Protein AF-0000000071359694 (afdb_homodimer)

Secondary structure (DSSP, 8-state):
----GGGG------HHHHHHHHHHHHHHHS-STTHHHHHHHT--------STT----S---SSSSS-PEEEEEE--GGGHHHHHHHHHTTT-SEEEEET---HHHHTTS-HHHHHHSEEEEEESSHHHHHHIIIIIGGGS-TT-EEEEEE-TTS--SSS---SSS----THHHHHHHHHTTSSEEE-EEEEEESPPSSHHHHHHHHHHHHHHHHHHHHHHHHTT--HHHHHHTEEEEEE--S-HHHHHHHHHHHHHHHHHHHHHH-TT--GGG--EEEE-----SSGGGHHHHHHHHHHHHHHHHHHT-SEEE------STTHHHHHHHHHHHHHHHHHHS-GGGSS-TTTT-HHHHHHHHHHHHHHHHHHHHHT-/----GGGG------HHHHHHHHHHHHHHHS-STTHHHHHHHT--------STT----S-S-SSSSS-PEEEEEE--GGGHHHHHHHHHTTT-SEEEEET---HHHHTTS-HHHHHHSEEEEEESSHHHHHHIIIIIGGGS-TT-EEEEEE-TTS--SSS---SSS----THHHHHHHHHTTSSEEE-EEEEEESPPSSHHHHHHHHHHHHHHHHHHHHHHHHTT--HHHHHHTEEEEEE--S-HHHHHHHHHHHHHHHHHHHHHH-TT--GGG--EEEE-----SSGGGHHHHHHHHHHHHHHHHHHT-SEEE------STTHHHHHHHHHHHHHHHHHHS-GGGSS-TTTT-HHHHHHHHHHHHHHHHHHHHHT-

Sequence (752 aa):
MMIDSHFYGFSYPDPAVWKQNVLNELTKKFSGENLDKLIHNYEVNPPFYGLSDRPTLLDRSIHNQNQFSIISPILSAHDAPDLLAQRARWGMDGFIIEEGLSPLRLELLSATYRSNSELYFHFTRPEGLSDFLSQGLDSLPLETSGGLRWNMFAPIADRKPSFGDLAINPLIPEVYAKTKKFLGFRGLSFECGEGGDSEEQMIHQLYRVLSEFIEVLDVLTEQGEEVRTVLSATAFYVGIGNDYFKEIIRIRLLKKMVLLLARDIDSTVSASDIFIFCKSEDKPLSASELGEYLVRQTMKGMMATQGGCDALCLGAVSLGDDLEEQCRLLVNSAHIIRHETGLLRMEDPLWGNFYMTHKESEWANKVLVLLREGNRMMIDSHFYGFSYPDPAVWKQNVLNELTKKFSGENLDKLIHNYEVNPPFYGLSDRPTLLDRSIHNQNQFSIISPILSAHDAPDLLAQRARWGMDGFIIEEGLSPLRLELLSATYRSNSELYFHFTRPEGLSDFLSQGLDSLPLETSGGLRWNMFAPIADRKPSFGDLAINPLIPEVYAKTKKFLGFRGLSFECGEGGDSEEQMIHQLYRVLSEFIEVLDVLTEQGEEVRTVLSATAFYVGIGNDYFKEIIRIRLLKKMVLLLARDIDSTVSASDIFIFCKSEDKPLSASELGEYLVRQTMKGMMATQGGCDALCLGAVSLGDDLEEQCRLLVNSAHIIRHETGLLRMEDPLWGNFYMTHKESEWANKVLVLLREGNR

Organism: NCBI:txid346377

Nearest PDB structures (foldseek):
  2req-assembly1_B  TM=7.754E-01  e=5.288E-12  Propionibacterium freudenreichii subsp. shermanii
  4req-assembly2_D  TM=7.758E-01  e=6.942E-12  Propionibacterium freudenreichii subsp. shermanii
  5cjv-assembly1_B  TM=6.789E-01  e=3.255E-09  Cupriavidus metallidurans CH34
  5cjw-assembly1_B  TM=6.654E-01  e=6.255E-09  Cupriavidus metallidurans CH34
  8sta-assembly1_B  TM=6.671E-01  e=5.226E-08  Cupriavidus metallidurans CH34

Structure (mmCIF, N/CA/C/O backbone):
data_AF-0000000071359694-model_v1
#
loop_
_entity.id
_entity.type
_entity.pdbx_description
1 polymer 'Methylmalonyl-CoA mutase domain-containing protein'
#
loop_
_atom_site.group_PDB
_atom_site.id
_atom_site.type_symbol
_atom_site.label_atom_id
_atom_site.label_alt_id
_atom_site.label_comp_id
_atom_site.label_asym_id
_atom_site.label_entity_id
_atom_site.label_seq_id
_atom_site.pdbx_PDB_ins_code
_atom_site.Cartn_x
_atom_site.Cartn_y
_atom_site.Cartn_z
_atom_site.occupancy
_atom_site.B_iso_or_equiv
_atom_site.auth_seq_id
_atom_site.auth_comp_id
_atom_site.auth_asym_id
_atom_site.auth_atom_id
_atom_site.pdbx_PDB_model_num
ATOM 1 N N . MET A 1 1 ? -28.797 -10.508 4.676 1 17.33 1 MET A N 1
ATOM 2 C CA . MET A 1 1 ? -29.297 -9.18 4.32 1 17.33 1 MET A CA 1
ATOM 3 C C . MET A 1 1 ? -28.484 -8.586 3.174 1 17.33 1 MET A C 1
ATOM 5 O O . MET A 1 1 ? -27.281 -8.82 3.078 1 17.33 1 MET A O 1
ATOM 9 N N . MET A 1 2 ? -29.125 -8.133 2.01 1 16.77 2 MET A N 1
ATOM 10 C CA . MET A 1 2 ? -28.812 -7.836 0.614 1 16.77 2 MET A CA 1
ATOM 11 C C . MET A 1 2 ? -27.766 -6.734 0.513 1 16.77 2 MET A C 1
ATOM 13 O O . MET A 1 2 ? -27.953 -5.633 1.028 1 16.77 2 MET A O 1
ATOM 17 N N . ILE A 1 3 ? -26.609 -6.984 0.654 1 20.42 3 ILE A N 1
ATOM 18 C CA . ILE A 1 3 ? -25.531 -6.012 0.486 1 20.42 3 ILE A CA 1
ATOM 19 C C . ILE A 1 3 ? -25.766 -5.207 -0.792 1 20.42 3 ILE A C 1
ATOM 21 O O . ILE A 1 3 ? -25.859 -5.777 -1.882 1 20.42 3 ILE A O 1
ATOM 25 N N . ASP A 1 4 ? -26.578 -4.066 -0.781 1 20.66 4 ASP A N 1
ATOM 26 C CA . ASP A 1 4 ? -27.172 -3.199 -1.792 1 20.66 4 ASP A CA 1
ATOM 27 C C . ASP A 1 4 ? -26.188 -2.916 -2.926 1 20.66 4 ASP A C 1
ATOM 29 O O . ASP A 1 4 ? -25 -2.703 -2.684 1 20.66 4 ASP A O 1
ATOM 33 N N . SER A 1 5 ? -26.469 -3.309 -4.16 1 21.3 5 SER A N 1
ATOM 34 C CA . SER A 1 5 ? -26.047 -3.277 -5.555 1 21.3 5 SER A CA 1
ATOM 35 C C . SER A 1 5 ? -25.547 -1.89 -5.953 1 21.3 5 SER A C 1
ATOM 37 O O . SER A 1 5 ? -25.047 -1.697 -7.062 1 21.3 5 SER A O 1
ATOM 39 N N . HIS A 1 6 ? -26.141 -0.933 -5.258 1 21.34 6 HIS A N 1
ATOM 40 C CA . HIS A 1 6 ? -26.047 0.418 -5.793 1 21.34 6 HIS A CA 1
ATOM 41 C C . HIS A 1 6 ? -24.594 0.866 -5.887 1 21.34 6 HIS A C 1
ATOM 43 O O . HIS A 1 6 ? -24.297 1.91 -6.473 1 21.34 6 HIS A O 1
ATOM 49 N N . PHE A 1 7 ? -23.984 0.322 -5.008 1 21.3 7 PHE A N 1
ATOM 50 C CA . PHE A 1 7 ? -22.656 0.95 -4.984 1 21.3 7 PHE A CA 1
ATOM 51 C C . PHE A 1 7 ? -21.875 0.611 -6.25 1 21.3 7 PHE A C 1
ATOM 53 O O . PHE A 1 7 ? -20.828 1.201 -6.512 1 21.3 7 PHE A O 1
ATOM 60 N N . TYR A 1 8 ? -22.234 -0.496 -6.84 1 24.11 8 TYR A N 1
ATOM 61 C CA . TYR A 1 8 ? -21.5 -1.018 -7.988 1 24.11 8 TYR A CA 1
ATOM 62 C C . TYR A 1 8 ? -21.891 -0.28 -9.266 1 24.11 8 TYR A C 1
ATOM 64 O O . TYR A 1 8 ? -21.422 -0.616 -10.352 1 24.11 8 TYR A O 1
ATOM 72 N N . GLY A 1 9 ? -23.094 0.376 -9.273 1 23.8 9 GLY A N 1
ATOM 73 C CA . GLY A 1 9 ? -23.672 0.962 -10.477 1 23.8 9 GLY A CA 1
ATOM 74 C C . GLY A 1 9 ? -22.922 2.178 -10.969 1 23.8 9 GLY A C 1
ATOM 75 O O . GLY A 1 9 ? -23.516 3.234 -11.203 1 23.8 9 GLY A O 1
ATOM 76 N N . PHE A 1 10 ? -21.859 2.408 -10.484 1 23.39 10 PHE A N 1
ATOM 77 C CA . PHE A 1 10 ? -21.219 3.578 -11.07 1 23.39 10 PHE A CA 1
ATOM 78 C C . PHE A 1 10 ? -21.062 3.418 -12.578 1 23.39 10 PHE A C 1
ATOM 80 O O . PHE A 1 10 ? -20.312 2.568 -13.047 1 23.39 10 PHE A O 1
ATOM 87 N N . SER A 1 11 ? -22.188 3.465 -13.188 1 25.11 11 SER A N 1
ATOM 88 C CA . SER A 1 11 ? -22.078 3.666 -14.625 1 25.11 11 SER A CA 1
ATOM 89 C C . SER A 1 11 ? -21.172 4.844 -14.953 1 25.11 11 SER A C 1
ATOM 91 O O . SER A 1 11 ? -21.297 5.918 -14.367 1 25.11 11 SER A O 1
ATOM 93 N N . TYR A 1 12 ? -19.984 4.516 -15.242 1 26.61 12 TYR A N 1
ATOM 94 C CA . TYR A 1 12 ? -19.156 5.617 -15.727 1 26.61 12 TYR A CA 1
ATOM 95 C C . TYR A 1 12 ? -19.969 6.574 -16.578 1 26.61 12 TYR A C 1
ATOM 97 O O . TYR A 1 12 ? -20.672 6.148 -17.5 1 26.61 12 TYR A O 1
ATOM 105 N N . PRO A 1 13 ? -20.484 7.543 -16.016 1 29.41 13 PRO A N 1
ATOM 106 C CA . PRO A 1 13 ? -21.219 8.422 -16.922 1 29.41 13 PRO A CA 1
ATOM 107 C C . PRO A 1 13 ? -20.516 8.594 -18.266 1 29.41 13 PRO A C 1
ATOM 109 O O . PRO A 1 13 ? -19.297 8.398 -18.375 1 29.41 13 PRO A O 1
ATOM 112 N N . ASP A 1 14 ? -21.141 8.617 -19.359 1 30 14 ASP A N 1
ATOM 113 C CA . ASP A 1 14 ? -20.656 8.938 -20.688 1 30 14 ASP A CA 1
ATOM 114 C C . ASP A 1 14 ? -19.656 10.094 -20.656 1 30 14 ASP A C 1
ATOM 116 O O . ASP A 1 14 ? -19.984 11.18 -20.156 1 30 14 ASP A O 1
ATOM 120 N N . PRO A 1 15 ? -18.453 9.852 -20.797 1 31.05 15 PRO A N 1
ATOM 121 C CA . PRO A 1 15 ? -17.484 10.938 -20.656 1 31.05 15 PRO A CA 1
ATOM 122 C C . PRO A 1 15 ? -17.922 12.219 -21.359 1 31.05 15 PRO A C 1
ATOM 124 O O . PRO A 1 15 ? -17.641 13.32 -20.859 1 31.05 15 PRO A O 1
ATOM 127 N N . ALA A 1 16 ? -18.609 12.039 -22.469 1 33.28 16 ALA A N 1
ATOM 128 C CA . ALA A 1 16 ? -19.156 13.219 -23.125 1 33.28 16 ALA A CA 1
ATOM 129 C C . ALA A 1 16 ? -20.219 13.898 -22.266 1 33.28 16 ALA A C 1
ATOM 131 O O . ALA A 1 16 ? -20.234 15.125 -22.156 1 33.28 16 ALA A O 1
ATOM 132 N N . VAL A 1 17 ? -21 13.062 -21.844 1 38.75 17 VAL A N 1
ATOM 133 C CA . VAL A 1 17 ? -22.078 13.633 -21.047 1 38.75 17 VAL A CA 1
ATOM 134 C C . VAL A 1 17 ? -21.531 14.172 -19.734 1 38.75 17 VAL A C 1
ATOM 136 O O . VAL A 1 17 ? -21.922 15.258 -19.281 1 38.75 17 VAL A O 1
ATOM 139 N N . TRP A 1 18 ? -20.578 13.531 -19.234 1 33.75 18 TRP A N 1
ATOM 140 C CA . TRP A 1 18 ? -19.969 14.016 -18.016 1 33.75 18 TRP A CA 1
ATOM 141 C C . TRP A 1 18 ? -19.172 15.297 -18.266 1 33.75 18 TRP A C 1
ATOM 143 O O . TRP A 1 18 ? -19.281 16.266 -17.5 1 33.75 18 TRP A O 1
ATOM 153 N N . LYS A 1 19 ? -18.391 15.258 -19.281 1 35.03 19 LYS A N 1
ATOM 154 C CA . LYS A 1 19 ? -17.703 16.484 -19.688 1 35.03 19 LYS A CA 1
ATOM 155 C C . LYS A 1 19 ? -18.688 17.625 -19.906 1 35.03 19 LYS A C 1
ATOM 157 O O . LYS A 1 19 ? -18.484 18.734 -19.422 1 35.03 19 LYS A O 1
ATOM 162 N N . GLN A 1 20 ? -19.656 17.297 -20.672 1 42.03 20 GLN A N 1
ATOM 163 C CA . GLN A 1 20 ? -20.656 18.312 -20.938 1 42.03 20 GLN A CA 1
ATOM 164 C C . GLN A 1 20 ? -21.391 18.719 -19.656 1 42.03 20 GLN A C 1
ATOM 166 O O . GLN A 1 20 ? -21.672 19.906 -19.453 1 42.03 20 GLN A O 1
ATOM 171 N N . ASN A 1 21 ? -21.578 17.875 -18.844 1 38.81 21 ASN A N 1
ATOM 172 C CA . ASN A 1 21 ? -22.297 18.203 -17.609 1 38.81 21 ASN A CA 1
ATOM 173 C C . ASN A 1 21 ? -21.406 18.984 -16.641 1 38.81 21 ASN A C 1
ATOM 175 O O . ASN A 1 21 ? -21.844 19.953 -16.016 1 38.81 21 ASN A O 1
ATOM 179 N N . VAL A 1 22 ? -20.188 18.562 -16.562 1 36.66 22 VAL A N 1
ATOM 180 C CA . VAL A 1 22 ? -19.234 19.328 -15.766 1 36.66 22 VAL A CA 1
ATOM 181 C C . VAL A 1 22 ? -19.031 20.703 -16.406 1 36.66 22 VAL A C 1
ATOM 183 O O . VAL A 1 22 ? -19.047 21.719 -15.703 1 36.66 22 VAL A O 1
ATOM 186 N N . LEU A 1 23 ? -18.875 20.609 -17.703 1 39.69 23 LEU A N 1
ATOM 187 C CA . LEU A 1 23 ? -18.781 21.891 -18.391 1 39.69 23 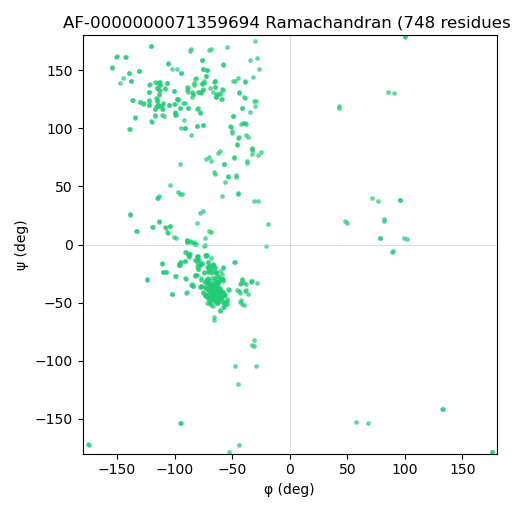LEU A CA 1
ATOM 188 C C . LEU A 1 23 ? -20.062 22.703 -18.203 1 39.69 23 LEU A C 1
ATOM 190 O O . LEU A 1 23 ? -20 23.906 -17.984 1 39.69 23 LEU A O 1
ATOM 194 N N . ASN A 1 24 ? -21.156 22.109 -18.328 1 44.19 24 ASN A N 1
ATOM 195 C CA . ASN A 1 24 ? -22.438 22.797 -18.141 1 44.19 24 ASN A CA 1
ATOM 196 C C . ASN A 1 24 ? -22.578 23.312 -16.719 1 44.19 24 ASN A C 1
ATOM 198 O O . ASN A 1 24 ? -23.047 24.438 -16.5 1 44.19 24 ASN A O 1
ATOM 202 N N . GLU A 1 25 ? -22.234 22.562 -15.844 1 37.41 25 GLU A N 1
ATOM 203 C CA . GLU A 1 25 ? -22.359 22.984 -14.453 1 37.41 25 GLU A CA 1
ATOM 204 C C . GLU A 1 25 ? -21.328 24.031 -14.102 1 37.41 25 GLU A C 1
ATOM 206 O O . GLU A 1 25 ? -21.625 25 -13.398 1 37.41 25 GLU A O 1
ATOM 211 N N . LEU A 1 26 ? -20.156 23.766 -14.562 1 36.19 26 LEU A N 1
ATOM 212 C CA . LEU A 1 26 ? -19.156 24.828 -14.383 1 36.19 26 LEU A CA 1
ATOM 213 C C . LEU A 1 26 ? -19.578 26.094 -15.109 1 36.19 26 LEU A C 1
ATOM 215 O O . LEU A 1 26 ? -19.422 27.203 -14.578 1 36.19 26 LEU A O 1
ATOM 219 N N . THR A 1 27 ? -20.047 25.984 -16.344 1 39.88 27 THR A N 1
ATOM 220 C CA . THR A 1 27 ? -20.5 27.156 -17.078 1 39.88 27 THR A CA 1
ATOM 221 C C . THR A 1 27 ? -21.672 27.812 -16.344 1 39.88 27 THR A C 1
ATOM 223 O O . THR A 1 27 ? -21.766 29.047 -16.328 1 39.88 27 THR A O 1
ATOM 226 N N . LYS A 1 28 ? -22.609 27.141 -15.93 1 41.72 28 LYS A N 1
ATOM 227 C CA . LYS A 1 28 ? -23.703 27.75 -15.18 1 41.72 28 LYS A CA 1
ATOM 228 C C . LYS A 1 28 ? -23.188 28.469 -13.93 1 41.72 28 LYS A C 1
ATOM 230 O O . LYS A 1 28 ? -23.641 29.562 -13.602 1 41.72 28 LYS A O 1
ATOM 235 N N . LYS A 1 29 ? -22.453 27.703 -13.172 1 32.12 29 LYS A N 1
ATOM 236 C CA . LYS A 1 29 ? -22.016 28.172 -11.859 1 32.12 29 LYS A CA 1
ATOM 237 C C . LYS A 1 29 ? -20.938 29.234 -12 1 32.12 29 LYS A C 1
ATOM 239 O O . LYS A 1 29 ? -20.859 30.156 -11.188 1 32.12 29 LYS A O 1
ATOM 244 N N . PHE A 1 30 ? -19.938 29.016 -12.906 1 34.34 30 PHE A N 1
ATOM 245 C CA . PHE A 1 30 ? -18.922 30.047 -13.117 1 34.34 30 PHE A CA 1
ATOM 246 C C . PHE A 1 30 ? -19.266 30.906 -14.336 1 34.34 30 PHE A C 1
ATOM 248 O O . PHE A 1 30 ? -18.719 30.688 -15.422 1 34.34 30 PHE A O 1
ATOM 255 N N . SER A 1 31 ? -20.297 31.359 -14.602 1 35 31 SER A N 1
ATOM 256 C CA . SER A 1 31 ? -20.672 32.281 -15.672 1 35 31 SER A CA 1
ATOM 257 C C . SER A 1 31 ? -19.625 33.375 -15.828 1 35 31 SER A C 1
ATOM 259 O O . SER A 1 31 ? -19.656 34.156 -16.797 1 35 31 SER A O 1
ATOM 261 N N . GLY A 1 32 ? -19.125 34.156 -14.812 1 34.31 32 GLY A N 1
ATOM 262 C CA . GLY A 1 32 ? -18.406 35.312 -15.273 1 34.31 32 GLY A CA 1
ATOM 263 C C . GLY A 1 32 ? -17.078 35 -15.938 1 34.31 32 GLY A C 1
ATOM 264 O O . GLY A 1 32 ? -16.641 33.844 -15.922 1 34.31 32 GLY A O 1
ATOM 265 N N . GLU A 1 33 ? -16.297 36.125 -16.766 1 33.84 33 GLU A N 1
ATOM 266 C CA . GLU A 1 33 ? -15.102 36.125 -17.625 1 33.84 33 GLU A CA 1
ATOM 267 C C . GLU A 1 33 ? -13.977 35.281 -17 1 33.84 33 GLU A C 1
ATOM 269 O O . GLU A 1 33 ? -13.242 34.594 -17.703 1 33.84 33 GLU A O 1
ATOM 274 N N . ASN A 1 34 ? -13.656 35.5 -15.719 1 29.8 34 ASN A N 1
ATOM 275 C CA . ASN A 1 34 ? -12.383 35.125 -15.117 1 29.8 34 ASN A CA 1
ATOM 276 C C . ASN A 1 34 ? -12.336 33.625 -14.812 1 29.8 34 ASN A C 1
ATOM 278 O O . ASN A 1 34 ? -11.375 33.156 -14.203 1 29.8 34 ASN A O 1
ATOM 282 N N . LEU A 1 35 ? -13.289 33 -14.766 1 30.56 35 LEU A N 1
ATOM 283 C CA . LEU A 1 35 ? -13.297 31.562 -14.508 1 30.56 35 LEU A CA 1
ATOM 284 C C . LEU A 1 35 ? -12.523 30.812 -15.586 1 30.56 35 LEU A C 1
ATOM 286 O O . LEU A 1 35 ? -11.867 29.812 -15.305 1 30.56 35 LEU A O 1
ATOM 290 N N . ASP A 1 36 ? -12.602 31.234 -16.844 1 31.44 36 ASP A N 1
ATOM 291 C CA . ASP A 1 36 ? -11.859 30.625 -17.953 1 31.44 36 ASP A CA 1
ATOM 292 C C . ASP A 1 36 ? -10.367 30.562 -17.641 1 31.44 36 ASP A C 1
ATOM 294 O O . ASP A 1 36 ? -9.695 29.594 -18.016 1 31.44 36 ASP A O 1
ATOM 298 N N . LYS A 1 37 ? -9.875 31.609 -17 1 32.47 37 LYS A N 1
ATOM 299 C CA . LYS A 1 37 ? -8.453 31.594 -16.672 1 32.47 37 LYS A CA 1
ATOM 300 C C . LYS A 1 37 ? -8.148 30.531 -15.617 1 32.47 37 LYS A C 1
ATOM 302 O O . LYS A 1 37 ? -7.082 29.906 -15.648 1 32.47 37 LYS A O 1
ATOM 307 N N . LEU A 1 38 ? -9.008 30.516 -14.703 1 28.2 38 LEU A N 1
ATOM 308 C CA . LEU A 1 38 ? -8.703 29.562 -13.641 1 28.2 38 LEU A CA 1
ATOM 309 C C . LEU A 1 38 ? -8.805 28.125 -14.148 1 28.2 38 LEU A C 1
ATOM 311 O O . LEU A 1 38 ? -7.961 27.281 -13.828 1 28.2 38 LEU A O 1
ATOM 315 N N . ILE A 1 39 ? -9.922 27.891 -14.93 1 31.06 39 ILE A N 1
ATOM 316 C CA . ILE A 1 39 ? -10.094 26.547 -15.484 1 31.06 39 ILE A CA 1
ATOM 317 C C . ILE A 1 39 ? -8.961 26.266 -16.469 1 31.06 39 ILE A C 1
ATOM 319 O O . ILE A 1 39 ? -8.469 25.125 -16.547 1 31.06 39 ILE A O 1
ATOM 323 N N . HIS A 1 40 ? -8.625 27.25 -17.344 1 28.95 40 HIS A N 1
ATOM 324 C CA . HIS A 1 40 ? -7.555 27.047 -18.312 1 28.95 40 HIS A CA 1
ATOM 325 C C . HIS A 1 40 ? -6.258 26.625 -17.625 1 28.95 40 HIS A C 1
ATOM 327 O O . HIS A 1 40 ? -5.496 25.812 -18.156 1 28.95 40 HIS A O 1
ATOM 333 N N . ASN A 1 41 ? -5.977 27.359 -16.594 1 27.34 41 ASN A N 1
ATOM 334 C CA . ASN A 1 41 ? -4.727 27 -15.938 1 27.34 41 ASN A CA 1
ATOM 335 C C . ASN A 1 41 ? -4.836 25.641 -15.258 1 27.34 41 ASN A C 1
ATOM 337 O O . ASN A 1 41 ? -3.82 25.031 -14.914 1 27.34 41 ASN A O 1
ATOM 341 N N . TYR A 1 42 ? -5.953 25.391 -14.758 1 27.05 42 TYR A N 1
ATOM 342 C CA . TYR A 1 42 ? -6.113 24.047 -14.203 1 27.05 42 TYR A CA 1
ATOM 343 C C . TYR A 1 42 ? -6.445 23.031 -15.297 1 27.05 42 TYR A C 1
ATOM 345 O O . TYR A 1 42 ? -6.918 21.938 -15.016 1 27.05 42 TYR A O 1
ATOM 353 N N . GLU A 1 43 ? -6.547 23.438 -16.594 1 26.53 43 GLU A N 1
ATOM 354 C CA . GLU A 1 43 ? -6.809 22.406 -17.594 1 26.53 43 GLU A CA 1
ATOM 355 C C . GLU A 1 43 ? -5.902 21.188 -17.391 1 26.53 43 GLU A C 1
ATOM 357 O O . GLU A 1 43 ? -4.723 21.234 -17.75 1 26.53 43 GLU A O 1
ATOM 362 N N . VAL A 1 44 ? -6.035 20.672 -16.312 1 28 44 VAL A N 1
ATOM 363 C CA . VAL A 1 44 ? -5.5 19.312 -16.25 1 28 44 VAL A CA 1
ATOM 364 C C . VAL A 1 44 ? -5.996 18.5 -17.438 1 28 44 VAL A C 1
ATOM 366 O O . VAL A 1 44 ? -7.203 18.344 -17.641 1 28 44 VAL A O 1
ATOM 369 N N . ASN A 1 45 ? -5.457 18.766 -18.562 1 25.03 45 ASN A N 1
ATOM 370 C CA . ASN A 1 45 ? -5.73 17.859 -19.672 1 25.03 45 ASN A CA 1
ATOM 371 C C . ASN A 1 45 ? -5.914 16.422 -19.203 1 25.03 45 ASN A C 1
ATOM 373 O O . ASN A 1 45 ? -4.969 15.797 -18.719 1 25.03 45 ASN A O 1
ATOM 377 N N . PRO A 1 46 ? -7.074 16.156 -18.766 1 26.69 46 PRO A N 1
ATOM 378 C CA . PRO A 1 46 ? -7.281 14.742 -18.469 1 26.69 46 PRO A CA 1
ATOM 379 C C . PRO A 1 46 ? -6.891 13.828 -19.641 1 26.69 46 PRO A C 1
ATOM 381 O O . PRO A 1 46 ? -7.082 14.195 -20.797 1 26.69 46 PRO A O 1
ATOM 384 N N . PRO A 1 47 ? -5.82 13.18 -19.688 1 27.06 47 PRO A N 1
ATOM 385 C CA . PRO A 1 47 ? -5.844 12.203 -20.766 1 27.06 47 PRO A CA 1
ATOM 386 C C . PRO A 1 47 ? -7.215 11.555 -20.953 1 27.06 47 PRO A C 1
ATOM 388 O O . PRO A 1 47 ? -7.684 10.836 -20.078 1 27.06 47 PRO A O 1
ATOM 391 N N . PHE A 1 48 ? -8.172 12.312 -21.484 1 24.78 48 PHE A N 1
ATOM 392 C CA . PHE A 1 48 ? -9.469 11.758 -21.844 1 24.78 48 PHE A CA 1
ATOM 393 C C . PHE A 1 48 ? -9.305 10.562 -22.766 1 24.78 48 PHE A C 1
ATOM 395 O O . PHE A 1 48 ? -8.961 10.711 -23.938 1 24.78 48 PHE A O 1
ATOM 402 N N . TYR A 1 49 ? -8.688 9.578 -22.469 1 25.12 49 TYR A N 1
ATOM 403 C CA . TYR A 1 49 ? -8.93 8.422 -23.328 1 25.12 49 TYR A CA 1
ATOM 404 C C . TYR A 1 49 ? -10.422 8.25 -23.594 1 25.12 49 TYR A C 1
ATOM 406 O O . TYR A 1 49 ? -11.242 8.391 -22.688 1 25.12 49 TYR A O 1
ATOM 414 N N . GLY A 1 50 ? -10.93 8.836 -24.656 1 24.75 50 GLY A N 1
ATOM 415 C CA . GLY A 1 50 ? -12.242 8.414 -25.125 1 24.75 50 GLY A CA 1
ATOM 416 C C . GLY A 1 50 ? -12.531 6.953 -24.844 1 24.75 50 GLY A C 1
ATOM 417 O O . GLY A 1 50 ? -11.617 6.129 -24.797 1 24.75 50 GLY A O 1
ATOM 418 N N . LEU A 1 51 ? -13.633 6.734 -24.141 1 26.03 51 LEU A N 1
ATOM 419 C CA . LEU A 1 51 ? -14.227 5.41 -24 1 26.03 51 LEU A CA 1
ATOM 420 C C . LEU A 1 51 ? -14.164 4.645 -25.312 1 26.03 51 LEU A C 1
ATOM 422 O O . LEU A 1 51 ? -14.336 3.424 -25.344 1 26.03 51 LEU A O 1
ATOM 426 N N . SER A 1 52 ? -14.273 5.359 -26.391 1 24.44 52 SER A N 1
ATOM 427 C CA . SER A 1 52 ? -14.469 4.629 -27.625 1 24.44 52 SER A CA 1
ATOM 428 C C . SER A 1 52 ? -13.25 3.789 -27.984 1 24.44 52 SER A C 1
ATOM 430 O O . SER A 1 52 ? -13.375 2.715 -28.578 1 24.44 52 SER A O 1
ATOM 432 N N . ASP A 1 53 ? -12.234 4.582 -28.234 1 23.61 53 ASP A N 1
ATOM 433 C CA . ASP A 1 53 ? -11.172 3.752 -28.812 1 23.61 53 ASP A CA 1
ATOM 434 C C . ASP A 1 53 ? -10.492 2.914 -27.734 1 23.61 53 ASP A C 1
ATOM 436 O O . ASP A 1 53 ? -9.398 3.258 -27.266 1 23.61 53 ASP A O 1
ATOM 440 N N . ARG A 1 54 ? -11.273 2.584 -26.656 1 27.84 54 ARG A N 1
ATOM 441 C CA . ARG A 1 54 ? -10.938 1.489 -25.75 1 27.84 54 ARG A CA 1
ATOM 442 C C . ARG A 1 54 ? -10.234 0.359 -26.5 1 27.84 54 ARG A C 1
ATOM 444 O O . ARG A 1 54 ? -10.797 -0.222 -27.422 1 27.84 54 ARG A O 1
ATOM 451 N N . PRO A 1 55 ? -9.039 0.533 -26.766 1 26.83 55 PRO A N 1
ATOM 452 C CA . PRO A 1 55 ? -8.828 -0.795 -27.344 1 26.83 55 PRO A CA 1
ATOM 453 C C . PRO A 1 55 ? -9.719 -1.862 -26.719 1 26.83 55 PRO A C 1
ATOM 455 O O . PRO A 1 55 ? -10.164 -1.711 -25.578 1 26.83 55 PRO A O 1
ATOM 458 N N . THR A 1 56 ? -10.617 -2.574 -27.422 1 26.22 56 THR A N 1
ATOM 459 C CA . THR A 1 56 ? -11.086 -3.9 -27.031 1 26.22 56 THR A CA 1
ATOM 460 C C . THR A 1 56 ? -10.125 -4.539 -26.047 1 26.22 56 THR A C 1
ATOM 462 O O . THR A 1 56 ? -9.18 -5.234 -26.438 1 26.22 56 THR A O 1
ATOM 465 N N . LEU A 1 57 ? -9.344 -3.781 -25.484 1 29.38 57 LEU A N 1
ATOM 466 C CA . LEU A 1 57 ? -8.359 -4.34 -24.562 1 29.38 57 LEU A CA 1
ATOM 467 C C . LEU A 1 57 ? -8.914 -5.582 -23.875 1 29.38 57 LEU A C 1
ATOM 469 O O . LEU A 1 57 ? -10.133 -5.715 -23.703 1 29.38 57 LEU A O 1
ATOM 473 N N . LEU A 1 58 ? -8.102 -6.5 -23.656 1 28.78 58 LEU A N 1
ATOM 474 C CA . LEU A 1 58 ? -8.242 -7.777 -22.953 1 28.78 58 LEU A CA 1
ATOM 475 C C . LEU A 1 58 ? -8.977 -7.602 -21.641 1 28.78 58 LEU A C 1
ATOM 477 O O . LEU A 1 58 ? -8.984 -6.512 -21.062 1 28.78 58 LEU A O 1
ATOM 481 N N . ASP A 1 59 ? -9.773 -8.508 -21.266 1 28.53 59 ASP A N 1
ATOM 482 C CA . ASP A 1 59 ? -10.539 -8.773 -20.062 1 28.53 59 ASP A CA 1
ATOM 483 C C . ASP A 1 59 ? -9.852 -8.164 -18.828 1 28.53 59 ASP A C 1
ATOM 485 O O . ASP A 1 59 ? -8.727 -8.531 -18.5 1 28.53 59 ASP A O 1
ATOM 489 N N . ARG A 1 60 ? -9.969 -6.902 -18.656 1 35 60 ARG A N 1
ATOM 490 C CA . ARG A 1 60 ? -9.555 -5.953 -17.625 1 35 60 ARG A CA 1
ATOM 491 C C . ARG A 1 60 ? -9.562 -6.598 -16.25 1 35 60 ARG A C 1
ATOM 493 O O . ARG A 1 60 ? -9.203 -5.961 -15.258 1 35 60 ARG A O 1
ATOM 500 N N . SER A 1 61 ? -10.477 -7.52 -16.125 1 33.28 61 SER A N 1
ATOM 501 C CA . SER A 1 61 ? -10.648 -8.039 -14.766 1 33.28 61 SER A CA 1
ATOM 502 C C . SER A 1 61 ? -9.406 -8.781 -14.289 1 33.28 61 SER A C 1
ATOM 504 O O . SER A 1 61 ? -9.125 -9.891 -14.742 1 33.28 61 SER A O 1
ATOM 506 N N . ILE A 1 62 ? -8.336 -8.008 -14.258 1 35.16 62 ILE A N 1
ATOM 507 C CA . ILE A 1 62 ? -7.215 -8.75 -13.68 1 35.16 62 ILE A CA 1
ATOM 508 C C . ILE A 1 62 ? -7.691 -9.531 -12.453 1 35.16 62 ILE A C 1
ATOM 510 O O . ILE A 1 62 ? -7.113 -10.562 -12.109 1 35.16 62 ILE A O 1
ATOM 514 N N . HIS A 1 63 ? -8.594 -8.805 -11.602 1 37.28 63 HIS A N 1
ATOM 515 C CA . HIS A 1 63 ? -9.016 -9.578 -10.438 1 37.28 63 HIS A CA 1
ATOM 516 C C . HIS A 1 63 ? -10.297 -10.352 -10.719 1 37.28 63 HIS A C 1
ATOM 518 O O . HIS A 1 63 ? -11.234 -9.82 -11.32 1 37.28 63 HIS A O 1
ATOM 524 N N . ASN A 1 64 ? -10.32 -11.602 -11.008 1 41.31 64 ASN A N 1
ATOM 525 C CA . ASN A 1 64 ? -11.539 -12.391 -11.172 1 41.31 64 ASN A CA 1
ATOM 526 C C . ASN A 1 64 ? -12.68 -11.836 -10.32 1 41.31 64 ASN A C 1
ATOM 528 O O . ASN A 1 64 ? -13.602 -11.211 -10.844 1 41.31 64 ASN A O 1
ATOM 532 N N . GLN A 1 65 ? -13.117 -12.383 -9.188 1 45.94 65 GLN A N 1
ATOM 533 C CA . GLN A 1 65 ? -14.297 -12.094 -8.391 1 45.94 65 GLN A CA 1
ATOM 534 C C . GLN A 1 65 ? -13.984 -11.086 -7.289 1 45.94 65 GLN A C 1
ATOM 536 O O . GLN A 1 65 ? -14.703 -11.008 -6.289 1 45.94 65 GLN A O 1
ATOM 541 N N . ASN A 1 66 ? -13.219 -9.953 -7.477 1 53.78 66 ASN A N 1
ATOM 542 C CA . ASN A 1 66 ? -12.93 -8.891 -6.516 1 53.78 66 ASN A CA 1
ATOM 543 C C . ASN A 1 66 ? -12.477 -9.461 -5.176 1 53.78 66 ASN A C 1
ATOM 545 O O . ASN A 1 66 ? -12.789 -8.898 -4.121 1 53.78 66 ASN A O 1
ATOM 549 N N . GLN A 1 67 ? -12 -10.789 -5.219 1 74.38 67 GLN A N 1
ATOM 550 C CA . GLN A 1 67 ? -11.469 -11.336 -3.975 1 74.38 67 GLN A CA 1
ATOM 551 C C . GLN A 1 67 ? -10.336 -12.312 -4.25 1 74.38 67 GLN A C 1
ATOM 553 O O . GLN A 1 67 ? -10.234 -12.867 -5.348 1 74.38 67 GLN A O 1
ATOM 558 N N . PHE A 1 68 ? -9.266 -12.234 -3.406 1 88.44 68 PHE A N 1
ATOM 559 C CA . PHE A 1 68 ? -8.273 -13.305 -3.408 1 88.44 68 PHE A CA 1
ATOM 560 C C . PHE A 1 68 ? -8.539 -14.281 -2.27 1 88.44 68 PHE A C 1
ATOM 562 O O . PHE A 1 68 ? -9.164 -13.922 -1.27 1 88.44 68 PHE A O 1
ATOM 569 N N . SER A 1 69 ? -8.133 -15.547 -2.518 1 90.94 69 SER A N 1
ATOM 570 C CA . SER A 1 69 ? -8.203 -16.547 -1.452 1 90.94 69 SER A CA 1
ATOM 571 C C . SER A 1 69 ? -7.082 -16.344 -0.44 1 90.94 69 SER A C 1
ATOM 573 O O . SER A 1 69 ? -5.93 -16.125 -0.819 1 90.94 69 SER A O 1
ATOM 575 N N . ILE A 1 70 ? -7.477 -16.375 0.792 1 90.25 70 ILE A N 1
ATOM 576 C CA . ILE A 1 70 ? -6.488 -16.328 1.865 1 90.25 70 ILE A CA 1
ATOM 577 C C . ILE A 1 70 ? -6.016 -17.734 2.209 1 90.25 70 ILE A C 1
ATOM 579 O O . ILE A 1 70 ? -6.809 -18.562 2.654 1 90.25 70 ILE A O 1
ATOM 583 N N . ILE A 1 71 ? -4.734 -17.984 2.006 1 92.12 71 ILE A N 1
ATOM 584 C CA . ILE A 1 71 ? -4.168 -19.312 2.166 1 92.12 71 ILE A CA 1
ATOM 585 C C . ILE A 1 71 ? -3.205 -19.328 3.354 1 92.12 71 ILE A C 1
ATOM 587 O O . ILE A 1 71 ? -2.41 -18.391 3.525 1 92.12 71 ILE A O 1
ATOM 591 N N . SER A 1 72 ? -3.301 -20.312 4.234 1 86.44 72 SER A N 1
ATOM 592 C CA . SER A 1 72 ? -2.379 -20.469 5.352 1 86.44 72 SER A CA 1
ATOM 593 C C . SER A 1 72 ? -1.423 -21.641 5.109 1 86.44 72 SER A C 1
ATOM 595 O O . SER A 1 72 ? -1.831 -22.688 4.609 1 86.44 72 SER A O 1
ATOM 597 N N . PRO A 1 73 ? -0.173 -21.422 5.457 1 84.19 73 PRO A N 1
ATOM 598 C CA . PRO A 1 73 ? 0.771 -22.531 5.285 1 84.19 73 PRO A CA 1
ATOM 599 C C . PRO A 1 73 ? 0.715 -23.547 6.43 1 84.19 73 PRO A C 1
ATOM 601 O O . PRO A 1 73 ? 0.456 -23.172 7.574 1 84.19 73 PRO A O 1
ATOM 604 N N . ILE A 1 74 ? 0.866 -24.734 6.07 1 79.25 74 ILE A N 1
ATOM 605 C CA . ILE A 1 74 ? 1.051 -25.828 7.031 1 79.25 74 ILE A CA 1
ATOM 606 C C . ILE A 1 74 ? 2.422 -26.469 6.832 1 79.25 74 ILE A C 1
ATOM 608 O O . ILE A 1 74 ? 2.693 -27.047 5.777 1 79.25 74 ILE A O 1
ATOM 612 N N . LEU A 1 75 ? 3.342 -26.297 7.797 1 71.06 75 LEU A N 1
ATOM 613 C CA . LEU A 1 75 ? 4.742 -26.672 7.633 1 71.06 75 LEU A CA 1
ATOM 614 C C . LEU A 1 75 ? 4.953 -28.141 7.98 1 71.06 75 LEU A C 1
ATOM 616 O O . LEU A 1 75 ? 5.91 -28.766 7.516 1 71.06 75 LEU A O 1
ATOM 620 N N . SER A 1 76 ? 4.184 -28.594 8.969 1 63.69 76 SER A N 1
ATOM 621 C CA . SER A 1 76 ? 4.391 -30 9.289 1 63.69 76 SER A CA 1
ATOM 622 C C . SER A 1 76 ? 3.146 -30.828 8.977 1 63.69 76 SER A C 1
ATOM 624 O O . SER A 1 76 ? 2.055 -30.531 9.461 1 63.69 76 SER A O 1
ATOM 626 N N . ALA A 1 77 ? 3.418 -31.734 8.094 1 58.53 77 ALA A N 1
ATOM 627 C CA . ALA A 1 77 ? 2.352 -32.625 7.656 1 58.53 77 ALA A CA 1
ATOM 628 C C . ALA A 1 77 ? 1.783 -33.438 8.828 1 58.53 77 ALA A C 1
ATOM 630 O O . ALA A 1 77 ? 0.597 -33.75 8.844 1 58.53 77 ALA A O 1
ATOM 631 N N . HIS A 1 78 ? 2.631 -33.531 9.812 1 60.59 78 HIS A N 1
ATOM 632 C CA . HIS A 1 78 ? 2.213 -34.406 10.914 1 60.59 78 HIS A CA 1
ATOM 633 C C . HIS A 1 78 ? 1.096 -33.75 11.727 1 60.59 78 HIS A C 1
ATOM 635 O O . HIS A 1 78 ? 0.184 -34.438 12.195 1 60.59 78 HIS A O 1
ATOM 641 N N . ASP A 1 79 ? 1.083 -32.469 11.805 1 63.62 79 ASP A N 1
ATOM 642 C CA . ASP A 1 79 ? 0.117 -31.781 12.648 1 63.62 79 ASP A CA 1
ATOM 643 C C . ASP A 1 79 ? -1.005 -31.172 11.805 1 63.62 79 ASP A C 1
ATOM 645 O O . ASP A 1 79 ? -1.839 -30.422 12.328 1 63.62 79 ASP A O 1
ATOM 649 N N . ALA A 1 80 ? -1.09 -31.641 10.547 1 63.88 80 ALA A N 1
ATOM 650 C CA . ALA A 1 80 ? -1.923 -30.938 9.578 1 63.88 80 ALA A CA 1
ATOM 651 C C . ALA A 1 80 ? -3.402 -31.062 9.93 1 63.88 80 ALA A C 1
ATOM 653 O O . ALA A 1 80 ? -4.133 -30.062 9.945 1 63.88 80 ALA A O 1
ATOM 654 N N . PRO A 1 81 ? -3.861 -32.312 10.32 1 63.31 81 PRO A N 1
ATOM 655 C CA . PRO A 1 81 ? -5.301 -32.375 10.578 1 63.31 81 PRO A CA 1
ATOM 656 C C . PRO A 1 81 ? -5.73 -31.484 11.734 1 63.31 81 PRO A C 1
ATOM 658 O O . PRO A 1 81 ? -6.754 -30.797 11.648 1 63.31 81 PRO A O 1
ATOM 661 N N . ASP A 1 82 ? -4.961 -31.531 12.773 1 67.12 82 ASP A N 1
ATOM 662 C CA . ASP A 1 82 ? -5.309 -30.719 13.938 1 67.12 82 ASP A CA 1
ATOM 663 C C . ASP A 1 82 ? -5.152 -29.234 13.641 1 67.12 82 ASP A C 1
ATOM 665 O O . ASP A 1 82 ? -5.977 -28.422 14.062 1 67.12 82 ASP A O 1
ATOM 669 N N . LEU A 1 83 ? -4.164 -29.031 12.844 1 71.88 83 LEU A N 1
ATOM 670 C CA . LEU A 1 83 ? -3.893 -27.641 12.523 1 71.88 83 LEU A CA 1
ATOM 671 C C . LEU A 1 83 ? -4.945 -27.078 11.57 1 71.88 83 LEU A C 1
ATOM 673 O O . LEU A 1 83 ? -5.328 -25.906 11.672 1 71.88 83 LEU A O 1
ATOM 677 N N . LEU A 1 84 ? -5.395 -28 10.766 1 68.44 84 LEU A N 1
ATOM 678 C CA . LEU A 1 84 ? -6.398 -27.578 9.805 1 68.44 84 LEU A CA 1
ATOM 679 C C . LEU A 1 84 ? -7.691 -27.172 10.5 1 68.44 84 LEU A C 1
ATOM 681 O O . LEU A 1 84 ? -8.289 -26.141 10.172 1 68.44 84 LEU A O 1
ATOM 685 N N . ALA A 1 85 ? -8.039 -27.969 11.438 1 64.75 85 ALA A N 1
ATOM 686 C CA . ALA A 1 85 ? -9.266 -27.672 12.18 1 64.75 85 ALA A CA 1
ATOM 687 C C . ALA A 1 85 ? -9.125 -26.375 12.953 1 64.75 85 ALA A C 1
ATOM 689 O O . ALA A 1 85 ? -10.062 -25.562 13 1 64.75 85 ALA A O 1
ATOM 690 N N . GLN A 1 86 ? -8.062 -26.188 13.492 1 69.38 86 GLN A N 1
ATOM 691 C CA . GLN A 1 86 ? -7.816 -24.984 14.297 1 69.38 86 GLN A CA 1
ATOM 692 C C . GLN A 1 86 ? -7.785 -23.734 13.422 1 69.38 86 GLN A C 1
ATOM 694 O O . GLN A 1 86 ? -8.422 -22.734 13.742 1 69.38 86 GLN A O 1
ATOM 699 N N . ARG A 1 87 ? -7.172 -23.875 12.289 1 72.62 87 ARG A N 1
ATOM 700 C CA . ARG A 1 87 ? -6.961 -22.703 11.453 1 72.62 87 ARG A CA 1
ATOM 701 C C . ARG A 1 87 ? -8.211 -22.375 10.641 1 72.62 87 ARG A C 1
ATOM 703 O O . ARG A 1 87 ? -8.406 -21.234 10.227 1 72.62 87 ARG A O 1
ATOM 710 N N . ALA A 1 88 ? -8.977 -23.391 10.406 1 67.56 88 ALA A N 1
ATOM 711 C CA . ALA A 1 88 ? -10.219 -23.141 9.688 1 67.56 88 ALA A CA 1
ATOM 712 C C . ALA A 1 88 ? -11.094 -22.125 10.406 1 67.56 88 ALA A C 1
ATOM 714 O O . ALA A 1 88 ? -11.867 -21.406 9.781 1 67.56 88 ALA A O 1
ATOM 715 N N . ARG A 1 89 ? -10.836 -21.953 11.648 1 69.12 89 ARG A N 1
ATOM 716 C CA . ARG A 1 89 ? -11.633 -21.031 12.453 1 69.12 89 ARG A CA 1
ATOM 717 C C . ARG A 1 89 ? -11.203 -19.594 12.227 1 69.12 89 ARG A C 1
ATOM 719 O O . ARG A 1 89 ? -11.914 -18.656 12.602 1 69.12 89 ARG A O 1
ATOM 726 N N . TRP A 1 90 ? -10.031 -19.5 11.555 1 77.81 90 TRP A N 1
ATOM 727 C CA . TRP A 1 90 ? -9.508 -18.156 11.359 1 77.81 90 TRP A CA 1
ATOM 728 C C . TRP A 1 90 ? -10.094 -17.531 10.094 1 77.81 90 TRP A C 1
ATOM 730 O O . TRP A 1 90 ? -9.727 -16.422 9.719 1 77.81 90 TRP A O 1
ATOM 740 N N . GLY A 1 91 ? -10.961 -18.094 9.367 1 76.5 91 GLY A N 1
ATOM 741 C CA . GLY A 1 91 ? -11.609 -17.531 8.195 1 76.5 91 GLY A CA 1
ATOM 742 C C . GLY A 1 91 ? -10.773 -17.641 6.934 1 76.5 91 GLY A C 1
ATOM 743 O O . GLY A 1 91 ? -10.938 -16.859 5.996 1 76.5 91 GLY A O 1
ATOM 744 N N . MET A 1 92 ? -9.82 -18.547 6.93 1 82.38 92 MET A N 1
ATOM 745 C CA . MET A 1 92 ? -9.016 -18.734 5.723 1 82.38 92 MET A CA 1
ATOM 746 C C . MET A 1 92 ? -9.805 -19.5 4.664 1 82.38 92 MET A C 1
ATOM 748 O O . MET A 1 92 ? -10.797 -20.156 4.977 1 82.38 92 MET A O 1
ATOM 752 N N . ASP A 1 93 ? -9.375 -19.359 3.43 1 84.38 93 ASP A N 1
ATOM 753 C CA . ASP A 1 93 ? -10.062 -19.984 2.311 1 84.38 93 ASP A CA 1
ATOM 754 C C . ASP A 1 93 ? -9.398 -21.312 1.938 1 84.38 93 ASP A C 1
ATOM 756 O O . ASP A 1 93 ? -10 -22.141 1.247 1 84.38 93 ASP A O 1
ATOM 760 N N . GLY A 1 94 ? -8.125 -21.484 2.42 1 85.75 94 GLY A N 1
ATOM 761 C CA . GLY A 1 94 ? -7.426 -22.719 2.07 1 85.75 94 GLY A CA 1
ATOM 762 C C . GLY A 1 94 ? -6.082 -22.859 2.764 1 85.75 94 GLY A C 1
ATOM 763 O O . GLY A 1 94 ? -5.77 -22.094 3.68 1 85.75 94 GLY A O 1
ATOM 764 N N . PHE A 1 95 ? -5.367 -23.953 2.283 1 84.38 95 PHE A N 1
ATOM 765 C CA . PHE A 1 95 ? -4.086 -24.281 2.896 1 84.38 95 PHE A CA 1
ATOM 766 C C . PHE A 1 95 ? -3.066 -24.688 1.84 1 84.38 95 PHE A C 1
ATOM 768 O O . PHE A 1 95 ? -3.434 -25.219 0.791 1 84.38 95 PHE A O 1
ATOM 775 N N . ILE A 1 96 ? -1.866 -24.344 2.176 1 88.31 96 ILE A N 1
ATOM 776 C CA . ILE A 1 96 ? -0.774 -24.922 1.402 1 88.31 96 ILE A CA 1
ATOM 777 C C . ILE A 1 96 ? 0.105 -25.781 2.311 1 88.31 96 ILE A C 1
ATOM 779 O O . ILE A 1 96 ? 0.614 -25.297 3.326 1 88.31 96 ILE A O 1
ATOM 783 N N . ILE A 1 97 ? 0.165 -27 2.051 1 83.19 97 ILE A N 1
ATOM 784 C CA . ILE A 1 97 ? 0.936 -27.969 2.824 1 83.19 97 ILE A CA 1
ATOM 785 C C . ILE A 1 97 ? 2.332 -28.125 2.225 1 83.19 97 ILE A C 1
ATOM 787 O O . ILE A 1 97 ? 2.48 -28.516 1.065 1 83.19 97 ILE A O 1
ATOM 791 N N . GLU A 1 98 ? 3.291 -27.797 3.213 1 78.56 98 GLU A N 1
ATOM 792 C CA . GLU A 1 98 ? 4.688 -27.828 2.787 1 78.56 98 GLU A CA 1
ATOM 793 C C . GLU A 1 98 ? 5.262 -29.234 2.875 1 78.56 98 GLU A C 1
ATOM 795 O O . GLU A 1 98 ? 5.098 -29.922 3.887 1 78.56 98 GLU A O 1
ATOM 800 N N . GLU A 1 99 ? 5.852 -29.844 1.881 1 70.69 99 GLU A N 1
ATOM 801 C CA . GLU A 1 99 ? 6.543 -31.125 1.691 1 70.69 99 GLU A CA 1
ATOM 802 C C . GLU A 1 99 ? 5.555 -32.281 1.581 1 70.69 99 GLU A C 1
ATOM 804 O O . GLU A 1 99 ? 5.926 -33.438 1.788 1 70.69 99 GLU A O 1
ATOM 809 N N . GLY A 1 100 ? 4.5 -32.125 0.987 1 58.75 100 GLY A N 1
ATOM 810 C CA . GLY A 1 100 ? 3.518 -33.156 0.652 1 58.75 100 GLY A CA 1
ATOM 811 C C . GLY A 1 100 ? 3.26 -34.125 1.786 1 58.75 100 GLY A C 1
ATOM 812 O O . GLY A 1 100 ? 4.133 -34.344 2.627 1 58.75 100 GLY A O 1
ATOM 813 N N . LEU A 1 101 ? 2.004 -34.188 2.27 1 57.59 101 LEU A N 1
ATOM 814 C CA . LEU A 1 101 ? 1.533 -35.094 3.318 1 57.59 101 LEU A CA 1
ATOM 815 C C . LEU A 1 101 ? 1.643 -36.562 2.877 1 57.59 101 LEU A C 1
ATOM 817 O O . LEU A 1 101 ? 1.516 -36.844 1.689 1 57.59 101 LEU A O 1
ATOM 821 N N . SER A 1 102 ? 2.277 -37.312 3.791 1 57.38 102 SER A N 1
ATOM 822 C CA . SER A 1 102 ? 2.113 -38.75 3.529 1 57.38 102 SER A CA 1
ATOM 823 C C . SER A 1 102 ? 0.669 -39.062 3.174 1 57.38 102 SER A C 1
ATOM 825 O O . SER A 1 102 ? -0.261 -38.438 3.66 1 57.38 102 SER A O 1
ATOM 827 N N . PRO A 1 103 ? 0.471 -39.812 2.07 1 55.78 103 PRO A N 1
ATOM 828 C CA . PRO A 1 103 ? -0.878 -40.188 1.655 1 55.78 103 PRO A CA 1
ATOM 829 C C . PRO A 1 103 ? -1.787 -40.531 2.836 1 55.78 103 PRO A C 1
ATOM 831 O O . PRO A 1 103 ? -2.99 -40.25 2.789 1 55.78 103 PRO A O 1
ATOM 834 N N . LEU A 1 104 ? -1.185 -41.25 3.834 1 52.69 104 LEU A N 1
ATOM 835 C CA . LEU A 1 104 ? -1.982 -41.719 4.953 1 52.69 104 LEU A CA 1
ATOM 836 C C . LEU A 1 104 ? -2.574 -40.562 5.75 1 52.69 104 LEU A C 1
ATOM 838 O O . LEU A 1 104 ? -3.668 -40.688 6.309 1 52.69 104 LEU A O 1
ATOM 842 N N . ARG A 1 105 ? -1.872 -39.594 5.762 1 56.62 105 ARG A N 1
ATOM 843 C CA . ARG A 1 105 ? -2.359 -38.531 6.645 1 56.62 105 ARG A CA 1
ATOM 844 C C . ARG A 1 105 ? -3.338 -37.625 5.914 1 56.62 105 ARG A C 1
ATOM 846 O O . ARG A 1 105 ? -3.979 -36.75 6.531 1 56.62 105 ARG A O 1
ATOM 853 N N . LEU A 1 106 ? -3.406 -37.781 4.691 1 58.12 106 LEU A N 1
ATOM 854 C CA . LEU A 1 106 ? -4.383 -37.031 3.914 1 58.12 106 LEU A CA 1
ATOM 855 C C . LEU A 1 106 ? -5.805 -37.438 4.273 1 58.12 106 LEU A C 1
ATOM 857 O O . LEU A 1 106 ? -6.738 -36.625 4.141 1 58.12 106 LEU A O 1
ATOM 861 N N . GLU A 1 107 ? -5.809 -38.781 4.664 1 54.19 107 GLU A N 1
ATOM 862 C CA . GLU A 1 107 ? -7.117 -39.25 5.09 1 54.19 107 GLU A CA 1
ATOM 863 C C . GLU A 1 107 ? -7.664 -38.438 6.246 1 54.19 107 GLU A C 1
ATOM 865 O O . GLU A 1 107 ? -8.875 -38.344 6.445 1 54.19 107 GLU A O 1
ATOM 870 N N . LEU A 1 108 ? -6.715 -38 6.941 1 50.69 108 LEU A N 1
ATOM 871 C CA . LEU A 1 108 ? -7.102 -37.188 8.102 1 50.69 108 LEU A CA 1
ATOM 872 C C . LEU A 1 108 ? -7.648 -35.844 7.668 1 50.69 108 LEU A C 1
ATOM 874 O O . LEU A 1 108 ? -8.281 -35.156 8.461 1 50.69 108 LEU A O 1
ATOM 878 N N . LEU A 1 109 ? -7.105 -35.375 6.605 1 53.81 109 LEU A N 1
ATOM 879 C CA . LEU A 1 109 ? -7.797 -34.188 6.09 1 53.81 109 LEU A CA 1
ATOM 880 C C . LEU A 1 109 ? -9.258 -34.5 5.773 1 53.81 109 LEU A C 1
ATOM 882 O O . LEU A 1 109 ? -9.547 -35.188 4.793 1 53.81 109 LEU A O 1
ATOM 886 N N . SER A 1 110 ? -9.883 -35.281 6.699 1 45.81 110 SER A N 1
ATOM 887 C CA . SER A 1 110 ? -11.25 -35.781 6.562 1 45.81 110 SER A CA 1
ATOM 888 C C . SER A 1 110 ? -12.109 -34.812 5.758 1 45.81 110 SER A C 1
ATOM 890 O O . SER A 1 110 ? -11.719 -33.656 5.535 1 45.81 110 SER A O 1
ATOM 892 N N . ALA A 1 111 ? -13.414 -35.312 5.516 1 48.25 111 ALA A N 1
ATOM 893 C CA . ALA A 1 111 ? -14.609 -34.906 4.785 1 48.25 111 ALA A CA 1
ATOM 894 C C . ALA A 1 111 ? -14.922 -33.438 5.008 1 48.25 111 ALA A C 1
ATOM 896 O O . ALA A 1 111 ? -15.398 -32.75 4.102 1 48.25 111 ALA A O 1
ATOM 897 N N . THR A 1 112 ? -14.758 -33.094 6.074 1 46.84 112 THR A N 1
ATOM 898 C CA . THR A 1 112 ? -15.344 -31.812 6.434 1 46.84 112 THR A CA 1
ATOM 899 C C . THR A 1 112 ? -14.578 -30.672 5.781 1 46.84 112 THR A C 1
ATOM 901 O O . THR A 1 112 ? -15.18 -29.703 5.309 1 46.84 112 THR A O 1
ATOM 904 N N . TYR A 1 113 ? -13.266 -30.641 5.914 1 51.38 113 TYR A N 1
ATOM 905 C CA . TYR A 1 113 ? -12.586 -29.422 5.461 1 51.38 113 TYR A CA 1
ATOM 906 C C . TYR A 1 113 ? -12.406 -29.438 3.947 1 51.38 113 TYR A C 1
ATOM 908 O O . TYR A 1 113 ? -12.289 -28.375 3.326 1 51.38 113 TYR A O 1
ATOM 916 N N . ARG A 1 114 ? -12.523 -30.734 3.357 1 52.28 114 ARG A N 1
ATOM 917 C CA . ARG A 1 114 ? -12.297 -30.938 1.931 1 52.28 114 ARG A CA 1
ATOM 918 C C . ARG A 1 114 ? -13.32 -30.188 1.097 1 52.28 114 ARG A C 1
ATOM 920 O O . ARG A 1 114 ? -13 -29.672 0.026 1 52.28 114 ARG A O 1
ATOM 927 N N . SER A 1 115 ? -14.492 -30.141 1.779 1 53.47 115 SER A N 1
ATOM 928 C CA . SER A 1 115 ? -15.516 -29.688 0.845 1 53.47 115 SER A CA 1
ATOM 929 C C . SER A 1 115 ? -15.594 -28.172 0.793 1 53.47 115 SER A C 1
ATOM 931 O O . SER A 1 115 ? -16.078 -27.594 -0.183 1 53.47 115 SER A O 1
ATOM 933 N N . ASN A 1 116 ? -14.797 -27.453 1.779 1 63.25 116 ASN A N 1
ATOM 934 C CA . ASN A 1 116 ? -15.086 -26.016 1.716 1 63.25 116 ASN A CA 1
ATOM 935 C C . ASN A 1 116 ? -13.812 -25.188 1.71 1 63.25 116 ASN A C 1
ATOM 937 O O . ASN A 1 116 ? -13.852 -23.969 1.911 1 63.25 116 ASN A O 1
ATOM 941 N N . SER A 1 117 ? -12.617 -25.922 1.501 1 77.25 117 SER A N 1
ATOM 942 C CA . SER A 1 117 ? -11.352 -25.188 1.512 1 77.25 117 SER A CA 1
ATOM 943 C C . SER A 1 117 ? -10.492 -25.547 0.302 1 77.25 117 SER A C 1
ATOM 945 O O . SER A 1 117 ? -10.602 -26.656 -0.238 1 77.25 117 SER A O 1
ATOM 947 N N . GLU A 1 118 ? -9.719 -24.562 -0.113 1 86.5 118 GLU A N 1
ATOM 948 C CA . GLU A 1 118 ? -8.734 -24.844 -1.15 1 86.5 118 GLU A CA 1
ATOM 949 C C . GLU A 1 118 ? -7.504 -25.547 -0.569 1 86.5 118 GLU A C 1
ATOM 951 O O . GLU A 1 118 ? -6.984 -25.125 0.469 1 86.5 118 GLU A O 1
ATOM 956 N N . LEU A 1 119 ? -7.105 -26.641 -1.234 1 85.19 119 LEU A N 1
ATOM 957 C CA . LEU A 1 119 ? -5.953 -27.391 -0.756 1 85.19 119 LEU A CA 1
ATOM 958 C C . LEU A 1 119 ? -4.809 -27.328 -1.763 1 85.19 119 LEU A C 1
ATOM 960 O O . LEU A 1 119 ? -4.965 -27.75 -2.91 1 85.19 119 LEU A O 1
ATOM 964 N N . TYR A 1 120 ? -3.719 -26.797 -1.254 1 89.88 120 TYR A N 1
ATOM 965 C CA . TYR A 1 120 ? -2.51 -26.766 -2.07 1 89.88 120 TYR A CA 1
ATOM 966 C C . TYR A 1 120 ? -1.43 -27.656 -1.479 1 89.88 120 TYR A C 1
ATOM 968 O O . TYR A 1 120 ? -1.268 -27.719 -0.258 1 89.88 120 TYR A O 1
ATOM 976 N N . PHE A 1 121 ? -0.724 -28.359 -2.377 1 88.06 121 PHE A N 1
ATOM 977 C CA . PHE A 1 121 ? 0.357 -29.234 -1.958 1 88.06 121 PHE A CA 1
ATOM 978 C C . PHE A 1 121 ? 1.67 -28.844 -2.621 1 88.06 121 PHE A C 1
ATOM 980 O O . PHE A 1 121 ? 1.752 -28.75 -3.848 1 88.06 121 PHE A O 1
ATOM 987 N N . HIS A 1 122 ? 2.641 -28.594 -1.788 1 89.88 122 HIS A N 1
ATOM 988 C CA . HIS A 1 122 ? 3.953 -28.219 -2.295 1 89.88 122 HIS A CA 1
ATOM 989 C C . HIS A 1 122 ? 4.945 -29.375 -2.184 1 89.88 122 HIS A C 1
ATOM 991 O O . HIS A 1 122 ? 5.211 -29.859 -1.084 1 89.88 122 HIS A O 1
ATOM 997 N N . PHE A 1 123 ? 5.465 -29.766 -3.346 1 85.69 123 PHE A N 1
ATOM 998 C CA . PHE A 1 123 ? 6.465 -30.828 -3.387 1 85.69 123 PHE A CA 1
ATOM 999 C C . PHE A 1 123 ? 7.793 -30.297 -3.904 1 85.69 123 PHE A C 1
ATOM 1001 O O . PHE A 1 123 ? 7.859 -29.734 -5 1 85.69 123 PHE A O 1
ATOM 1008 N N . THR A 1 124 ? 8.812 -30.516 -3.135 1 80.88 124 THR A N 1
ATOM 1009 C CA . THR A 1 124 ? 10.133 -30.062 -3.557 1 80.88 124 THR A CA 1
ATOM 1010 C C . THR A 1 124 ? 10.891 -31.203 -4.234 1 80.88 124 THR A C 1
ATOM 1012 O O . THR A 1 124 ? 11.867 -30.969 -4.953 1 80.88 124 THR A O 1
ATOM 1015 N N . ARG A 1 125 ? 10.438 -32.5 -4.031 1 78.12 125 ARG A N 1
ATOM 1016 C CA . ARG A 1 125 ? 11.078 -33.688 -4.613 1 78.12 125 ARG A CA 1
ATOM 1017 C C . ARG A 1 125 ? 10.102 -34.469 -5.484 1 78.12 125 ARG A C 1
ATOM 1019 O O . ARG A 1 125 ? 8.93 -34.594 -5.137 1 78.12 125 ARG A O 1
ATOM 1026 N N . PRO A 1 126 ? 10.562 -34.906 -6.582 1 77.12 126 PRO A N 1
ATOM 1027 C CA . PRO A 1 126 ? 9.68 -35.656 -7.488 1 77.12 126 PRO A CA 1
ATOM 1028 C C . PRO A 1 126 ? 9.102 -36.906 -6.852 1 77.12 126 PRO A C 1
ATOM 1030 O O . PRO A 1 126 ? 7.992 -37.344 -7.195 1 77.12 126 PRO A O 1
ATOM 1033 N N . GLU A 1 127 ? 9.828 -37.531 -5.898 1 76.88 127 GLU A N 1
ATOM 1034 C CA . GLU A 1 127 ? 9.367 -38.75 -5.258 1 76.88 127 GLU A CA 1
ATOM 1035 C C . GLU A 1 127 ? 8.094 -38.5 -4.453 1 76.88 127 GLU A C 1
ATOM 1037 O O . GLU A 1 127 ? 7.176 -39.312 -4.473 1 76.88 127 GLU A O 1
AT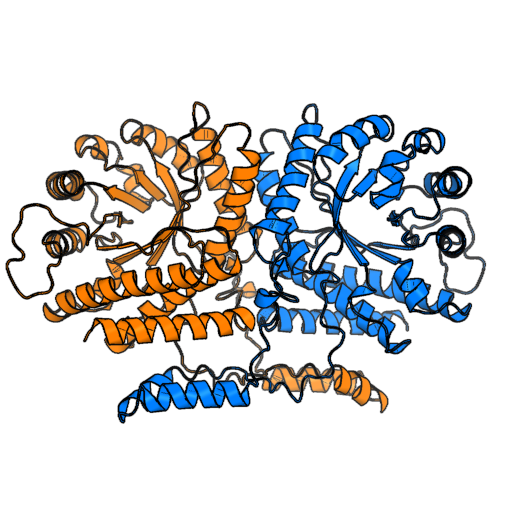OM 1042 N N . GLY A 1 128 ? 8.086 -37.375 -3.758 1 80.62 128 GLY A N 1
ATOM 1043 C CA . GLY A 1 128 ? 6.883 -37.031 -3.01 1 80.62 128 GLY A CA 1
ATOM 1044 C C . GLY A 1 128 ? 5.668 -36.844 -3.896 1 80.62 128 GLY A C 1
ATOM 1045 O O . GLY A 1 128 ? 4.562 -37.25 -3.551 1 80.62 128 GLY A O 1
ATOM 1046 N N . LEU A 1 129 ? 5.926 -36.219 -4.969 1 85.12 129 LEU A N 1
ATOM 1047 C CA . LEU A 1 129 ? 4.848 -35.969 -5.918 1 85.12 129 LEU A CA 1
ATOM 1048 C C . LEU A 1 129 ? 4.324 -37.281 -6.5 1 85.12 129 LEU A C 1
ATOM 1050 O O . LEU A 1 129 ? 3.111 -37.469 -6.582 1 85.12 129 LEU A O 1
ATOM 1054 N N . SER A 1 130 ? 5.258 -38.156 -6.887 1 82.12 130 SER A N 1
ATOM 1055 C CA . SER A 1 130 ? 4.867 -39.438 -7.457 1 82.12 130 SER A CA 1
ATOM 1056 C C . SER A 1 130 ? 4.043 -40.25 -6.469 1 82.12 130 SER A C 1
ATOM 1058 O O . SER A 1 130 ? 3.047 -40.875 -6.848 1 82.12 130 SER A O 1
ATOM 1060 N N . ASP A 1 131 ? 4.473 -40.188 -5.215 1 81.5 131 ASP A N 1
ATOM 1061 C CA . ASP A 1 131 ? 3.742 -40.906 -4.168 1 81.5 131 ASP A CA 1
ATOM 1062 C C . ASP A 1 131 ? 2.338 -40.344 -3.996 1 81.5 131 ASP A C 1
ATOM 1064 O O . ASP A 1 131 ? 1.371 -41.094 -3.838 1 81.5 131 ASP A O 1
ATOM 1068 N N . PHE A 1 132 ? 2.262 -39.094 -4.062 1 84.19 132 PHE A N 1
ATOM 1069 C CA . PHE A 1 132 ? 0.975 -38.406 -3.92 1 84.19 132 PHE A CA 1
ATOM 1070 C C . PHE A 1 132 ? 0.061 -38.75 -5.094 1 84.19 132 PHE A C 1
ATOM 1072 O O . PHE A 1 132 ? -1.131 -39 -4.906 1 84.19 132 PHE A O 1
ATOM 1079 N N . LEU A 1 133 ? 0.582 -38.75 -6.266 1 84.88 133 LEU A N 1
ATOM 1080 C CA . LEU A 1 133 ? -0.205 -39.031 -7.461 1 84.88 133 LEU A CA 1
ATOM 1081 C C . LEU A 1 133 ? -0.718 -40.469 -7.453 1 84.88 133 LEU A C 1
ATOM 1083 O O . LEU A 1 133 ? -1.809 -40.75 -7.961 1 84.88 133 LEU A O 1
ATOM 1087 N N . SER A 1 134 ? 0.08 -41.344 -6.883 1 81.56 134 SER A N 1
ATOM 1088 C CA . SER A 1 134 ? -0.267 -42.781 -6.898 1 81.56 134 SER A CA 1
ATOM 1089 C C . SER A 1 134 ? -1.223 -43.125 -5.758 1 81.56 134 SER A C 1
ATOM 1091 O O . SER A 1 134 ? -2.148 -43.906 -5.938 1 81.56 134 SER A O 1
ATOM 1093 N N . GLN A 1 135 ? -1.032 -42.469 -4.652 1 77.06 135 GLN A N 1
ATOM 1094 C CA . GLN A 1 135 ? -1.77 -42.938 -3.479 1 77.06 135 GLN A CA 1
ATOM 1095 C C . GLN A 1 135 ? -2.602 -41.812 -2.879 1 77.06 135 GLN A C 1
ATOM 1097 O O . GLN A 1 135 ? -3.623 -42.062 -2.232 1 77.06 135 GLN A O 1
ATOM 1102 N N . GLY A 1 136 ? -2.189 -40.656 -3.002 1 76.81 136 GLY A N 1
ATOM 1103 C CA . GLY A 1 136 ? -2.803 -39.531 -2.285 1 76.81 136 GLY A CA 1
ATOM 1104 C C . GLY A 1 136 ? -3.936 -38.875 -3.053 1 76.81 136 GLY A C 1
ATOM 1105 O O . GLY A 1 136 ? -4.98 -38.562 -2.48 1 76.81 136 GLY A O 1
ATOM 1106 N N . LEU A 1 137 ? -3.795 -38.688 -4.32 1 80.38 137 LEU A N 1
ATOM 1107 C CA . LEU A 1 137 ? -4.715 -37.906 -5.145 1 80.38 137 LEU A CA 1
ATOM 1108 C C . LEU A 1 137 ? -6.09 -38.594 -5.191 1 80.38 137 LEU A C 1
ATOM 1110 O O . LEU A 1 137 ? -7.109 -37.875 -5.168 1 80.38 137 LEU A O 1
ATOM 1114 N N . ASP A 1 138 ? -6.133 -39.875 -5.234 1 76.5 138 ASP A N 1
ATOM 1115 C CA . ASP A 1 138 ? -7.383 -40.625 -5.375 1 76.5 138 ASP A CA 1
ATOM 1116 C C . ASP A 1 138 ? -8.227 -40.531 -4.109 1 76.5 138 ASP A C 1
ATOM 1118 O O . ASP A 1 138 ? -9.438 -40.781 -4.137 1 76.5 138 ASP A O 1
ATOM 1122 N N . SER A 1 139 ? -7.578 -40.156 -3.041 1 75.69 139 SER A N 1
ATOM 1123 C CA . SER A 1 139 ? -8.297 -40.031 -1.779 1 75.69 139 SER A CA 1
ATOM 1124 C C . SER A 1 139 ? -9.039 -38.719 -1.694 1 75.69 139 SER A C 1
ATOM 1126 O O . SER A 1 139 ? -9.891 -38.531 -0.826 1 75.69 139 SER A O 1
ATOM 1128 N N . LEU A 1 140 ? -8.805 -37.812 -2.613 1 78.5 140 LEU A N 1
ATOM 1129 C CA . LEU A 1 140 ? -9.43 -36.5 -2.596 1 78.5 140 LEU A CA 1
ATOM 1130 C C . LEU A 1 140 ? -10.766 -36.5 -3.332 1 78.5 140 LEU A C 1
ATOM 1132 O O . LEU A 1 140 ? -10.898 -37.188 -4.363 1 78.5 140 LEU A O 1
ATOM 1136 N N . PRO A 1 141 ? -11.758 -35.875 -2.715 1 74.88 141 PRO A N 1
ATOM 1137 C CA . PRO A 1 141 ? -13.016 -35.75 -3.453 1 74.88 141 PRO A CA 1
ATOM 1138 C C . PRO A 1 141 ? -12.852 -35.031 -4.785 1 74.88 141 PRO A C 1
ATOM 1140 O O . PRO A 1 141 ? -11.953 -34.188 -4.93 1 74.88 141 PRO A O 1
ATOM 1143 N N . LEU A 1 142 ? -13.75 -35.312 -5.73 1 77.94 142 LEU A N 1
ATOM 1144 C CA . LEU A 1 142 ? -13.68 -34.719 -7.062 1 77.94 142 LEU A CA 1
ATOM 1145 C C . LEU A 1 142 ? -13.93 -33.219 -7.004 1 77.94 142 LEU A C 1
ATOM 1147 O O . LEU A 1 142 ? -13.539 -32.5 -7.918 1 77.94 142 LEU A O 1
ATOM 1151 N N . GLU A 1 143 ? -14.523 -32.75 -5.879 1 77 143 GLU A N 1
ATOM 1152 C CA . GLU A 1 143 ? -14.867 -31.328 -5.727 1 77 143 GLU A CA 1
ATOM 1153 C C . GLU A 1 143 ? -13.703 -30.547 -5.121 1 77 143 GLU A C 1
ATOM 1155 O O . GLU A 1 143 ? -13.789 -29.312 -4.977 1 77 143 GLU A O 1
ATOM 1160 N N . THR A 1 144 ? -12.609 -31.25 -4.895 1 80.88 144 THR A N 1
ATOM 1161 C CA . THR A 1 144 ? -11.469 -30.609 -4.258 1 80.88 144 THR A CA 1
ATOM 1162 C C . THR A 1 144 ? -10.906 -29.5 -5.145 1 80.88 144 THR A C 1
ATOM 1164 O O . THR A 1 144 ? -10.727 -29.688 -6.352 1 80.88 144 THR A O 1
ATOM 1167 N N . SER A 1 145 ? -10.789 -28.266 -4.48 1 86.69 145 SER A N 1
ATOM 1168 C CA . SER A 1 145 ? -10.164 -27.141 -5.164 1 86.69 145 SER A CA 1
ATOM 1169 C C . SER A 1 145 ? -8.758 -26.875 -4.621 1 86.69 145 SER A C 1
ATOM 1171 O O . SER A 1 145 ? -8.445 -27.25 -3.488 1 86.69 145 SER A O 1
ATOM 1173 N N . GLY A 1 146 ? -7.93 -26.266 -5.41 1 91.38 146 GLY A N 1
ATOM 1174 C CA . GLY A 1 146 ? -6.543 -26 -5.062 1 91.38 146 GLY A CA 1
ATOM 1175 C C . GLY A 1 146 ? -5.57 -26.375 -6.164 1 91.38 146 GLY A C 1
ATOM 1176 O O . GLY A 1 146 ? -5.82 -26.109 -7.34 1 91.38 146 GLY A O 1
ATOM 1177 N N . GLY A 1 147 ? -4.406 -26.938 -5.68 1 92.5 147 GLY A N 1
ATOM 1178 C CA . GLY A 1 147 ? -3.455 -27.281 -6.723 1 92.5 147 GLY A CA 1
ATOM 1179 C C . GLY A 1 147 ? -2.137 -27.797 -6.18 1 92.5 147 GLY A C 1
ATOM 1180 O O . GLY A 1 147 ? -2.018 -28.078 -4.98 1 92.5 147 GLY A O 1
ATOM 1181 N N . LEU A 1 148 ? -1.274 -28.078 -7.109 1 93.06 148 LEU A N 1
ATOM 1182 C CA . LEU A 1 148 ? 0.06 -28.578 -6.805 1 93.06 148 LEU A CA 1
ATOM 1183 C C . LEU A 1 148 ? 1.119 -27.516 -7.082 1 93.06 148 LEU A C 1
ATOM 1185 O O . LEU A 1 148 ? 1.034 -26.797 -8.078 1 93.06 148 LEU A O 1
ATOM 1189 N N . ARG A 1 149 ? 1.983 -27.406 -6.156 1 93.31 149 ARG A N 1
ATOM 1190 C CA . ARG A 1 149 ? 3.186 -26.609 -6.371 1 93.31 149 ARG A CA 1
ATOM 1191 C C . ARG A 1 149 ? 4.426 -27.484 -6.445 1 93.31 149 ARG A C 1
ATOM 1193 O O . ARG A 1 149 ? 4.789 -28.141 -5.465 1 93.31 149 ARG A O 1
ATOM 1200 N N . TRP A 1 150 ? 5 -27.562 -7.621 1 89.56 150 TRP A N 1
ATOM 1201 C CA . TRP A 1 150 ? 6.168 -28.406 -7.875 1 89.56 150 TRP A CA 1
ATOM 1202 C C . TRP A 1 150 ? 6.984 -27.859 -9.047 1 89.56 150 TRP A C 1
ATOM 1204 O O . TRP A 1 150 ? 6.48 -27.094 -9.852 1 89.56 150 TRP A O 1
ATOM 1214 N N . ASN A 1 151 ? 8.258 -28.156 -9 1 85.88 151 ASN A N 1
ATOM 1215 C CA . ASN A 1 151 ? 9.125 -27.688 -10.07 1 85.88 151 ASN A CA 1
ATOM 1216 C C . ASN A 1 151 ? 9.031 -28.594 -11.297 1 85.88 151 ASN A C 1
ATOM 1218 O O . ASN A 1 151 ? 9.672 -29.641 -11.344 1 85.88 151 ASN A O 1
ATOM 1222 N N . MET A 1 152 ? 8.305 -28.172 -12.289 1 86.88 152 MET A N 1
ATOM 1223 C CA . MET A 1 152 ? 8.062 -28.953 -13.492 1 86.88 152 MET A CA 1
ATOM 1224 C C . MET A 1 152 ? 9.328 -29.062 -14.344 1 86.88 152 MET A C 1
ATOM 1226 O O . MET A 1 152 ? 9.484 -30 -15.117 1 86.88 152 MET A O 1
ATOM 1230 N N . PHE A 1 153 ? 10.273 -28.172 -14.141 1 79.5 153 PHE A N 1
ATOM 1231 C CA . PHE A 1 153 ? 11.43 -28.109 -15.023 1 79.5 153 PHE A CA 1
ATOM 1232 C C . PHE A 1 153 ? 12.719 -28.359 -14.242 1 79.5 153 PHE A C 1
ATOM 1234 O O . PHE A 1 153 ? 13.805 -27.984 -14.695 1 79.5 153 PHE A O 1
ATOM 1241 N N . ALA A 1 154 ? 12.562 -28.891 -12.992 1 68.31 154 ALA A N 1
ATOM 1242 C CA . ALA A 1 154 ? 13.75 -29.344 -12.266 1 68.31 154 ALA A CA 1
ATOM 1243 C C . ALA A 1 154 ? 14.492 -30.422 -13.047 1 68.31 154 ALA A C 1
ATOM 1245 O O . ALA A 1 154 ? 13.875 -31.219 -13.75 1 68.31 154 ALA A O 1
ATOM 1246 N N . PRO A 1 155 ? 15.953 -30.219 -13.125 1 55.81 155 PRO A N 1
ATOM 1247 C CA . PRO A 1 155 ? 16.734 -31.25 -13.828 1 55.81 155 PRO A CA 1
ATOM 1248 C C . PRO A 1 155 ? 16.406 -32.656 -13.359 1 55.81 155 PRO A C 1
ATOM 1250 O O . PRO A 1 155 ? 16.219 -32.875 -12.164 1 55.81 155 PRO A O 1
ATOM 1253 N N . ILE A 1 156 ? 15.797 -33.562 -14.023 1 48.47 156 ILE A N 1
ATOM 1254 C CA . ILE A 1 156 ? 15.617 -34.969 -13.688 1 48.47 156 ILE A CA 1
ATOM 1255 C C . ILE A 1 156 ? 16.922 -35.719 -13.922 1 48.47 156 ILE A C 1
ATOM 1257 O O . ILE A 1 156 ? 17.5 -35.656 -15.016 1 48.47 156 ILE A O 1
ATOM 1261 N N . ALA A 1 157 ? 17.734 -36.062 -12.844 1 43.19 157 ALA A N 1
ATOM 1262 C CA . ALA A 1 157 ? 19.016 -36.781 -12.93 1 43.19 157 ALA A CA 1
ATOM 1263 C C . ALA A 1 157 ? 19.031 -37.75 -14.109 1 43.19 157 ALA A C 1
ATOM 1265 O O . ALA A 1 157 ? 19.984 -37.75 -14.898 1 43.19 157 ALA A O 1
ATOM 1266 N N . ASP A 1 158 ? 18.5 -39.094 -13.875 1 38.78 158 ASP A N 1
ATOM 1267 C CA . ASP A 1 158 ? 18.781 -40.312 -14.641 1 38.78 158 ASP A CA 1
ATOM 1268 C C . ASP A 1 158 ? 18 -40.312 -15.953 1 38.78 158 ASP A C 1
ATOM 1270 O O . ASP A 1 158 ? 18.078 -41.281 -16.703 1 38.78 158 ASP A O 1
ATOM 1274 N N . ARG A 1 159 ? 16.938 -39.906 -16.125 1 44.59 159 ARG A N 1
ATOM 1275 C CA . ARG A 1 159 ? 16.188 -40.281 -17.328 1 44.59 159 ARG A CA 1
ATOM 1276 C C . ARG A 1 159 ? 16.625 -39.438 -18.516 1 44.59 159 ARG A C 1
ATOM 1278 O O . ARG A 1 159 ? 16.906 -38.25 -18.375 1 44.59 159 ARG A O 1
ATOM 1285 N N . LYS A 1 160 ? 17.156 -40.156 -19.438 1 40.75 160 LYS A N 1
ATOM 1286 C CA . LYS A 1 160 ? 17.469 -39.812 -20.812 1 40.75 160 LYS A CA 1
ATOM 1287 C C . LYS A 1 160 ? 16.391 -38.938 -21.422 1 40.75 160 LYS A C 1
ATOM 1289 O O . LYS A 1 160 ? 15.203 -39.156 -21.188 1 40.75 160 LYS A O 1
ATOM 1294 N N . PRO A 1 161 ? 16.734 -37.75 -21.984 1 37.72 161 PRO A N 1
ATOM 1295 C CA . PRO A 1 161 ? 15.766 -36.938 -22.719 1 37.72 161 PRO A CA 1
ATOM 1296 C C . PRO A 1 161 ? 14.914 -37.75 -23.688 1 37.72 161 PRO A C 1
ATOM 1298 O O . PRO A 1 161 ? 15.445 -38.344 -24.641 1 37.72 161 PRO A O 1
ATOM 1301 N N . SER A 1 162 ? 14.359 -38.844 -23.5 1 32.03 162 SER A N 1
ATOM 1302 C CA . SER A 1 162 ? 13.812 -39.594 -24.625 1 32.03 162 SER A CA 1
ATOM 1303 C C . SER A 1 162 ? 12.969 -38.719 -25.531 1 32.03 162 SER A C 1
ATOM 1305 O O . SER A 1 162 ? 13.109 -38.75 -26.75 1 32.03 162 SER A O 1
ATOM 1307 N N . PHE A 1 163 ? 11.617 -38.75 -25.547 1 31 163 PHE A N 1
ATOM 1308 C CA . PHE A 1 163 ? 10.953 -38.312 -26.781 1 31 163 PHE A CA 1
ATOM 1309 C C . PHE A 1 163 ? 11.445 -36.938 -27.219 1 31 163 PHE A C 1
ATOM 1311 O O . PHE A 1 163 ? 12.023 -36.219 -26.422 1 31 163 PHE A O 1
ATOM 1318 N N . GLY A 1 164 ? 10.859 -36.156 -28.547 1 33.06 164 GLY A N 1
ATOM 1319 C CA . GLY A 1 164 ? 11.391 -34.969 -29.234 1 33.06 164 GLY A CA 1
ATOM 1320 C C . GLY A 1 164 ? 12.039 -33.969 -28.312 1 33.06 164 GLY A C 1
ATOM 1321 O O . GLY A 1 164 ? 11.977 -34.125 -27.078 1 33.06 164 GLY A O 1
ATOM 1322 N N . ASP A 1 165 ? 12.992 -33 -28.859 1 37.06 165 ASP A N 1
ATOM 1323 C CA . ASP A 1 165 ? 13.852 -32 -28.234 1 37.06 165 ASP A CA 1
ATOM 1324 C C . ASP A 1 165 ? 13.18 -31.406 -26.984 1 37.06 165 ASP A C 1
ATOM 1326 O O . ASP A 1 165 ? 13.695 -30.469 -26.391 1 37.06 165 ASP A O 1
ATOM 1330 N N . LEU A 1 166 ? 11.844 -31.281 -26.922 1 42.75 166 LEU A N 1
ATOM 1331 C CA . LEU A 1 166 ? 11.312 -30.656 -25.719 1 42.75 166 LEU A CA 1
ATOM 1332 C C . LEU A 1 166 ? 11.477 -31.578 -24.5 1 42.75 166 LEU A C 1
ATOM 1334 O O . LEU A 1 166 ? 10.961 -32.688 -24.484 1 42.75 166 LEU A O 1
ATOM 1338 N N . ALA A 1 167 ? 12.641 -31.812 -23.844 1 50.22 167 ALA A N 1
ATOM 1339 C CA . ALA A 1 167 ? 13.016 -32.375 -22.547 1 50.22 167 ALA A CA 1
ATOM 1340 C C . ALA A 1 167 ? 11.938 -32.094 -21.5 1 50.22 167 ALA A C 1
ATOM 1342 O O . ALA A 1 167 ? 12.07 -31.188 -20.688 1 50.22 167 ALA A O 1
ATOM 1343 N N . ILE A 1 168 ? 10.578 -32.125 -21.859 1 57.66 168 ILE A N 1
ATOM 1344 C CA . ILE A 1 168 ? 9.617 -31.797 -20.812 1 57.66 168 ILE A CA 1
ATOM 1345 C C . ILE A 1 168 ? 9.609 -32.906 -19.766 1 57.66 168 ILE A C 1
ATOM 1347 O O . ILE A 1 168 ? 9.828 -34.062 -20.094 1 57.66 168 ILE A O 1
ATOM 1351 N N . ASN A 1 169 ? 9.625 -32.656 -18.516 1 70.31 169 ASN A N 1
ATOM 1352 C CA . ASN A 1 169 ? 9.43 -33.5 -17.359 1 70.31 169 ASN A CA 1
ATOM 1353 C C . ASN A 1 169 ? 8.266 -34.469 -17.562 1 70.31 169 ASN A C 1
ATOM 1355 O O . ASN A 1 169 ? 7.148 -34.062 -17.875 1 70.31 169 ASN A O 1
ATOM 1359 N N . PRO A 1 170 ? 8.531 -35.844 -17.844 1 74.19 170 PRO A N 1
ATOM 1360 C CA . PRO A 1 170 ? 7.496 -36.844 -18.109 1 74.19 170 PRO A CA 1
ATOM 1361 C C . PRO A 1 170 ? 6.359 -36.812 -17.094 1 74.19 170 PRO A C 1
ATOM 1363 O O . PRO A 1 170 ? 5.281 -37.344 -17.344 1 74.19 170 PRO A O 1
ATOM 1366 N N . LEU A 1 171 ? 6.566 -36.188 -16.031 1 81.62 171 LEU A N 1
ATOM 1367 C CA . LEU A 1 171 ? 5.535 -36.125 -15.008 1 81.62 171 LEU A CA 1
ATOM 1368 C C . LEU A 1 171 ? 4.441 -35.125 -15.406 1 81.62 171 LEU A C 1
ATOM 1370 O O . LEU A 1 171 ? 3.32 -35.188 -14.891 1 81.62 171 LEU A O 1
ATOM 1374 N N . ILE A 1 172 ? 4.711 -34.281 -16.344 1 87.25 172 ILE A N 1
ATOM 1375 C CA . ILE A 1 172 ? 3.789 -33.188 -16.688 1 87.25 172 ILE A CA 1
ATOM 1376 C C . ILE A 1 172 ? 2.512 -33.781 -17.281 1 87.25 172 ILE A C 1
ATOM 1378 O O . ILE A 1 172 ? 1.412 -33.531 -16.797 1 87.25 172 ILE A O 1
ATOM 1382 N N . PRO A 1 173 ? 2.637 -34.625 -18.297 1 84 173 PRO A N 1
ATOM 1383 C CA . PRO A 1 173 ? 1.404 -35.188 -18.844 1 84 173 PRO A CA 1
ATOM 1384 C C . PRO A 1 173 ? 0.663 -36.062 -17.828 1 84 173 PRO A C 1
ATOM 1386 O O . PRO A 1 173 ? -0.571 -36.094 -17.828 1 84 173 PRO A O 1
ATOM 1389 N N . GLU A 1 174 ? 1.427 -36.75 -17.047 1 85 174 GLU A N 1
ATOM 1390 C CA . GLU A 1 174 ? 0.81 -37.625 -16.047 1 85 174 GLU A CA 1
ATOM 1391 C C . GLU A 1 174 ? 0.02 -36.812 -15.031 1 85 174 GLU A C 1
ATOM 1393 O O . GLU A 1 174 ? -1.132 -37.125 -14.727 1 85 174 GLU A O 1
ATOM 1398 N N . VAL A 1 175 ? 0.659 -35.781 -14.508 1 91.06 175 VAL A N 1
ATOM 1399 C CA . VAL A 1 175 ? 0.016 -34.906 -13.531 1 91.06 175 VAL A CA 1
ATOM 1400 C C . VAL A 1 175 ? -1.221 -34.25 -14.141 1 91.06 175 VAL A C 1
ATOM 1402 O O . VAL A 1 175 ? -2.285 -34.219 -13.523 1 91.06 175 VAL A O 1
ATOM 1405 N N . TYR A 1 176 ? -1.087 -33.781 -15.336 1 92.31 176 TYR A N 1
ATOM 1406 C CA . TYR A 1 176 ? -2.191 -33.125 -16.031 1 92.31 176 TYR A CA 1
ATOM 1407 C C . TYR A 1 176 ? -3.375 -34.094 -16.188 1 92.31 176 TYR A C 1
ATOM 1409 O O . TYR A 1 176 ? -4.512 -33.719 -15.867 1 92.31 176 TYR A O 1
ATOM 1417 N N . ALA A 1 177 ? -3.113 -35.312 -16.609 1 89.69 177 ALA A N 1
ATOM 1418 C CA . ALA A 1 177 ? -4.164 -36.281 -16.844 1 89.69 177 ALA A CA 1
ATOM 1419 C C . ALA A 1 177 ? -4.848 -36.688 -15.539 1 89.69 177 ALA A C 1
ATOM 1421 O O . ALA A 1 177 ? -6.07 -36.844 -15.492 1 89.69 177 ALA A O 1
ATOM 1422 N N . LYS A 1 178 ? -4.102 -36.812 -14.516 1 90 178 LYS A N 1
ATOM 1423 C CA . LYS A 1 178 ? -4.637 -37.281 -13.242 1 90 178 LYS A CA 1
ATOM 1424 C C . LYS A 1 178 ? -5.402 -36.188 -12.523 1 90 178 LYS A C 1
ATOM 1426 O O . LYS A 1 178 ? -6.332 -36.469 -11.758 1 90 178 LYS A O 1
ATOM 1431 N N . THR A 1 179 ? -5.039 -34.938 -12.703 1 90.75 179 THR A N 1
ATOM 1432 C CA . THR A 1 179 ? -5.645 -33.844 -11.938 1 90.75 179 THR A CA 1
ATOM 1433 C C . THR A 1 179 ? -6.797 -33.219 -12.711 1 90.75 179 THR A C 1
ATOM 1435 O O . THR A 1 179 ? -7.633 -32.531 -12.133 1 90.75 179 THR A O 1
ATOM 1438 N N . LYS A 1 180 ? -6.93 -33.469 -13.961 1 85.75 180 LYS A N 1
ATOM 1439 C CA . LYS A 1 180 ? -7.953 -32.844 -14.805 1 85.75 180 LYS A CA 1
ATOM 1440 C C . LYS A 1 180 ? -9.352 -33.281 -14.375 1 85.75 180 LYS A C 1
ATOM 1442 O O . LYS A 1 180 ? -10.336 -32.594 -14.672 1 85.75 180 LYS A O 1
ATOM 1447 N N . LYS A 1 181 ? -9.422 -34.406 -13.727 1 83 181 LYS A N 1
ATOM 1448 C CA . LYS A 1 181 ? -10.719 -34.906 -13.297 1 83 181 LYS A CA 1
ATOM 1449 C C . LYS A 1 181 ? -11.32 -34.031 -12.203 1 83 181 LYS A C 1
ATOM 1451 O O . LYS A 1 181 ? -12.531 -34.062 -11.977 1 83 181 LYS A O 1
ATOM 1456 N N . PHE A 1 182 ? -10.492 -33.281 -11.539 1 83.88 182 PHE A N 1
ATOM 1457 C CA . PHE A 1 182 ? -10.953 -32.406 -10.461 1 83.88 182 PHE A CA 1
ATOM 1458 C C . PHE A 1 182 ? -11.469 -31.094 -11.023 1 83.88 182 PHE A C 1
ATOM 1460 O O . PHE A 1 182 ? -10.906 -30.562 -11.977 1 83.88 182 PHE A O 1
ATOM 1467 N N . LEU A 1 183 ? -12.594 -30.516 -10.562 1 77.31 183 LEU A N 1
ATOM 1468 C CA . LEU A 1 183 ? -13.234 -29.312 -11.07 1 77.31 183 LEU A CA 1
ATOM 1469 C C . LEU A 1 183 ? -12.406 -28.062 -10.742 1 77.31 183 LEU A C 1
ATOM 1471 O O . LEU A 1 183 ? -12.406 -27.094 -11.5 1 77.31 183 LEU A O 1
ATOM 1475 N N . GLY A 1 184 ? -11.633 -28.031 -9.656 1 85.38 184 GLY A N 1
ATOM 1476 C CA . GLY A 1 184 ? -10.945 -26.812 -9.227 1 85.38 184 GLY A CA 1
ATOM 1477 C C . GLY A 1 184 ? -9.531 -27.078 -8.75 1 85.38 184 GLY A C 1
ATOM 1478 O O . GLY A 1 184 ? -8.992 -26.312 -7.953 1 85.38 184 GLY A O 1
ATOM 1479 N N . PHE A 1 185 ? -8.961 -28.188 -9.281 1 90.69 185 PHE A N 1
ATOM 1480 C CA . PHE A 1 185 ? -7.621 -28.562 -8.82 1 90.69 185 PHE A CA 1
ATOM 1481 C C . PHE A 1 185 ? -6.594 -28.344 -9.922 1 90.69 185 PHE A C 1
ATOM 1483 O O . PHE A 1 185 ? -6.703 -28.922 -11.008 1 90.69 185 PHE A O 1
ATOM 1490 N N . ARG A 1 186 ? -5.617 -27.516 -9.617 1 95.44 186 ARG A N 1
ATOM 1491 C CA . ARG A 1 186 ? -4.629 -27.109 -10.617 1 95.44 186 ARG A CA 1
ATOM 1492 C C . ARG A 1 186 ? -3.344 -27.922 -10.469 1 95.44 186 ARG A C 1
ATOM 1494 O O . ARG A 1 186 ? -2.574 -27.703 -9.531 1 95.44 186 ARG A O 1
ATOM 1501 N N . GLY A 1 187 ? -3.133 -28.734 -11.445 1 94.75 187 GLY A N 1
ATOM 1502 C CA . GLY A 1 187 ? -1.998 -29.641 -11.359 1 94.75 187 GLY A CA 1
ATOM 1503 C C . GLY A 1 187 ? -0.725 -29.062 -11.945 1 94.75 187 GLY A C 1
ATOM 1504 O O . GLY A 1 187 ? 0.377 -29.422 -11.523 1 94.75 187 GLY A O 1
ATOM 1505 N N . LEU A 1 188 ? -0.835 -28.188 -12.938 1 95.19 188 LEU A N 1
ATOM 1506 C CA . LEU A 1 188 ? 0.334 -27.594 -13.57 1 95.19 188 LEU A CA 1
ATOM 1507 C C . LEU A 1 188 ? 0.818 -26.375 -12.773 1 95.19 188 LEU A C 1
ATOM 1509 O O . LEU A 1 188 ? 0.017 -25.531 -12.383 1 95.19 188 LEU A O 1
ATOM 1513 N N . SER A 1 189 ? 2.082 -26.422 -12.516 1 95.25 189 SER A N 1
ATOM 1514 C CA . SER A 1 189 ? 2.68 -25.422 -11.641 1 95.25 189 SER A CA 1
ATOM 1515 C C . SER A 1 189 ? 3.799 -24.672 -12.352 1 95.25 189 SER A C 1
ATOM 1517 O O . SER A 1 189 ? 4.77 -25.266 -12.812 1 95.25 189 SER A O 1
ATOM 1519 N N . PHE A 1 190 ? 3.678 -23.391 -12.484 1 95.06 190 PHE A N 1
ATOM 1520 C CA . PHE A 1 190 ? 4.727 -22.531 -13.031 1 95.06 190 PHE A CA 1
ATOM 1521 C C . PHE A 1 190 ? 5.246 -21.562 -11.977 1 95.06 190 PHE A C 1
ATOM 1523 O O . PHE A 1 190 ? 4.477 -20.781 -11.414 1 95.06 190 PHE A O 1
ATOM 1530 N N . GLU A 1 191 ? 6.516 -21.609 -11.766 1 91.81 191 GLU A N 1
ATOM 1531 C CA . GLU A 1 191 ? 7.145 -20.781 -10.742 1 91.81 191 GLU A CA 1
ATOM 1532 C C . GLU A 1 191 ? 7.797 -19.547 -11.352 1 91.81 191 GLU A C 1
ATOM 1534 O O . GLU A 1 191 ? 8.68 -19.656 -12.203 1 91.81 191 GLU A O 1
ATOM 1539 N N . CYS A 1 192 ? 7.406 -18.406 -10.953 1 92.06 192 CYS A N 1
ATOM 1540 C CA . CYS A 1 192 ? 7.988 -17.172 -11.461 1 92.06 192 CYS A CA 1
ATOM 1541 C C . CYS A 1 192 ? 9.164 -16.719 -10.602 1 92.06 192 CYS A C 1
ATOM 1543 O O . CYS A 1 192 ? 9.914 -15.82 -10.984 1 92.06 192 CYS A O 1
ATOM 1545 N N . GLY A 1 193 ? 9.398 -17.391 -9.5 1 84.69 193 GLY A N 1
ATOM 1546 C CA . GLY A 1 193 ? 10.539 -17.062 -8.664 1 84.69 193 GLY A CA 1
ATOM 1547 C C . GLY A 1 193 ? 10.18 -16.219 -7.457 1 84.69 193 GLY A C 1
ATOM 1548 O O . GLY A 1 193 ? 9.016 -15.844 -7.277 1 84.69 193 GLY A O 1
ATOM 1549 N N . GLU A 1 194 ? 11.281 -16.031 -6.793 1 80.56 194 GLU A N 1
ATOM 1550 C CA . GLU A 1 194 ? 11.141 -15.18 -5.613 1 80.56 194 GLU A CA 1
ATOM 1551 C C . GLU A 1 194 ? 11.266 -13.703 -5.977 1 80.56 194 GLU A C 1
ATOM 1553 O O . GLU A 1 194 ? 11.516 -13.359 -7.133 1 80.56 194 GLU A O 1
ATOM 1558 N N . GLY A 1 195 ? 10.93 -12.867 -5.07 1 72.81 195 GLY A N 1
ATOM 1559 C CA . GLY A 1 195 ? 11.07 -11.438 -5.32 1 72.81 195 GLY A CA 1
ATOM 1560 C C . GLY A 1 195 ? 12.43 -11.055 -5.863 1 72.81 195 GLY A C 1
ATOM 1561 O O . GLY A 1 195 ? 13.398 -11.805 -5.711 1 72.81 195 GLY A O 1
ATOM 1562 N N . GLY A 1 196 ? 12.484 -10.062 -6.859 1 71.38 196 GLY A N 1
ATOM 1563 C CA . GLY A 1 196 ? 13.742 -9.656 -7.477 1 71.38 196 GLY A CA 1
ATOM 1564 C C . GLY A 1 196 ? 14.367 -8.445 -6.812 1 71.38 196 GLY A C 1
ATOM 1565 O O . GLY A 1 196 ? 13.656 -7.609 -6.246 1 71.38 196 GLY A O 1
ATOM 1566 N N . ASP A 1 197 ? 15.68 -8.5 -6.871 1 73.88 197 ASP A N 1
ATOM 1567 C CA . ASP A 1 197 ? 16.438 -7.379 -6.316 1 73.88 197 ASP A CA 1
ATOM 1568 C C . ASP A 1 197 ? 16.719 -6.328 -7.387 1 73.88 197 ASP A C 1
ATOM 1570 O O . ASP A 1 197 ? 17.141 -5.215 -7.07 1 73.88 197 ASP A O 1
ATOM 1574 N N . SER A 1 198 ? 16.484 -6.824 -8.586 1 83.31 198 SER A N 1
ATOM 1575 C CA . SER A 1 198 ? 16.719 -5.91 -9.695 1 83.31 198 SER A CA 1
ATOM 1576 C C . SER A 1 198 ? 15.688 -6.102 -10.797 1 83.31 198 SER A C 1
ATOM 1578 O O . SER A 1 198 ? 15.039 -7.148 -10.875 1 83.31 198 SER A O 1
ATOM 1580 N N . GLU A 1 199 ? 15.609 -5.117 -11.602 1 86.94 199 GLU A N 1
ATOM 1581 C CA . GLU A 1 199 ? 14.688 -5.168 -12.727 1 86.94 199 GLU A CA 1
ATOM 1582 C C . GLU A 1 199 ? 15.086 -6.266 -13.719 1 86.94 199 GLU A C 1
ATOM 1584 O O . GLU A 1 199 ? 14.227 -6.984 -14.234 1 86.94 199 GLU A O 1
ATOM 1589 N N . GLU A 1 200 ? 16.375 -6.348 -14.008 1 87.88 200 GLU A N 1
ATOM 1590 C CA . GLU A 1 200 ? 16.859 -7.355 -14.938 1 87.88 200 GLU A CA 1
ATOM 1591 C C . GLU A 1 200 ? 16.5 -8.766 -14.469 1 87.88 200 GLU A C 1
ATOM 1593 O O . GLU A 1 200 ? 16.078 -9.602 -15.273 1 87.88 200 GLU A O 1
ATOM 1598 N N . GLN A 1 201 ? 16.625 -8.984 -13.211 1 89.94 201 GLN A N 1
ATOM 1599 C CA . GLN A 1 201 ? 16.281 -10.281 -12.648 1 89.94 201 GLN A CA 1
ATOM 1600 C C . GLN A 1 201 ? 14.789 -10.562 -12.789 1 89.94 201 GLN A C 1
ATOM 1602 O O . GLN A 1 201 ? 14.391 -11.68 -13.133 1 89.94 201 GLN A O 1
ATOM 1607 N N . MET A 1 202 ? 14.016 -9.578 -12.523 1 93.81 202 MET A N 1
ATOM 1608 C CA . MET A 1 202 ? 12.562 -9.734 -12.602 1 93.81 202 MET A CA 1
ATOM 1609 C C . MET A 1 202 ? 12.117 -10 -14.039 1 93.81 202 MET A C 1
ATOM 1611 O O . MET A 1 202 ? 11.25 -10.836 -14.281 1 93.81 202 MET A O 1
ATOM 1615 N N . ILE A 1 203 ? 12.727 -9.328 -14.961 1 90.25 203 ILE A N 1
ATOM 1616 C CA . ILE A 1 203 ? 12.43 -9.523 -16.375 1 90.25 203 ILE A CA 1
ATOM 1617 C C . ILE A 1 203 ? 12.812 -10.938 -16.797 1 90.25 203 ILE A C 1
ATOM 1619 O O . ILE A 1 203 ? 12.062 -11.609 -17.5 1 90.25 203 ILE A O 1
ATOM 1623 N N . HIS A 1 204 ? 13.906 -11.406 -16.297 1 90.06 204 HIS A N 1
ATOM 1624 C CA . HIS A 1 204 ? 14.352 -12.75 -16.625 1 90.06 204 HIS A CA 1
ATOM 1625 C C . HIS A 1 204 ? 13.438 -13.805 -16.016 1 90.06 204 HIS A C 1
ATOM 1627 O O . HIS A 1 204 ? 13.219 -14.867 -16.609 1 90.06 204 HIS A O 1
ATOM 1633 N N . GLN A 1 205 ? 12.953 -13.523 -14.836 1 92.5 205 GLN A N 1
ATOM 1634 C CA . GLN A 1 205 ? 11.992 -14.422 -14.219 1 92.5 205 GLN A CA 1
ATOM 1635 C C . GLN A 1 205 ? 10.719 -14.531 -15.062 1 92.5 205 GLN A C 1
ATOM 1637 O O . GLN A 1 205 ? 10.203 -15.633 -15.266 1 92.5 205 GLN A O 1
ATOM 1642 N N . LEU A 1 206 ? 10.273 -13.406 -15.531 1 92.31 206 LEU A N 1
ATOM 1643 C CA . LEU A 1 206 ? 9.102 -13.406 -16.391 1 92.31 206 LEU A CA 1
ATOM 1644 C C . LEU A 1 206 ? 9.375 -14.164 -17.688 1 92.31 206 LEU A C 1
ATOM 1646 O O . LEU A 1 206 ? 8.547 -14.961 -18.141 1 92.31 206 LEU A O 1
ATOM 1650 N N . TYR A 1 207 ? 10.555 -13.992 -18.234 1 87.56 207 TYR A N 1
ATOM 1651 C CA . TYR A 1 207 ? 10.938 -14.695 -19.453 1 87.56 207 TYR A CA 1
ATOM 1652 C C . TYR A 1 207 ? 10.938 -16.203 -19.234 1 87.56 207 TYR A C 1
ATOM 1654 O O . TYR A 1 207 ? 10.375 -16.953 -20.031 1 87.56 207 TYR A O 1
ATOM 1662 N N . ARG A 1 208 ? 11.492 -16.625 -18.156 1 87.81 208 ARG A N 1
ATOM 1663 C CA . ARG A 1 208 ? 11.633 -18.047 -17.891 1 87.81 208 ARG A CA 1
ATOM 1664 C C . ARG A 1 208 ? 10.273 -18.703 -17.703 1 87.81 208 ARG A C 1
ATOM 1666 O O . ARG A 1 208 ? 9.992 -19.734 -18.328 1 87.81 208 ARG A O 1
ATOM 1673 N N . VAL A 1 209 ? 9.461 -18.125 -16.906 1 91.81 209 VAL A N 1
ATOM 1674 C CA . VAL A 1 209 ? 8.164 -18.719 -16.609 1 91.81 209 VAL A CA 1
ATOM 1675 C C . VAL A 1 209 ? 7.289 -18.719 -17.859 1 91.81 209 VAL A C 1
ATOM 1677 O O . VAL A 1 209 ? 6.574 -19.688 -18.141 1 91.81 209 VAL A O 1
ATOM 1680 N N . LEU A 1 210 ? 7.387 -17.688 -18.625 1 88.69 210 LEU A N 1
ATOM 1681 C CA . LEU A 1 210 ? 6.578 -17.609 -19.844 1 88.69 210 LEU A CA 1
ATOM 1682 C C . LEU A 1 210 ? 7.078 -18.594 -20.891 1 88.69 210 LEU A C 1
ATOM 1684 O O . LEU A 1 210 ? 6.281 -19.203 -21.609 1 88.69 210 LEU A O 1
ATOM 1688 N N . SER A 1 211 ? 8.391 -18.719 -20.969 1 84.06 211 SER A N 1
ATOM 1689 C CA . SER A 1 211 ? 8.945 -19.703 -21.891 1 84.06 211 SER A CA 1
ATOM 1690 C C . SER A 1 211 ? 8.492 -21.109 -21.531 1 84.06 211 SER A C 1
ATOM 1692 O O . SER A 1 211 ? 8.109 -21.891 -22.406 1 84.06 211 SER A O 1
ATOM 1694 N N . GLU A 1 212 ? 8.523 -21.406 -20.266 1 85.06 212 GLU A N 1
ATOM 1695 C CA . GLU A 1 212 ? 8.055 -22.703 -19.797 1 85.06 212 GLU A CA 1
ATOM 1696 C C . GLU A 1 212 ? 6.574 -22.906 -20.094 1 85.06 212 GLU A C 1
ATOM 1698 O O . GLU A 1 212 ? 6.168 -23.984 -20.531 1 85.06 212 GLU A O 1
ATOM 1703 N N . PHE A 1 213 ? 5.824 -21.906 -19.875 1 89.5 213 PHE A N 1
ATOM 1704 C CA . PHE A 1 213 ? 4.387 -21.969 -20.109 1 89.5 213 PHE A CA 1
ATOM 1705 C C . PHE A 1 213 ? 4.086 -22.219 -21.578 1 89.5 213 PHE A C 1
ATOM 1707 O O . PHE A 1 213 ? 3.242 -23.062 -21.922 1 89.5 213 PHE A O 1
ATOM 1714 N N . ILE A 1 214 ? 4.82 -21.484 -22.422 1 84.12 214 ILE A N 1
ATOM 1715 C CA . ILE A 1 214 ? 4.621 -21.641 -23.859 1 84.12 214 ILE A CA 1
ATOM 1716 C C . ILE A 1 214 ? 4.922 -23.078 -24.281 1 84.12 214 ILE A C 1
ATOM 1718 O O . ILE A 1 214 ? 4.172 -23.672 -25.047 1 84.12 214 ILE A O 1
ATOM 1722 N N . GLU A 1 215 ? 5.941 -23.609 -23.75 1 82.06 215 GLU A N 1
ATOM 1723 C CA . GLU A 1 215 ? 6.344 -24.969 -24.094 1 82.06 215 GLU A CA 1
ATOM 1724 C C . GLU A 1 215 ? 5.27 -25.969 -23.688 1 82.06 215 GLU A C 1
ATOM 1726 O O . GLU A 1 215 ? 4.891 -26.844 -24.484 1 82.06 215 GLU A O 1
ATOM 1731 N N . VAL A 1 216 ? 4.82 -25.859 -22.5 1 86.44 216 VAL A N 1
ATOM 1732 C CA . VAL A 1 216 ? 3.818 -26.797 -22 1 86.44 216 VAL A CA 1
ATOM 1733 C C . VAL A 1 216 ? 2.506 -26.609 -22.75 1 86.44 216 VAL A C 1
ATOM 1735 O O . VAL A 1 216 ? 1.848 -27.578 -23.125 1 86.44 216 VAL A O 1
ATOM 1738 N N . LEU A 1 217 ? 2.139 -25.344 -22.984 1 86.31 217 LEU A N 1
ATOM 1739 C CA . LEU A 1 217 ? 0.911 -25.031 -23.719 1 86.31 217 LEU A CA 1
ATOM 1740 C C . LEU A 1 217 ? 0.954 -25.625 -25.125 1 86.31 217 LEU A C 1
ATOM 1742 O O . LEU A 1 217 ? -0.029 -26.203 -25.594 1 86.31 217 LEU A O 1
ATOM 1746 N N . ASP A 1 218 ? 2.088 -25.516 -25.75 1 79.88 218 ASP A N 1
ATOM 1747 C CA . ASP A 1 218 ? 2.254 -26.047 -27.094 1 79.88 218 ASP A CA 1
ATOM 1748 C C . ASP A 1 218 ? 2.072 -27.562 -27.125 1 79.88 218 ASP A C 1
ATOM 1750 O O . ASP A 1 218 ? 1.343 -28.094 -27.969 1 79.88 218 ASP A O 1
ATOM 1754 N N . VAL A 1 219 ? 2.697 -28.203 -26.219 1 80 219 VAL A N 1
ATOM 1755 C CA . VAL A 1 219 ? 2.65 -29.656 -26.172 1 80 219 VAL A CA 1
ATOM 1756 C C . VAL A 1 219 ? 1.218 -30.125 -25.906 1 80 219 VAL A C 1
ATOM 1758 O O . VAL A 1 219 ? 0.718 -31.031 -26.578 1 80 219 VAL A O 1
ATOM 1761 N N . LEU A 1 220 ? 0.539 -29.516 -25 1 85.75 220 LEU A N 1
ATOM 1762 C CA . LEU A 1 220 ? -0.802 -29.938 -24.609 1 85.75 220 LEU A CA 1
ATOM 1763 C C . LEU A 1 220 ? -1.813 -29.594 -25.703 1 85.75 220 LEU A C 1
ATOM 1765 O O . LEU A 1 220 ? -2.74 -30.359 -25.969 1 85.75 220 LEU A O 1
ATOM 1769 N N . THR A 1 221 ? -1.637 -28.469 -26.328 1 83.56 221 THR A N 1
ATOM 1770 C CA . THR A 1 221 ? -2.551 -28.078 -27.391 1 83.56 221 THR A CA 1
ATOM 1771 C C . THR A 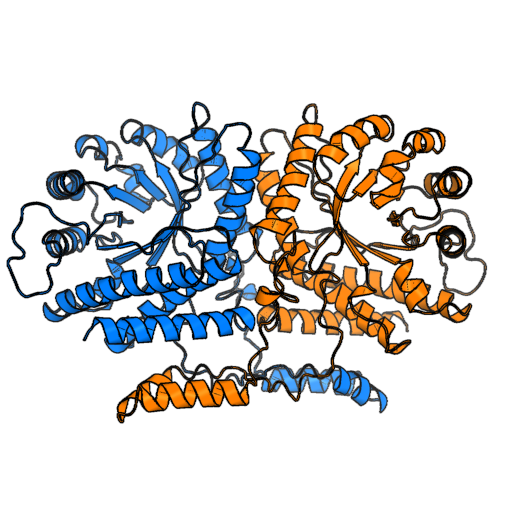1 221 ? -2.352 -28.969 -28.625 1 83.56 221 THR A C 1
ATOM 1773 O O . THR A 1 221 ? -3.309 -29.266 -29.344 1 83.56 221 THR A O 1
ATOM 1776 N N . GLU A 1 222 ? -1.122 -29.391 -28.844 1 82.56 222 GLU A N 1
ATOM 1777 C CA . GLU A 1 222 ? -0.845 -30.328 -29.938 1 82.56 222 GLU A CA 1
ATOM 1778 C C . GLU A 1 222 ? -1.523 -31.672 -29.688 1 82.56 222 GLU A C 1
ATOM 1780 O O . GLU A 1 222 ? -1.888 -32.375 -30.625 1 82.56 222 GLU A O 1
ATOM 1785 N N . GLN A 1 223 ? -1.681 -31.984 -28.469 1 85.88 223 GLN A N 1
ATOM 1786 C CA . GLN A 1 223 ? -2.35 -33.219 -28.094 1 85.88 223 GLN A CA 1
ATOM 1787 C C . GLN A 1 223 ? -3.865 -33.062 -28.109 1 85.88 223 GLN A C 1
ATOM 1789 O O . GLN A 1 223 ? -4.598 -34 -27.734 1 85.88 223 GLN A O 1
ATOM 1794 N N . GLY A 1 224 ? -4.391 -31.797 -28.469 1 88.81 224 GLY A N 1
ATOM 1795 C CA . GLY A 1 224 ? -5.809 -31.578 -28.688 1 88.81 224 GLY A CA 1
ATOM 1796 C C . GLY A 1 224 ? -6.488 -30.906 -27.5 1 88.81 224 GLY A C 1
ATOM 1797 O O . GLY A 1 224 ? -7.711 -30.75 -27.484 1 88.81 224 GLY A O 1
ATOM 1798 N N . GLU A 1 225 ? -5.711 -30.547 -26.547 1 90.81 225 GLU A N 1
ATOM 1799 C CA . GLU A 1 225 ? -6.293 -29.891 -25.375 1 90.81 225 GLU A CA 1
ATOM 1800 C C . GLU A 1 225 ? -6.648 -28.438 -25.688 1 90.81 225 GLU A C 1
ATOM 1802 O O . GLU A 1 225 ? -5.906 -27.75 -26.391 1 90.81 225 GLU A O 1
ATOM 1807 N N . GLU A 1 226 ? -7.836 -28 -25.172 1 92.44 226 GLU A N 1
ATOM 1808 C CA . GLU A 1 226 ? -8.227 -26.609 -25.281 1 92.44 226 GLU A CA 1
ATOM 1809 C C . GLU A 1 226 ? -7.418 -25.719 -24.344 1 92.44 226 GLU A C 1
ATOM 1811 O O . GLU A 1 226 ? -7.145 -26.109 -23.203 1 92.44 226 GLU A O 1
ATOM 1816 N N . VAL A 1 227 ? -7.121 -24.531 -24.766 1 92.19 227 VAL A N 1
ATOM 1817 C CA . VAL A 1 227 ? -6.297 -23.594 -24.016 1 92.19 227 VAL A CA 1
ATOM 1818 C C . VAL A 1 227 ? -6.961 -23.281 -22.672 1 92.19 227 VAL A C 1
ATOM 1820 O O . VAL A 1 227 ? -6.293 -23.25 -21.641 1 92.19 227 VAL A O 1
ATOM 1823 N N . ARG A 1 228 ? -8.258 -23.062 -22.641 1 90.12 228 ARG A N 1
ATOM 1824 C CA . ARG A 1 228 ? -8.969 -22.75 -21.406 1 90.12 228 ARG A CA 1
ATOM 1825 C C . ARG A 1 228 ? -8.875 -23.891 -20.406 1 90.12 228 ARG A C 1
ATOM 1827 O O . ARG A 1 228 ? -8.781 -23.656 -19.203 1 90.12 228 ARG A O 1
ATOM 1834 N N . THR A 1 229 ? -8.945 -25.062 -20.969 1 91.12 229 THR A N 1
ATOM 1835 C CA . THR A 1 229 ? -8.82 -26.234 -20.109 1 91.12 229 THR A CA 1
ATOM 1836 C C . THR A 1 229 ? -7.422 -26.297 -19.484 1 91.12 229 THR A C 1
ATOM 1838 O O . THR A 1 229 ? -7.277 -26.609 -18.312 1 91.12 229 THR A O 1
ATOM 1841 N N . VAL A 1 230 ? -6.398 -25.984 -20.266 1 92.94 230 VAL A N 1
ATOM 1842 C CA . VAL A 1 230 ? -5.027 -25.984 -19.766 1 92.94 230 VAL A CA 1
ATOM 1843 C C . VAL A 1 230 ? -4.867 -24.891 -18.703 1 92.94 230 VAL A C 1
ATOM 1845 O O . VAL A 1 230 ? -4.281 -25.141 -17.641 1 92.94 230 VAL A O 1
ATOM 1848 N N . LEU A 1 231 ? -5.461 -23.75 -18.953 1 93.62 231 LEU A N 1
ATOM 1849 C CA . LEU A 1 231 ? -5.363 -22.641 -18.016 1 93.62 231 LEU A CA 1
ATOM 1850 C C . LEU A 1 231 ? -6.082 -22.969 -16.719 1 93.62 231 LEU A C 1
ATOM 1852 O O . LEU A 1 231 ? -5.598 -22.625 -15.633 1 93.62 231 LEU A O 1
ATOM 1856 N N . SER A 1 232 ? -7.199 -23.609 -16.812 1 91.62 232 SER A N 1
ATOM 1857 C CA . SER A 1 232 ? -7.957 -23.969 -15.617 1 91.62 232 SER A CA 1
ATOM 1858 C C . SER A 1 232 ? -7.191 -24.969 -14.758 1 91.62 232 SER A C 1
ATOM 1860 O O . SER A 1 232 ? -7.445 -25.094 -13.555 1 91.62 232 SER A O 1
ATOM 1862 N N . ALA A 1 233 ? -6.227 -25.672 -15.359 1 94.31 233 ALA A N 1
ATOM 1863 C CA . ALA A 1 233 ? -5.41 -26.656 -14.648 1 94.31 233 ALA A CA 1
ATOM 1864 C C . ALA A 1 233 ? -4.066 -26.062 -14.242 1 94.31 233 ALA A C 1
ATOM 1866 O O . ALA A 1 233 ? -3.193 -26.766 -13.734 1 94.31 233 ALA A O 1
ATOM 1867 N N . THR A 1 234 ? -3.902 -24.766 -14.477 1 96.19 234 THR A N 1
ATOM 1868 C CA . THR A 1 234 ? -2.594 -24.156 -14.312 1 96.19 234 THR A CA 1
ATOM 1869 C C . THR A 1 234 ? -2.621 -23.125 -13.188 1 96.19 234 THR A C 1
ATOM 1871 O O . THR A 1 234 ? -3.57 -22.344 -13.07 1 96.19 234 THR A O 1
ATOM 1874 N N . ALA A 1 235 ? -1.632 -23.156 -12.336 1 96.75 235 ALA A N 1
ATOM 1875 C CA . ALA A 1 235 ? -1.386 -22.109 -11.344 1 96.75 235 ALA A CA 1
ATOM 1876 C C . ALA A 1 235 ? 0.007 -21.516 -11.508 1 96.75 235 ALA A C 1
ATOM 1878 O O . ALA A 1 235 ? 0.979 -22.234 -11.734 1 96.75 235 ALA A O 1
ATOM 1879 N N . PHE A 1 236 ? 0.09 -20.188 -11.539 1 97.19 236 PHE A N 1
ATOM 1880 C CA . PHE A 1 236 ? 1.363 -19.484 -11.523 1 97.19 236 PHE A CA 1
ATOM 1881 C C . PHE A 1 236 ? 1.729 -19.062 -10.102 1 97.19 236 PHE A C 1
ATOM 1883 O O . PHE A 1 236 ? 0.979 -18.328 -9.453 1 97.19 236 PHE A O 1
ATOM 1890 N N . TYR A 1 237 ? 2.812 -19.562 -9.602 1 96.06 237 TYR A N 1
ATOM 1891 C CA . TYR A 1 237 ? 3.268 -19.234 -8.25 1 96.06 237 TYR A CA 1
ATOM 1892 C C . TYR A 1 237 ? 4.316 -18.125 -8.281 1 96.06 237 TYR A C 1
ATOM 1894 O O . TYR A 1 237 ? 5.324 -18.234 -8.984 1 96.06 237 TYR A O 1
ATOM 1902 N N . VAL A 1 238 ? 4.074 -17.062 -7.543 1 96.12 238 VAL A N 1
ATOM 1903 C CA . VAL A 1 238 ? 4.941 -15.883 -7.562 1 96.12 238 VAL A CA 1
ATOM 1904 C C . VAL A 1 238 ? 5.359 -15.523 -6.141 1 96.12 238 VAL A C 1
ATOM 1906 O O . VAL A 1 238 ? 4.512 -15.305 -5.273 1 96.12 238 VAL A O 1
ATOM 1909 N N . GLY A 1 239 ? 6.672 -15.516 -5.91 1 93.81 239 GLY A N 1
ATOM 1910 C CA . GLY A 1 239 ? 7.188 -14.93 -4.68 1 93.81 239 GLY A CA 1
ATOM 1911 C C . GLY A 1 239 ? 7.172 -13.414 -4.691 1 93.81 239 GLY A C 1
ATOM 1912 O O . GLY A 1 239 ? 7.305 -12.797 -5.75 1 93.81 239 GLY A O 1
ATOM 1913 N N . ILE A 1 240 ? 7.047 -12.797 -3.521 1 93.19 240 ILE A N 1
ATOM 1914 C CA . ILE A 1 240 ? 6.91 -11.344 -3.465 1 93.19 240 ILE A CA 1
ATOM 1915 C C . ILE A 1 240 ? 8.141 -10.734 -2.795 1 93.19 240 ILE A C 1
ATOM 1917 O O . ILE A 1 240 ? 8.516 -11.133 -1.69 1 93.19 240 ILE A O 1
ATOM 1921 N N . GLY A 1 241 ? 8.742 -9.758 -3.4 1 89.56 241 GLY A N 1
ATOM 1922 C CA . GLY A 1 241 ? 9.883 -9.047 -2.865 1 89.56 241 GLY A CA 1
ATOM 1923 C C . GLY A 1 241 ? 9.5 -7.773 -2.135 1 89.56 241 GLY A C 1
ATOM 1924 O O . GLY A 1 241 ? 8.398 -7.664 -1.598 1 89.56 241 GLY A O 1
ATOM 1925 N N . ASN A 1 242 ? 10.461 -6.852 -2.135 1 83.06 242 ASN A N 1
ATOM 1926 C CA . ASN A 1 242 ? 10.266 -5.699 -1.259 1 83.06 242 ASN A CA 1
ATOM 1927 C C . ASN A 1 242 ? 10.023 -4.422 -2.057 1 83.06 242 ASN A C 1
ATOM 1929 O O . ASN A 1 242 ? 9.594 -3.41 -1.5 1 83.06 242 ASN A O 1
ATOM 1933 N N . ASP A 1 243 ? 10.328 -4.422 -3.303 1 85.75 243 ASP A N 1
ATOM 1934 C CA . ASP A 1 243 ? 10.117 -3.215 -4.098 1 85.75 243 ASP A CA 1
ATOM 1935 C C . ASP A 1 243 ? 8.648 -3.053 -4.477 1 85.75 243 ASP A C 1
ATOM 1937 O O . ASP A 1 243 ? 8.125 -3.801 -5.305 1 85.75 243 ASP A O 1
ATOM 1941 N N . TYR A 1 244 ? 8.086 -2.09 -3.977 1 88.88 244 TYR A N 1
ATOM 1942 C CA . TYR A 1 244 ? 6.633 -1.968 -3.975 1 88.88 244 TYR A CA 1
ATOM 1943 C C . TYR A 1 244 ? 6.086 -1.942 -5.398 1 88.88 244 TYR A C 1
ATOM 1945 O O . TYR A 1 244 ? 5.297 -2.807 -5.781 1 88.88 244 TYR A O 1
ATOM 1953 N N . PHE A 1 245 ? 6.492 -1.058 -6.227 1 86.5 245 PHE A N 1
ATOM 1954 C CA . PHE A 1 245 ? 5.91 -0.899 -7.555 1 86.5 245 PHE A CA 1
ATOM 1955 C C . PHE A 1 245 ? 6.414 -1.984 -8.5 1 86.5 245 PHE A C 1
ATOM 1957 O O . PHE A 1 245 ? 5.652 -2.512 -9.312 1 86.5 245 PHE A O 1
ATOM 1964 N N . LYS A 1 246 ? 7.617 -2.373 -8.375 1 89.69 246 LYS A N 1
ATOM 1965 C CA . LYS A 1 246 ? 8.172 -3.363 -9.289 1 89.69 246 LYS A CA 1
ATOM 1966 C C . LYS A 1 246 ? 7.527 -4.73 -9.086 1 89.69 246 LYS A C 1
ATOM 1968 O O . LYS A 1 246 ? 7.301 -5.469 -10.047 1 89.69 246 LYS A O 1
ATOM 1973 N N . GLU A 1 247 ? 7.277 -5 -7.852 1 93.38 247 GLU A N 1
ATOM 1974 C CA . GLU A 1 247 ? 6.621 -6.277 -7.598 1 93.38 247 GLU A CA 1
ATOM 1975 C C . GLU A 1 247 ? 5.195 -6.285 -8.141 1 93.38 247 GLU A C 1
ATOM 1977 O O . GLU A 1 247 ? 4.73 -7.297 -8.672 1 93.38 247 GLU A O 1
ATOM 1982 N N . ILE A 1 248 ? 4.516 -5.164 -7.957 1 92.31 248 ILE A N 1
ATOM 1983 C CA . ILE A 1 248 ? 3.174 -5.047 -8.523 1 92.31 248 ILE A CA 1
ATOM 1984 C C . ILE A 1 248 ? 3.236 -5.23 -10.039 1 92.31 248 ILE A C 1
ATOM 1986 O O . ILE A 1 248 ? 2.447 -5.988 -10.609 1 92.31 248 ILE A O 1
ATOM 1990 N N . ILE A 1 249 ? 4.215 -4.609 -10.68 1 90.12 249 ILE A N 1
ATOM 1991 C CA . ILE A 1 249 ? 4.383 -4.684 -12.125 1 90.12 249 ILE A CA 1
ATOM 1992 C C . ILE A 1 249 ? 4.66 -6.129 -12.539 1 90.12 249 ILE A C 1
ATOM 1994 O O . ILE A 1 249 ? 4.086 -6.621 -13.516 1 90.12 249 ILE A O 1
ATOM 1998 N N . ARG A 1 250 ? 5.516 -6.758 -11.805 1 94.88 250 ARG A N 1
ATOM 1999 C CA . ARG A 1 250 ? 5.891 -8.125 -12.133 1 94.88 250 ARG A CA 1
ATOM 2000 C C . ARG A 1 250 ? 4.672 -9.047 -12.117 1 94.88 250 ARG A C 1
ATOM 2002 O O . ARG A 1 250 ? 4.469 -9.828 -13.047 1 94.88 250 ARG A O 1
ATOM 2009 N N . ILE A 1 251 ? 3.826 -8.945 -11.141 1 93.75 251 ILE A N 1
ATOM 2010 C CA . ILE A 1 251 ? 2.641 -9.789 -11 1 93.75 251 ILE A CA 1
ATOM 2011 C C . ILE A 1 251 ? 1.631 -9.438 -12.094 1 93.75 251 ILE A C 1
ATOM 2013 O O . ILE A 1 251 ? 1.108 -10.328 -12.766 1 93.75 251 ILE A O 1
ATOM 2017 N N . ARG A 1 252 ? 1.46 -8.172 -12.281 1 90.12 252 ARG A N 1
ATOM 2018 C CA . ARG A 1 252 ? 0.513 -7.695 -13.289 1 90.12 252 ARG A CA 1
ATOM 2019 C C . ARG A 1 252 ? 0.941 -8.125 -14.688 1 90.12 252 ARG A C 1
ATOM 2021 O O . ARG A 1 252 ? 0.117 -8.578 -15.484 1 90.12 252 ARG A O 1
ATOM 2028 N N . LEU A 1 253 ? 2.154 -7.902 -14.953 1 89.94 253 LEU A N 1
ATOM 2029 C CA . LEU A 1 253 ? 2.666 -8.195 -16.281 1 89.94 253 LEU A CA 1
ATOM 2030 C C . LEU A 1 253 ? 2.605 -9.688 -16.578 1 89.94 253 LEU A C 1
ATOM 2032 O O . LEU A 1 253 ? 2.34 -10.094 -17.719 1 89.94 253 LEU A O 1
ATOM 2036 N N . LEU A 1 254 ? 2.881 -10.516 -15.555 1 94 254 LEU A N 1
ATOM 2037 C CA . LEU A 1 254 ? 2.742 -11.953 -15.742 1 94 254 LEU A CA 1
ATOM 2038 C C . LEU A 1 254 ? 1.33 -12.305 -16.203 1 94 254 LEU A C 1
ATOM 2040 O O . LEU A 1 254 ? 1.155 -13.031 -17.188 1 94 254 LEU A O 1
ATOM 2044 N N . LYS A 1 255 ? 0.364 -11.805 -15.5 1 90.62 255 LYS A N 1
ATOM 2045 C CA . LYS A 1 255 ? -1.028 -12.086 -15.836 1 90.62 255 LYS A CA 1
ATOM 2046 C C . LYS A 1 255 ? -1.366 -11.586 -17.234 1 90.62 255 LYS A C 1
ATOM 2048 O O . LYS A 1 255 ? -1.977 -12.312 -18.031 1 90.62 255 LYS A O 1
ATOM 2053 N N . LYS A 1 256 ? -0.903 -10.438 -17.531 1 84.38 256 LYS A N 1
ATOM 2054 C CA . LYS A 1 256 ? -1.202 -9.828 -18.828 1 84.38 256 LYS A CA 1
ATOM 2055 C C . LYS A 1 256 ? -0.532 -10.594 -19.953 1 84.38 256 LYS A C 1
ATOM 2057 O O . LYS A 1 256 ? -1.134 -10.797 -21.016 1 84.38 256 LYS A O 1
ATOM 2062 N N . MET A 1 257 ? 0.668 -10.953 -19.75 1 86.62 257 MET A N 1
ATOM 2063 C CA . MET A 1 257 ? 1.404 -11.641 -20.797 1 86.62 257 MET A CA 1
ATOM 2064 C C . MET A 1 257 ? 0.849 -13.047 -21.031 1 86.62 257 MET A C 1
ATOM 2066 O O . MET A 1 257 ? 0.744 -13.492 -22.172 1 86.62 257 MET A O 1
ATOM 2070 N N . VAL A 1 258 ? 0.498 -13.75 -19.969 1 90 258 VAL A N 1
ATOM 2071 C CA . VAL A 1 258 ? -0.142 -15.055 -20.109 1 90 258 VAL A CA 1
ATOM 2072 C C . VAL A 1 258 ? -1.45 -14.906 -20.891 1 90 258 VAL A C 1
ATOM 2074 O O . VAL A 1 258 ? -1.753 -15.711 -21.766 1 90 258 VAL A O 1
ATOM 2077 N N . LEU A 1 259 ? -2.211 -13.906 -20.516 1 84.25 259 LEU A N 1
ATOM 2078 C CA . LEU A 1 259 ? -3.467 -13.633 -21.203 1 84.25 259 LEU A CA 1
ATOM 2079 C C . LEU A 1 259 ? -3.229 -13.391 -22.688 1 84.25 259 LEU A C 1
ATOM 2081 O O . LEU A 1 259 ? -3.939 -13.938 -23.531 1 84.25 259 LEU A O 1
ATOM 2085 N N . LEU A 1 260 ? -2.197 -12.672 -22.938 1 78.81 260 LEU A N 1
ATOM 2086 C CA . LEU A 1 260 ? -1.862 -12.352 -24.328 1 78.81 260 LEU A CA 1
ATOM 2087 C C . LEU A 1 260 ? -1.51 -13.617 -25.109 1 78.81 260 LEU A C 1
ATOM 2089 O O . LEU A 1 260 ? -1.989 -13.82 -26.219 1 78.81 260 LEU A O 1
ATOM 2093 N N . LEU A 1 261 ? -0.717 -14.414 -24.531 1 79.94 261 LEU A N 1
ATOM 2094 C CA . LEU A 1 261 ? -0.284 -15.648 -25.188 1 79.94 261 LEU A CA 1
ATOM 2095 C C . LEU A 1 261 ? -1.461 -16.594 -25.375 1 79.94 261 LEU A C 1
ATOM 2097 O O . LEU A 1 261 ? -1.603 -17.203 -26.453 1 79.94 261 LEU A O 1
ATOM 2101 N N . ALA A 1 262 ? -2.305 -16.656 -24.375 1 82.81 262 ALA A N 1
ATOM 2102 C CA . ALA A 1 262 ? -3.455 -17.547 -24.422 1 82.81 262 ALA A CA 1
ATOM 2103 C C . ALA A 1 262 ? -4.48 -17.062 -25.453 1 82.81 262 ALA A C 1
ATOM 2105 O O . ALA A 1 262 ? -5.082 -17.859 -26.172 1 82.81 262 ALA A O 1
ATOM 2106 N N . ARG A 1 263 ? -4.66 -15.789 -25.516 1 77.38 263 ARG A N 1
ATOM 2107 C CA . ARG A 1 263 ? -5.66 -15.211 -26.406 1 77.38 263 ARG A CA 1
ATOM 2108 C C . ARG A 1 263 ? -5.227 -15.336 -27.859 1 77.38 263 ARG A C 1
ATOM 2110 O O . ARG A 1 263 ? -6.066 -15.32 -28.766 1 77.38 263 ARG A O 1
ATOM 2117 N N . ASP A 1 264 ? -3.924 -15.477 -28.078 1 74.81 264 ASP A N 1
ATOM 2118 C CA . ASP A 1 264 ? -3.418 -15.703 -29.422 1 74.81 264 ASP A CA 1
ATOM 2119 C C . ASP A 1 264 ? -3.922 -17.031 -29.984 1 74.81 264 ASP A C 1
ATOM 2121 O O . ASP A 1 264 ? -4.062 -17.203 -31.188 1 74.81 264 ASP A O 1
ATOM 2125 N N . ILE A 1 265 ? -4.254 -17.922 -29.172 1 78.44 265 ILE A N 1
ATOM 2126 C CA . ILE A 1 265 ? -4.746 -19.25 -29.562 1 78.44 265 ILE A CA 1
ATOM 2127 C C . ILE A 1 265 ? -6.266 -19.297 -29.406 1 78.44 265 ILE A C 1
ATOM 2129 O O . ILE A 1 265 ? -6.969 -19.781 -30.297 1 78.44 265 ILE A O 1
ATOM 2133 N N . ASP A 1 266 ? -6.809 -18.766 -28.359 1 84.94 266 ASP A N 1
ATOM 2134 C CA . ASP A 1 266 ? -8.234 -18.734 -28.031 1 84.94 266 ASP A CA 1
ATOM 2135 C C . ASP A 1 266 ? -8.656 -17.344 -27.562 1 84.94 266 ASP A C 1
ATOM 2137 O O . ASP A 1 266 ? -8.406 -16.953 -26.422 1 84.94 266 ASP A O 1
ATOM 2141 N N . SER A 1 267 ? -9.406 -16.594 -28.328 1 80 267 SER A N 1
ATOM 2142 C CA . SER A 1 267 ? -9.766 -15.203 -28.094 1 80 267 SER A CA 1
ATOM 2143 C C . SER A 1 267 ? -10.781 -15.078 -26.969 1 80 267 SER A C 1
ATOM 2145 O O . SER A 1 267 ? -11.016 -13.984 -26.453 1 80 267 SER A O 1
ATOM 2147 N N . THR A 1 268 ? -11.32 -16.172 -26.516 1 81.19 268 THR A N 1
ATOM 2148 C CA . THR A 1 268 ? -12.375 -16.125 -25.516 1 81.19 268 THR A CA 1
ATOM 2149 C C . THR A 1 268 ? -11.773 -16.125 -24.109 1 81.19 268 THR A C 1
ATOM 2151 O O . THR A 1 268 ? -12.484 -15.906 -23.125 1 81.19 268 THR A O 1
ATOM 2154 N N . VAL A 1 269 ? -10.461 -16.359 -24.047 1 84.25 269 VAL A N 1
ATOM 2155 C CA . VAL A 1 269 ? -9.773 -16.422 -22.766 1 84.25 269 VAL A CA 1
ATOM 2156 C C . VAL A 1 269 ? -9.828 -15.047 -22.094 1 84.25 269 VAL A C 1
ATOM 2158 O O . VAL A 1 269 ? -9.672 -14.016 -22.75 1 84.25 269 VAL A O 1
ATOM 2161 N N . SER A 1 270 ? -10.141 -15.047 -20.781 1 82.88 270 SER A N 1
ATOM 2162 C CA . SER A 1 270 ? -10.18 -13.812 -20 1 82.88 270 SER A CA 1
ATOM 2163 C C . SER A 1 270 ? -9.195 -13.859 -18.844 1 82.88 270 SER A C 1
ATOM 2165 O O . SER A 1 270 ? -8.594 -14.906 -18.578 1 82.88 270 SER A O 1
ATOM 2167 N N . ALA A 1 271 ? -9.039 -12.711 -18.203 1 82.56 271 ALA A N 1
ATOM 2168 C CA . ALA A 1 271 ? -8.102 -12.602 -17.094 1 82.56 271 ALA A CA 1
ATOM 2169 C C . ALA A 1 271 ? -8.5 -13.523 -15.945 1 82.56 271 ALA A C 1
ATOM 2171 O O . ALA A 1 271 ? -7.641 -14.039 -15.227 1 82.56 271 ALA A O 1
ATOM 2172 N N . SER A 1 272 ? -9.75 -13.812 -15.828 1 82.5 272 SER A N 1
ATOM 2173 C CA . SER A 1 272 ? -10.258 -14.641 -14.742 1 82.5 272 SER A CA 1
ATOM 2174 C C . SER A 1 272 ? -9.844 -16.094 -14.922 1 82.5 272 SER A C 1
ATOM 2176 O O . SER A 1 272 ? -9.922 -16.891 -13.984 1 82.5 272 SER A O 1
ATOM 2178 N N . ASP A 1 273 ? -9.398 -16.422 -16.125 1 88.81 273 ASP A N 1
ATOM 2179 C CA . ASP A 1 273 ? -8.977 -17.797 -16.406 1 88.81 273 ASP A CA 1
ATOM 2180 C C . ASP A 1 273 ? -7.543 -18.031 -15.922 1 88.81 273 ASP A C 1
ATOM 2182 O O . ASP A 1 273 ? -7.09 -19.172 -15.844 1 88.81 273 ASP A O 1
ATOM 2186 N N . ILE A 1 274 ? -6.863 -16.969 -15.617 1 92.69 274 ILE A N 1
ATOM 2187 C CA . ILE A 1 274 ? -5.473 -17.062 -15.18 1 92.69 274 ILE A CA 1
ATOM 2188 C C . ILE A 1 274 ? -5.402 -17 -13.656 1 92.69 274 ILE A C 1
ATOM 2190 O O . ILE A 1 274 ? -5.953 -16.078 -13.039 1 92.69 274 ILE A O 1
ATOM 2194 N N . PHE A 1 275 ? -4.762 -18 -13.062 1 95.25 275 PHE A N 1
ATOM 2195 C CA . PHE A 1 275 ? -4.707 -18.094 -11.609 1 95.25 275 PHE A CA 1
ATOM 2196 C C . PHE A 1 275 ? -3.295 -17.812 -11.102 1 95.25 275 PHE A C 1
ATOM 2198 O O . PHE A 1 275 ? -2.363 -18.562 -11.406 1 95.25 275 PHE A O 1
ATOM 2205 N N . ILE A 1 276 ? -3.143 -16.766 -10.336 1 96.38 276 ILE A N 1
ATOM 2206 C CA . ILE A 1 276 ? -1.851 -16.391 -9.773 1 96.38 276 ILE A CA 1
ATOM 2207 C C . ILE A 1 276 ? -1.87 -16.594 -8.258 1 96.38 276 ILE A C 1
ATOM 2209 O O . ILE A 1 276 ? -2.719 -16.031 -7.566 1 96.38 276 ILE A O 1
ATOM 2213 N N . PHE A 1 277 ? -1.009 -17.438 -7.77 1 96.81 277 PHE A N 1
ATOM 2214 C CA . PHE A 1 277 ? -0.786 -17.672 -6.348 1 96.81 277 PHE A CA 1
ATOM 2215 C C . PHE A 1 277 ? 0.448 -16.922 -5.859 1 96.81 277 PHE A C 1
ATOM 2217 O O . PHE A 1 277 ? 1.566 -17.219 -6.289 1 96.81 277 PHE A O 1
ATOM 2224 N N . CYS A 1 278 ? 0.236 -15.945 -4.973 1 96.25 278 CYS A N 1
ATOM 2225 C CA . CYS A 1 278 ? 1.358 -15.211 -4.406 1 96.25 278 CYS A CA 1
ATOM 2226 C C . CYS A 1 278 ? 1.693 -15.711 -3.006 1 96.25 278 CYS A C 1
ATOM 2228 O O . CYS A 1 278 ? 0.804 -15.867 -2.166 1 96.25 278 CYS A O 1
ATOM 2230 N N . LYS A 1 279 ? 2.926 -15.938 -2.799 1 93.44 279 LYS A N 1
ATOM 2231 C CA . LYS A 1 279 ? 3.391 -16.406 -1.497 1 93.44 279 LYS A CA 1
ATOM 2232 C C . LYS A 1 279 ? 4.66 -15.68 -1.07 1 93.44 279 LYS A C 1
ATOM 2234 O O . LYS A 1 279 ? 5.625 -15.602 -1.833 1 93.44 279 LYS A O 1
ATOM 2239 N N . SER A 1 280 ? 4.574 -15.094 0.085 1 89.75 280 SER A N 1
ATOM 2240 C CA . SER A 1 280 ? 5.797 -14.547 0.671 1 89.75 280 SER A CA 1
ATOM 2241 C C . SER A 1 280 ? 6.656 -15.656 1.278 1 89.75 280 SER A C 1
ATOM 2243 O O . SER A 1 280 ? 6.152 -16.5 2.02 1 89.75 280 SER A O 1
ATOM 2245 N N . GLU A 1 281 ? 7.926 -15.672 0.95 1 78.81 281 GLU A N 1
ATOM 2246 C CA . GLU A 1 281 ? 8.797 -16.75 1.431 1 78.81 281 GLU A CA 1
ATOM 2247 C C . GLU A 1 281 ? 9.734 -16.234 2.529 1 78.81 281 GLU A C 1
ATOM 2249 O O . GLU A 1 281 ? 10.609 -16.984 2.988 1 78.81 281 GLU A O 1
ATOM 2254 N N . ASP A 1 282 ? 9.469 -15.07 2.982 1 76.5 282 ASP A N 1
ATOM 2255 C CA . ASP A 1 282 ? 10.336 -14.492 4.004 1 76.5 282 ASP A CA 1
ATOM 2256 C C . ASP A 1 282 ? 10.102 -15.148 5.363 1 76.5 282 ASP A C 1
ATOM 2258 O O . ASP A 1 282 ? 8.969 -15.5 5.695 1 76.5 282 ASP A O 1
ATOM 2262 N N . LYS A 1 283 ? 11.211 -15.367 6.016 1 73.62 283 LYS A N 1
ATOM 2263 C CA . LYS A 1 283 ? 11.148 -15.812 7.406 1 73.62 283 LYS A CA 1
ATOM 2264 C C . LYS A 1 283 ? 11.734 -14.766 8.344 1 73.62 283 LYS A C 1
ATOM 2266 O O . LYS A 1 283 ? 12.688 -14.07 7.992 1 73.62 283 LYS A O 1
ATOM 2271 N N . PRO A 1 284 ? 10.953 -14.656 9.492 1 70.75 284 PRO A N 1
ATOM 2272 C CA . PRO A 1 284 ? 11.617 -13.773 10.445 1 70.75 284 PRO A CA 1
ATOM 2273 C C . PRO A 1 284 ? 12.938 -14.336 10.961 1 70.75 284 PRO A C 1
ATOM 2275 O O . PRO A 1 284 ? 13.078 -15.555 11.125 1 70.75 284 PRO A O 1
ATOM 2278 N N . LEU A 1 285 ? 13.906 -13.531 11.117 1 63.56 285 LEU A N 1
ATOM 2279 C CA . LEU A 1 285 ? 15.211 -13.977 11.578 1 63.56 285 LEU A CA 1
ATOM 2280 C C . LEU A 1 285 ? 15.18 -14.32 13.07 1 63.56 285 LEU A C 1
ATOM 2282 O O . LEU A 1 285 ? 15.883 -15.219 13.516 1 63.56 285 LEU A O 1
ATOM 2286 N N . SER A 1 286 ? 14.414 -13.562 13.836 1 68.12 286 SER A N 1
ATOM 2287 C CA . SER A 1 286 ? 14.297 -13.789 15.273 1 68.12 286 SER A CA 1
ATOM 2288 C C . SER A 1 286 ? 12.938 -13.352 15.797 1 68.12 286 SER A C 1
ATOM 2290 O O . SER A 1 286 ? 12.18 -12.68 15.086 1 68.12 286 SER A O 1
ATOM 2292 N N . ALA A 1 287 ? 12.594 -13.836 16.953 1 68.81 287 ALA A N 1
ATOM 2293 C CA . ALA A 1 287 ? 11.336 -13.469 17.594 1 68.81 287 ALA A CA 1
ATOM 2294 C C . ALA A 1 287 ? 11.258 -11.961 17.812 1 68.81 287 ALA A C 1
ATOM 2296 O O . ALA A 1 287 ? 10.172 -11.375 17.766 1 68.81 287 ALA A O 1
ATOM 2297 N N . SER A 1 288 ? 12.445 -11.359 18 1 68.69 288 SER A N 1
ATOM 2298 C CA . SER A 1 288 ? 12.492 -9.93 18.281 1 68.69 288 SER A CA 1
ATOM 2299 C C . SER A 1 288 ? 12.172 -9.109 17.031 1 68.69 288 SER A C 1
ATOM 2301 O O . SER A 1 288 ? 11.82 -7.934 17.141 1 68.69 288 SER A O 1
ATOM 2303 N N . GLU A 1 289 ? 12.109 -9.859 15.898 1 77.25 289 GLU A N 1
ATOM 2304 C CA . GLU A 1 289 ? 11.898 -9.133 14.656 1 77.25 289 GLU A CA 1
ATOM 2305 C C . GLU A 1 289 ? 10.484 -9.367 14.109 1 77.25 289 GLU A C 1
ATOM 2307 O O . GLU A 1 289 ? 10.195 -9.023 12.961 1 77.25 289 GLU A O 1
ATOM 2312 N N . LEU A 1 290 ? 9.656 -9.891 14.984 1 79.19 290 LEU A N 1
ATOM 2313 C CA . LEU A 1 290 ? 8.312 -10.258 14.547 1 79.19 290 LEU A CA 1
ATOM 2314 C C . LEU A 1 290 ? 7.531 -9.023 14.102 1 79.19 290 LEU A C 1
ATOM 2316 O O . LEU A 1 290 ? 6.758 -9.086 13.141 1 79.19 290 LEU A O 1
ATOM 2320 N N . GLY A 1 291 ? 7.789 -7.949 14.805 1 82.12 291 GLY A N 1
ATOM 2321 C CA . GLY A 1 291 ? 7.109 -6.719 14.414 1 82.12 291 GLY A CA 1
ATOM 2322 C C . GLY A 1 291 ? 7.477 -6.246 13.023 1 82.12 291 GLY A C 1
ATOM 2323 O O . GLY A 1 291 ? 6.598 -6.008 12.195 1 82.12 291 GLY A O 1
ATOM 2324 N N . GLU A 1 292 ? 8.719 -6.184 12.789 1 83.19 292 GLU A N 1
ATOM 2325 C CA . GLU A 1 292 ? 9.203 -5.758 11.477 1 83.19 292 GLU A CA 1
ATOM 2326 C C . GLU A 1 292 ? 8.797 -6.75 10.391 1 83.19 292 GLU A C 1
ATOM 2328 O O . GLU A 1 292 ? 8.5 -6.352 9.258 1 83.19 292 GLU A O 1
ATOM 2333 N N . TYR A 1 293 ? 8.852 -7.977 10.773 1 86.88 293 TYR A N 1
ATOM 2334 C CA . TYR A 1 293 ? 8.414 -9.016 9.852 1 86.88 293 TYR A CA 1
ATOM 2335 C C . TYR A 1 293 ? 6.965 -8.805 9.438 1 86.88 293 TYR A C 1
ATOM 2337 O O . TYR A 1 293 ? 6.637 -8.875 8.25 1 86.88 293 TYR A O 1
ATOM 2345 N N . LEU A 1 294 ? 6.152 -8.492 10.398 1 87.31 294 LEU A N 1
ATOM 2346 C CA . LEU A 1 294 ? 4.734 -8.273 10.125 1 87.31 294 LEU A CA 1
ATOM 2347 C C . LEU A 1 294 ? 4.531 -7.062 9.227 1 87.31 294 LEU A C 1
ATOM 2349 O O . LEU A 1 294 ? 3.666 -7.07 8.352 1 87.31 294 LEU A O 1
ATOM 2353 N N . VAL A 1 295 ? 5.316 -6.059 9.445 1 88.69 295 VAL A N 1
ATOM 2354 C CA . VAL A 1 295 ? 5.254 -4.855 8.617 1 88.69 295 VAL A CA 1
ATOM 2355 C C . VAL A 1 295 ? 5.582 -5.211 7.164 1 88.69 295 VAL A C 1
ATOM 2357 O O . VAL A 1 295 ? 4.832 -4.855 6.25 1 88.69 295 VAL A O 1
ATOM 2360 N N . ARG A 1 296 ? 6.582 -5.949 6.965 1 89 296 ARG A N 1
ATOM 2361 C CA . ARG A 1 296 ? 7 -6.332 5.621 1 89 296 ARG A CA 1
ATOM 2362 C C . ARG A 1 296 ? 5.969 -7.246 4.965 1 89 296 ARG A C 1
ATOM 2364 O O . ARG A 1 296 ? 5.684 -7.117 3.773 1 89 296 ARG A O 1
ATOM 2371 N N . GLN A 1 297 ? 5.426 -8.141 5.754 1 91.56 297 GLN A N 1
ATOM 2372 C CA . GLN A 1 297 ? 4.402 -9.031 5.219 1 91.56 297 GLN A CA 1
ATOM 2373 C C . GLN A 1 297 ? 3.154 -8.25 4.812 1 91.56 297 GLN A C 1
ATOM 2375 O O . GLN A 1 297 ? 2.508 -8.578 3.816 1 91.56 297 GLN A O 1
ATOM 2380 N N . THR A 1 298 ? 2.854 -7.262 5.598 1 92 298 THR A N 1
ATOM 2381 C CA . THR A 1 298 ? 1.714 -6.418 5.262 1 92 298 THR A CA 1
ATOM 2382 C C . THR A 1 298 ? 1.927 -5.73 3.916 1 92 298 THR A C 1
ATOM 2384 O O . THR A 1 298 ? 1.042 -5.746 3.059 1 92 298 THR A O 1
ATOM 2387 N N . MET A 1 299 ? 3.066 -5.234 3.73 1 93 299 MET A N 1
ATOM 2388 C CA . MET A 1 299 ? 3.375 -4.566 2.469 1 93 299 MET A CA 1
ATOM 2389 C C . MET A 1 299 ? 3.328 -5.555 1.307 1 93 299 MET A C 1
ATOM 2391 O O . MET A 1 299 ? 2.799 -5.238 0.24 1 93 299 MET A O 1
ATOM 2395 N N . LYS A 1 300 ? 3.812 -6.688 1.541 1 93.88 300 LYS A N 1
ATOM 2396 C CA . LYS A 1 300 ? 3.787 -7.715 0.502 1 93.88 300 LYS A CA 1
ATOM 2397 C C . LYS A 1 300 ? 2.354 -8.094 0.143 1 93.88 300 LYS A C 1
ATOM 2399 O O . LYS A 1 300 ? 2.035 -8.297 -1.03 1 93.88 300 LYS A O 1
ATOM 2404 N N . GLY A 1 301 ? 1.54 -8.195 1.171 1 94.44 301 GLY A N 1
ATOM 2405 C CA . GLY A 1 301 ? 0.13 -8.445 0.915 1 94.44 301 GLY A CA 1
ATOM 2406 C C . GLY A 1 301 ? -0.524 -7.363 0.079 1 94.44 301 GLY A C 1
ATOM 2407 O O . GLY A 1 301 ? -1.312 -7.656 -0.822 1 94.44 301 GLY A O 1
ATOM 2408 N N . MET A 1 302 ? -0.14 -6.184 0.39 1 92.5 302 MET A N 1
ATOM 2409 C CA . MET A 1 302 ? -0.683 -5.059 -0.365 1 92.5 302 MET A CA 1
ATOM 2410 C C . MET A 1 302 ? -0.216 -5.102 -1.815 1 92.5 302 MET A C 1
ATOM 2412 O O . MET A 1 302 ? -1.001 -4.852 -2.732 1 92.5 302 MET A O 1
ATOM 2416 N N . MET A 1 303 ? 1.02 -5.422 -2.035 1 92.94 303 MET A N 1
ATOM 2417 C CA . MET A 1 303 ? 1.566 -5.516 -3.385 1 92.94 303 MET A CA 1
ATOM 2418 C C . MET A 1 303 ? 0.88 -6.629 -4.176 1 92.94 303 MET A C 1
ATOM 2420 O O . MET A 1 303 ? 0.467 -6.418 -5.316 1 92.94 303 MET A O 1
ATOM 2424 N N . ALA A 1 304 ? 0.729 -7.734 -3.551 1 94.38 304 ALA A N 1
ATOM 2425 C CA . ALA A 1 304 ? 0.083 -8.867 -4.203 1 94.38 304 ALA A CA 1
ATOM 2426 C C . ALA A 1 304 ? -1.355 -8.531 -4.59 1 94.38 304 ALA A C 1
ATOM 2428 O O . ALA A 1 304 ? -1.81 -8.891 -5.68 1 94.38 304 ALA A O 1
ATOM 2429 N N . THR A 1 305 ? -2.055 -7.855 -3.699 1 91 305 THR A N 1
ATOM 2430 C CA . THR A 1 305 ? -3.443 -7.473 -3.928 1 91 305 THR A CA 1
ATOM 2431 C C . THR A 1 305 ? -3.553 -6.52 -5.113 1 91 305 THR A C 1
ATOM 2433 O O . THR A 1 305 ? -4.375 -6.727 -6.008 1 91 305 THR A O 1
ATOM 2436 N N . GLN A 1 306 ? -2.689 -5.594 -5.148 1 89 306 GLN A N 1
ATOM 2437 C CA . GLN A 1 306 ? -2.725 -4.605 -6.223 1 89 306 GLN A CA 1
ATOM 2438 C C . GLN A 1 306 ? -2.221 -5.203 -7.535 1 89 306 GLN A C 1
ATOM 2440 O O . GLN A 1 306 ? -2.525 -4.691 -8.617 1 89 306 GLN A O 1
ATOM 2445 N N . GLY A 1 307 ? -1.419 -6.238 -7.484 1 90.75 307 GLY A N 1
ATOM 2446 C CA . GLY A 1 307 ? -0.926 -6.922 -8.664 1 90.75 307 GLY A CA 1
ATOM 2447 C C . GLY A 1 307 ? -1.951 -7.855 -9.289 1 90.75 307 GLY A C 1
ATOM 2448 O O . GLY A 1 307 ? -1.784 -8.297 -10.422 1 90.75 307 GLY A O 1
ATOM 2449 N N . GLY A 1 308 ? -2.955 -8.164 -8.492 1 89.44 308 GLY A N 1
ATOM 2450 C CA . GLY A 1 308 ? -4.027 -8.992 -9.023 1 89.44 308 GLY A CA 1
ATOM 2451 C C . GLY A 1 308 ? -3.857 -10.469 -8.703 1 89.44 308 GLY A C 1
ATOM 2452 O O . GLY A 1 308 ? -4.148 -11.328 -9.539 1 89.44 308 GLY A O 1
ATOM 2453 N N . CYS A 1 309 ? -3.395 -10.742 -7.543 1 92.94 309 CYS A N 1
ATOM 2454 C CA . CYS A 1 309 ? -3.248 -12.148 -7.156 1 92.94 309 CYS A CA 1
ATOM 2455 C C . CYS A 1 309 ? -4.609 -12.789 -6.91 1 92.94 309 CYS A C 1
ATOM 2457 O O . CYS A 1 309 ? -5.57 -12.102 -6.562 1 92.94 309 CYS A O 1
ATOM 2459 N N . ASP A 1 310 ? -4.723 -14.07 -7.137 1 93.12 310 ASP A N 1
ATOM 2460 C CA . ASP A 1 310 ? -5.961 -14.812 -6.926 1 93.12 310 ASP A CA 1
ATOM 2461 C C . ASP A 1 310 ? -5.93 -15.555 -5.594 1 93.12 310 ASP A C 1
ATOM 2463 O O . ASP A 1 310 ? -6.98 -15.891 -5.035 1 93.12 310 ASP A O 1
ATOM 2467 N N . ALA A 1 311 ? -4.801 -15.883 -5.145 1 94.56 311 ALA A N 1
ATOM 2468 C CA . ALA A 1 311 ? -4.559 -16.484 -3.834 1 94.56 311 ALA A CA 1
ATOM 2469 C C . ALA A 1 311 ? -3.334 -15.875 -3.164 1 94.56 311 ALA A C 1
ATOM 2471 O O . ALA A 1 311 ? -2.342 -15.57 -3.828 1 94.56 311 ALA A O 1
ATOM 2472 N N . LEU A 1 312 ? -3.461 -15.68 -1.861 1 95.75 312 LEU A N 1
ATOM 2473 C CA . LEU A 1 312 ? -2.4 -15.016 -1.116 1 95.75 312 LEU A CA 1
ATOM 2474 C C . LEU A 1 312 ? -2.023 -15.812 0.128 1 95.75 312 LEU A C 1
ATOM 2476 O O . LEU A 1 312 ? -2.891 -16.156 0.934 1 95.75 312 LEU A O 1
ATOM 2480 N N . CYS A 1 313 ? -0.778 -16.156 0.212 1 93.81 313 CYS A N 1
ATOM 2481 C CA . CYS A 1 313 ? -0.208 -16.781 1.4 1 93.81 313 CYS A CA 1
ATOM 2482 C C . CYS A 1 313 ? 0.92 -15.938 1.975 1 93.81 313 CYS A C 1
ATOM 2484 O O . CYS A 1 313 ? 2.004 -15.859 1.393 1 93.81 313 CYS A O 1
ATOM 2486 N N . LEU A 1 314 ? 0.606 -15.289 3.102 1 90.81 314 LEU A N 1
ATOM 2487 C CA . LEU A 1 314 ? 1.642 -14.477 3.732 1 90.81 314 LEU A CA 1
ATOM 2488 C C . LEU A 1 314 ? 2.451 -15.312 4.723 1 90.81 314 LEU A C 1
ATOM 2490 O O . LEU A 1 314 ? 1.884 -16 5.566 1 90.81 314 LEU A O 1
ATOM 2494 N N . GLY A 1 315 ? 3.803 -15.195 4.648 1 75.75 315 GLY A N 1
ATOM 2495 C CA . GLY A 1 315 ? 4.734 -15.672 5.656 1 75.75 315 GLY A CA 1
ATOM 2496 C C . GLY A 1 315 ? 5.098 -17.141 5.488 1 75.75 315 GLY A C 1
ATOM 2497 O O . GLY A 1 315 ? 4.387 -17.891 4.816 1 75.75 315 GLY A O 1
ATOM 2498 N N . ALA A 1 316 ? 6.41 -17.656 5.5 1 63.12 316 ALA A N 1
ATOM 2499 C CA . ALA A 1 316 ? 6.891 -19.016 5.707 1 63.12 316 ALA A CA 1
ATOM 2500 C C . ALA A 1 316 ? 7.289 -19.25 7.164 1 63.12 316 ALA A C 1
ATOM 2502 O O . ALA A 1 316 ? 8.32 -18.75 7.613 1 63.12 316 ALA A O 1
ATOM 2503 N N . VAL A 1 317 ? 6.23 -19.281 8.188 1 55.38 317 VAL A N 1
ATOM 2504 C CA . VAL A 1 317 ? 6.473 -19.047 9.609 1 55.38 317 VAL A CA 1
ATOM 2505 C C . VAL A 1 317 ? 7.195 -20.25 10.211 1 55.38 317 VAL A C 1
ATOM 2507 O O . VAL A 1 317 ? 6.766 -21.391 10.031 1 55.38 317 VAL A O 1
ATOM 2510 N N . SER A 1 318 ? 8.477 -20.453 9.938 1 56.41 318 SER A N 1
ATOM 2511 C CA . SER A 1 318 ? 9.039 -21.531 10.734 1 56.41 318 SER A CA 1
ATOM 2512 C C . SER A 1 318 ? 9.414 -21.062 12.133 1 56.41 318 SER A C 1
ATOM 2514 O O . SER A 1 318 ? 10.156 -21.734 12.844 1 56.41 318 SER A O 1
ATOM 2516 N N . LEU A 1 319 ? 8.867 -19.906 12.625 1 52.62 319 LEU A N 1
ATOM 2517 C CA . LEU A 1 319 ? 9.672 -19.438 13.758 1 52.62 319 LEU A CA 1
ATOM 2518 C C . LEU A 1 319 ? 9.086 -19.938 15.078 1 52.62 319 LEU A C 1
ATOM 2520 O O . LEU A 1 319 ? 8.078 -19.391 15.555 1 52.62 319 LEU A O 1
ATOM 2524 N N . GLY A 1 320 ? 9.695 -20.984 15.586 1 58.06 320 GLY A N 1
ATOM 2525 C CA . GLY A 1 320 ? 9.758 -21.406 16.969 1 58.06 320 GLY A CA 1
ATOM 2526 C C . GLY A 1 320 ? 8.391 -21.641 17.594 1 58.06 320 GLY A C 1
ATOM 2527 O O . GLY A 1 320 ? 7.434 -21.969 16.891 1 58.06 320 GLY A O 1
ATOM 2528 N N . ASP A 1 321 ? 8.203 -21.484 18.969 1 59.06 321 ASP A N 1
ATOM 2529 C CA . ASP A 1 321 ? 7.098 -21.875 19.828 1 59.06 321 ASP A CA 1
ATOM 2530 C C . ASP A 1 321 ? 5.844 -21.047 19.531 1 59.06 321 ASP A C 1
ATOM 2532 O O . ASP A 1 321 ? 4.727 -21.5 19.781 1 59.06 321 ASP A O 1
ATOM 2536 N N . ASP A 1 322 ? 5.945 -19.969 18.75 1 74.06 322 ASP A N 1
ATOM 2537 C CA . ASP A 1 322 ? 4.766 -19.125 18.562 1 74.06 322 ASP A CA 1
ATOM 2538 C C . ASP A 1 322 ? 4.285 -19.156 17.125 1 74.06 322 ASP A C 1
ATOM 2540 O O . ASP A 1 322 ? 3.742 -18.172 16.609 1 74.06 322 ASP A O 1
ATOM 2544 N N . LEU A 1 323 ? 4.359 -20.406 16.594 1 76.38 323 LEU A N 1
ATOM 2545 C CA . LEU A 1 32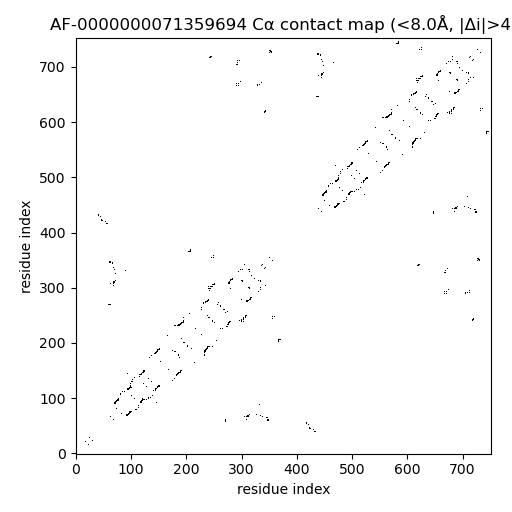3 ? 4.039 -20.578 15.172 1 76.38 323 LEU A CA 1
ATOM 2546 C C . LEU A 1 323 ? 2.559 -20.297 14.922 1 76.38 323 LEU A C 1
ATOM 2548 O O . LEU A 1 323 ? 2.205 -19.609 13.961 1 76.38 323 LEU A O 1
ATOM 2552 N N . GLU A 1 324 ? 1.728 -20.797 15.812 1 78.25 324 GLU A N 1
ATOM 2553 C CA . GLU A 1 324 ? 0.289 -20.672 15.586 1 78.25 324 GLU A CA 1
ATOM 2554 C C . GLU A 1 324 ? -0.168 -19.219 15.688 1 78.25 324 GLU A C 1
ATOM 2556 O O . GLU A 1 324 ? -0.985 -18.766 14.883 1 78.25 324 GLU A O 1
ATOM 2561 N N . GLU A 1 325 ? 0.402 -18.578 16.625 1 78.44 325 GLU A N 1
ATOM 2562 C CA . GLU A 1 325 ? 0.032 -17.172 16.781 1 78.44 325 GLU A CA 1
ATOM 2563 C C . GLU A 1 325 ? 0.507 -16.344 15.594 1 78.44 325 GLU A C 1
ATOM 2565 O O . GLU A 1 325 ? -0.195 -15.445 15.141 1 78.44 325 GLU A O 1
ATOM 2570 N N . GLN A 1 326 ? 1.623 -16.672 15.109 1 80.62 326 GLN A N 1
ATOM 2571 C CA . GLN A 1 326 ? 2.158 -15.969 13.953 1 80.62 326 GLN A CA 1
ATOM 2572 C C . GLN A 1 326 ? 1.304 -16.219 12.711 1 80.62 326 GLN A C 1
ATOM 2574 O O . GLN A 1 326 ? 0.995 -15.289 11.969 1 80.62 326 GLN A O 1
ATOM 2579 N N . CYS A 1 327 ? 0.938 -17.484 12.57 1 81.88 327 CYS A N 1
ATOM 2580 C CA . CYS A 1 327 ? 0.089 -17.828 11.438 1 81.88 327 CYS A CA 1
ATOM 2581 C C . CYS A 1 327 ? -1.246 -17.109 11.516 1 81.88 327 CYS A C 1
ATOM 2583 O O . CYS A 1 327 ? -1.753 -16.625 10.5 1 81.88 327 CYS A O 1
ATOM 2585 N N . ARG A 1 328 ? -1.729 -17.047 12.648 1 82.5 328 ARG A N 1
ATOM 2586 C CA . ARG A 1 328 ? -2.994 -16.359 12.844 1 82.5 328 ARG A CA 1
ATOM 2587 C C . ARG A 1 328 ? -2.865 -14.883 12.477 1 82.5 328 ARG A C 1
ATOM 2589 O O . ARG A 1 328 ? -3.742 -14.32 11.812 1 82.5 328 ARG A O 1
ATOM 2596 N N . LEU A 1 329 ? -1.773 -14.289 12.922 1 83.44 329 LEU A N 1
ATOM 2597 C CA . LEU A 1 329 ? -1.54 -12.883 12.641 1 83.44 329 LEU A CA 1
ATOM 2598 C C . LEU A 1 329 ? -1.41 -12.633 11.141 1 83.44 329 LEU A C 1
ATOM 2600 O O . LEU A 1 329 ? -1.903 -11.633 10.625 1 83.44 329 LEU A O 1
ATOM 2604 N N . LEU A 1 330 ? -0.793 -13.539 10.5 1 88.31 330 LEU A N 1
ATOM 2605 C CA . LEU A 1 330 ? -0.607 -13.398 9.055 1 88.31 330 LEU A CA 1
ATOM 2606 C C . LEU A 1 330 ? -1.932 -13.562 8.32 1 88.31 330 LEU A C 1
ATOM 2608 O O . LEU A 1 330 ? -2.213 -12.836 7.367 1 88.31 330 LEU A O 1
ATOM 2612 N N . VAL A 1 331 ? -2.744 -14.453 8.75 1 85.5 331 VAL A N 1
ATOM 2613 C CA . VAL A 1 331 ? -4.07 -14.633 8.172 1 85.5 331 VAL A CA 1
ATOM 2614 C C . VAL A 1 331 ? -4.926 -13.391 8.43 1 85.5 331 VAL A C 1
ATOM 2616 O O . VAL A 1 331 ? -5.605 -12.906 7.527 1 85.5 331 VAL A O 1
ATOM 2619 N N . ASN A 1 332 ? -4.832 -12.891 9.609 1 85.81 332 ASN A N 1
ATOM 2620 C CA . ASN A 1 332 ? -5.566 -11.68 9.938 1 85.81 332 ASN A CA 1
ATOM 2621 C C . ASN A 1 332 ? -5.113 -10.5 9.086 1 85.81 332 ASN A C 1
ATOM 2623 O O . ASN A 1 332 ? -5.926 -9.656 8.695 1 85.81 332 ASN A O 1
ATOM 2627 N N . SER A 1 333 ? -3.822 -10.453 8.906 1 89.31 333 SER A N 1
ATOM 2628 C CA . SER A 1 333 ? -3.297 -9.391 8.047 1 89.31 333 SER A CA 1
ATOM 2629 C C . SER A 1 333 ? -3.92 -9.445 6.656 1 89.31 333 SER A C 1
ATOM 2631 O O . SER A 1 333 ? -4.32 -8.414 6.109 1 89.31 333 SER A O 1
ATOM 2633 N N . ALA A 1 334 ? -4.016 -10.641 6.152 1 90.06 334 ALA A N 1
ATOM 2634 C CA . ALA A 1 334 ? -4.629 -10.812 4.84 1 90.06 334 ALA A CA 1
ATOM 2635 C C . ALA A 1 334 ? -6.102 -10.406 4.867 1 90.06 334 ALA A C 1
ATOM 2637 O O . ALA A 1 334 ? -6.605 -9.812 3.916 1 90.06 334 ALA A O 1
ATOM 2638 N N . HIS A 1 335 ? -6.773 -10.688 5.949 1 85.94 335 HIS A N 1
ATOM 2639 C CA . HIS A 1 335 ? -8.164 -10.289 6.105 1 85.94 335 HIS A CA 1
ATOM 2640 C C . HIS A 1 335 ? -8.305 -8.773 6.113 1 85.94 335 HIS A C 1
ATOM 2642 O O . HIS A 1 335 ? -9.211 -8.219 5.477 1 85.94 335 HIS A O 1
ATOM 2648 N N . ILE A 1 336 ? -7.457 -8.156 6.859 1 86.81 336 ILE A N 1
ATOM 2649 C CA . ILE A 1 336 ? -7.504 -6.699 6.965 1 86.81 336 ILE A CA 1
ATOM 2650 C C . ILE A 1 336 ? -7.281 -6.074 5.59 1 86.81 336 ILE A C 1
ATOM 2652 O O . ILE A 1 336 ? -8.023 -5.176 5.18 1 86.81 336 ILE A O 1
ATOM 2656 N N . ILE A 1 337 ? -6.324 -6.562 4.883 1 89.06 337 ILE A N 1
ATOM 2657 C CA . ILE A 1 337 ? -6.035 -6.047 3.547 1 89.06 337 ILE A CA 1
ATOM 2658 C C . ILE A 1 337 ? -7.242 -6.258 2.639 1 89.06 337 ILE A C 1
ATOM 2660 O O . ILE A 1 337 ? -7.641 -5.352 1.903 1 89.06 337 ILE A O 1
ATOM 2664 N N . ARG A 1 338 ? -7.855 -7.418 2.734 1 83.12 338 ARG A N 1
ATOM 2665 C CA . ARG A 1 338 ? -8.969 -7.789 1.861 1 83.12 338 ARG A CA 1
ATOM 2666 C C . ARG A 1 338 ? -10.211 -6.973 2.184 1 83.12 338 ARG A C 1
ATOM 2668 O O . ARG A 1 338 ? -10.922 -6.535 1.277 1 83.12 338 ARG A O 1
ATOM 2675 N N . HIS A 1 339 ? -10.453 -6.672 3.414 1 79.94 339 HIS A N 1
ATOM 2676 C CA . HIS A 1 339 ? -11.773 -6.188 3.797 1 79.94 339 HIS A CA 1
ATOM 2677 C C . HIS A 1 339 ? -11.727 -4.711 4.176 1 79.94 339 HIS A C 1
ATOM 2679 O O . HIS A 1 339 ? -12.734 -4 4.055 1 79.94 339 HIS A O 1
ATOM 2685 N N . GLU A 1 340 ? -10.609 -4.219 4.566 1 77.75 340 GLU A N 1
ATOM 2686 C CA . GLU A 1 340 ? -10.625 -2.9 5.191 1 77.75 340 GLU A CA 1
ATOM 2687 C C . GLU A 1 340 ? -10.031 -1.843 4.266 1 77.75 340 GLU A C 1
ATOM 2689 O O . GLU A 1 340 ? -10.25 -0.646 4.457 1 77.75 340 GLU A O 1
ATOM 2694 N N . THR A 1 341 ? -9.203 -2.211 3.336 1 80.31 341 THR A N 1
ATOM 2695 C CA . THR A 1 341 ? -8.438 -1.237 2.561 1 80.31 341 THR A CA 1
ATOM 2696 C C . THR A 1 341 ? -9.281 -0.681 1.415 1 80.31 341 THR A C 1
ATOM 2698 O O . THR A 1 341 ? -8.984 0.392 0.885 1 80.31 341 THR A O 1
ATOM 2701 N N . GLY A 1 342 ? -10.273 -1.442 0.915 1 75.38 342 GLY A N 1
ATOM 2702 C CA . GLY A 1 342 ? -11.062 -1.044 -0.238 1 75.38 342 GLY A CA 1
ATOM 2703 C C . GLY A 1 342 ? -10.352 -1.269 -1.559 1 75.38 342 GLY A C 1
ATOM 2704 O O . GLY A 1 342 ? -10.891 -0.943 -2.621 1 75.38 342 GLY A O 1
ATOM 2705 N N . LEU A 1 343 ? -9.227 -1.851 -1.593 1 77.31 343 LEU A N 1
ATOM 2706 C CA . LEU A 1 343 ? -8.438 -2.08 -2.795 1 77.31 343 LEU A CA 1
ATOM 2707 C C . LEU A 1 343 ? -9.188 -2.975 -3.777 1 77.31 343 LEU A C 1
ATOM 2709 O O . LEU A 1 343 ? -9.047 -2.818 -4.992 1 77.31 343 LEU A O 1
ATOM 2713 N N . LEU A 1 344 ? -9.969 -3.859 -3.211 1 73.12 344 LEU A N 1
ATOM 2714 C CA . LEU A 1 344 ? -10.609 -4.867 -4.047 1 73.12 344 LEU A CA 1
ATOM 2715 C C . LEU A 1 344 ? -11.961 -4.371 -4.562 1 73.12 344 LEU A C 1
ATOM 2717 O O . LEU A 1 344 ? -12.648 -5.086 -5.289 1 73.12 344 LEU A O 1
ATOM 2721 N N . ARG A 1 345 ? -12.242 -3.096 -4.215 1 67.88 345 ARG A N 1
ATOM 2722 C CA . ARG A 1 345 ? -13.461 -2.502 -4.742 1 67.88 345 ARG A CA 1
ATOM 2723 C C . ARG A 1 345 ? -13.266 -2.014 -6.172 1 67.88 345 ARG A C 1
ATOM 2725 O O . ARG A 1 345 ? -14.234 -1.758 -6.887 1 67.88 345 ARG A O 1
ATOM 2732 N N . MET A 1 346 ? -12 -2.01 -6.582 1 67.5 346 MET A N 1
ATOM 2733 C CA . MET A 1 346 ? -11.641 -1.576 -7.93 1 67.5 346 MET A CA 1
ATOM 2734 C C . MET A 1 346 ? -11.109 -2.742 -8.758 1 67.5 346 MET A C 1
ATOM 2736 O O . MET A 1 346 ? -10.383 -3.592 -8.234 1 67.5 346 MET A O 1
ATOM 2740 N N . GLU A 1 347 ? -11.531 -2.799 -9.953 1 64.69 347 GLU A N 1
ATOM 2741 C CA . GLU A 1 347 ? -11.008 -3.844 -10.828 1 64.69 347 GLU A CA 1
ATOM 2742 C C . GLU A 1 347 ? -9.492 -3.725 -10.992 1 64.69 347 GLU A C 1
ATOM 2744 O O . GLU A 1 347 ? -8.781 -4.727 -10.938 1 64.69 347 GLU A O 1
ATOM 2749 N N . ASP A 1 348 ? -9.055 -2.535 -11.227 1 70 348 ASP A N 1
ATOM 2750 C CA . ASP A 1 348 ? -7.629 -2.215 -11.305 1 70 348 ASP A CA 1
ATOM 2751 C C . ASP A 1 348 ? -7.324 -0.89 -10.609 1 70 348 ASP A C 1
ATOM 2753 O O . ASP A 1 348 ? -7.461 0.178 -11.211 1 70 348 ASP A O 1
ATOM 2757 N N . PRO A 1 349 ? -6.848 -1.031 -9.406 1 72.94 349 PRO A N 1
ATOM 2758 C CA . PRO A 1 349 ? -6.617 0.186 -8.625 1 72.94 349 PRO A CA 1
ATOM 2759 C C . PRO A 1 349 ? -5.496 1.051 -9.203 1 72.94 349 PRO A C 1
ATOM 2761 O O . PRO A 1 349 ? -5.395 2.236 -8.875 1 72.94 349 PRO A O 1
ATOM 2764 N N . LEU A 1 350 ? -4.695 0.514 -10.031 1 77.25 350 LEU A N 1
ATOM 2765 C CA . LEU A 1 350 ? -3.553 1.274 -10.523 1 77.25 350 LEU A CA 1
ATOM 2766 C C . LEU A 1 350 ? -3.691 1.555 -12.016 1 77.25 350 LEU A C 1
ATOM 2768 O O . LEU A 1 350 ? -2.73 1.977 -12.664 1 77.25 350 LEU A O 1
ATOM 2772 N N . TRP A 1 351 ? -4.918 1.443 -12.414 1 73.19 351 TRP A N 1
ATOM 2773 C CA . TRP A 1 351 ? -5.176 1.703 -13.828 1 73.19 351 TRP A CA 1
ATOM 2774 C C . TRP A 1 351 ? -4.793 3.133 -14.195 1 73.19 351 TRP A C 1
ATOM 2776 O O . TRP A 1 351 ? -5.121 4.074 -13.469 1 73.19 351 TRP A O 1
ATOM 2786 N N . GLY A 1 352 ? -4.035 3.283 -15.258 1 65.31 352 GLY A N 1
ATOM 2787 C CA . GLY A 1 352 ? -3.715 4.602 -15.781 1 65.31 352 GLY A CA 1
ATOM 2788 C C . GLY A 1 352 ? -2.473 5.207 -15.156 1 65.31 352 GLY A C 1
ATOM 2789 O O . GLY A 1 352 ? -2.033 6.289 -15.555 1 65.31 352 GLY A O 1
ATOM 2790 N N . ASN A 1 353 ? -1.966 4.504 -14.164 1 73.5 353 ASN A N 1
ATOM 2791 C CA . ASN A 1 353 ? -0.739 4.988 -13.547 1 73.5 353 ASN A CA 1
ATOM 2792 C C . ASN A 1 353 ? 0.399 5.094 -14.555 1 73.5 353 ASN A C 1
ATOM 2794 O O . ASN A 1 353 ? 0.737 4.109 -15.219 1 73.5 353 ASN A O 1
ATOM 2798 N N . PHE A 1 354 ? 0.975 6.285 -14.617 1 64.06 354 PHE A N 1
ATOM 2799 C CA . PHE A 1 354 ? 1.946 6.559 -15.672 1 64.06 354 PHE A CA 1
ATOM 2800 C C . PHE A 1 354 ? 3.215 5.738 -15.461 1 64.06 354 PHE A C 1
ATOM 2802 O O . PHE A 1 354 ? 3.736 5.141 -16.406 1 64.06 354 PHE A O 1
ATOM 2809 N N . TYR A 1 355 ? 3.691 5.711 -14.344 1 71.81 355 TYR A N 1
ATOM 2810 C CA . TYR A 1 355 ? 4.91 4.965 -14.055 1 71.81 355 TYR A CA 1
ATOM 2811 C C . TYR A 1 355 ? 4.711 3.477 -14.32 1 71.81 355 TYR A C 1
ATOM 2813 O O . TYR A 1 355 ? 5.531 2.846 -14.992 1 71.81 355 TYR A O 1
ATOM 2821 N N . MET A 1 356 ? 3.645 3.01 -13.852 1 76.5 356 MET A N 1
ATOM 2822 C CA . MET A 1 356 ? 3.367 1.583 -13.977 1 76.5 356 MET A CA 1
ATOM 2823 C C . MET A 1 356 ? 3.182 1.192 -15.438 1 76.5 356 MET A C 1
ATOM 2825 O O . MET A 1 356 ? 3.736 0.191 -15.898 1 76.5 356 MET A O 1
ATOM 2829 N N . THR A 1 357 ? 2.422 2 -16.047 1 69.62 357 THR A N 1
ATOM 2830 C CA . THR A 1 357 ? 2.145 1.706 -17.453 1 69.62 357 THR A CA 1
ATOM 2831 C C . THR A 1 357 ? 3.43 1.727 -18.281 1 69.62 357 THR A C 1
ATOM 2833 O O . THR A 1 357 ? 3.654 0.845 -19.109 1 69.62 357 THR A O 1
ATOM 2836 N N . HIS A 1 358 ? 4.23 2.625 -17.953 1 68 358 HIS A N 1
ATOM 2837 C CA . HIS A 1 358 ? 5.488 2.746 -18.672 1 68 358 HIS A CA 1
ATOM 2838 C C . HIS A 1 358 ? 6.414 1.57 -18.359 1 68 358 HIS A C 1
ATOM 2840 O O . HIS A 1 358 ? 6.941 0.94 -19.281 1 68 358 HIS A O 1
ATOM 2846 N N . LYS A 1 359 ? 6.57 1.321 -17.219 1 77.81 359 LYS A N 1
ATOM 2847 C CA . LYS A 1 359 ? 7.461 0.242 -16.797 1 77.81 359 LYS A CA 1
ATOM 2848 C C . LYS A 1 359 ? 6.938 -1.113 -17.266 1 77.81 359 LYS A C 1
ATOM 2850 O O . LYS A 1 359 ? 7.719 -1.983 -17.656 1 77.81 359 LYS A O 1
ATOM 2855 N N . GLU A 1 360 ? 5.633 -1.277 -17.156 1 78.5 360 GLU A N 1
ATOM 2856 C CA . GLU A 1 360 ? 5.039 -2.512 -17.672 1 78.5 360 GLU A CA 1
ATOM 2857 C C . GLU A 1 360 ? 5.355 -2.707 -19.156 1 78.5 360 GLU A C 1
ATOM 2859 O O . GLU A 1 360 ? 5.719 -3.807 -19.578 1 78.5 360 GLU A O 1
ATOM 2864 N N . SER A 1 361 ? 5.234 -1.629 -19.875 1 72.38 361 SER A N 1
ATOM 2865 C CA . SER A 1 361 ? 5.508 -1.698 -21.297 1 72.38 361 SER A CA 1
ATOM 2866 C C . SER A 1 361 ? 6.977 -2.008 -21.562 1 72.38 361 SER A C 1
ATOM 2868 O O . SER A 1 361 ? 7.301 -2.818 -22.438 1 72.38 361 SER A O 1
ATOM 2870 N N . GLU A 1 362 ? 7.812 -1.343 -20.891 1 75.75 362 GLU A N 1
ATOM 2871 C CA . GLU A 1 362 ? 9.25 -1.574 -21.031 1 75.75 362 GLU A CA 1
ATOM 2872 C C . GLU A 1 362 ? 9.602 -3.027 -20.734 1 75.75 362 GLU A C 1
ATOM 2874 O O . GLU A 1 362 ? 10.312 -3.672 -21.516 1 75.75 362 GLU A O 1
ATOM 2879 N N . TRP A 1 363 ? 9.125 -3.543 -19.609 1 85.88 363 TRP A N 1
ATOM 2880 C CA . TRP A 1 363 ? 9.398 -4.918 -19.203 1 85.88 363 TRP A CA 1
ATOM 2881 C C . TRP A 1 363 ? 8.82 -5.906 -20.219 1 85.88 363 TRP A C 1
ATOM 2883 O O . TRP A 1 363 ? 9.477 -6.883 -20.578 1 85.88 363 TRP A O 1
ATOM 2893 N N . ALA A 1 364 ? 7.602 -5.633 -20.594 1 83.19 364 ALA A N 1
ATOM 2894 C CA . ALA A 1 364 ? 6.949 -6.516 -21.562 1 83.19 364 ALA A CA 1
ATOM 2895 C C . ALA A 1 364 ? 7.777 -6.637 -22.844 1 83.19 364 ALA A C 1
ATOM 2897 O O . ALA A 1 364 ? 7.969 -7.734 -23.359 1 83.19 364 ALA A O 1
ATOM 2898 N N . ASN A 1 365 ? 8.305 -5.512 -23.328 1 74.38 365 ASN A N 1
ATOM 2899 C CA . ASN A 1 365 ? 9.109 -5.508 -24.547 1 74.38 365 ASN A CA 1
ATOM 2900 C C . ASN A 1 365 ? 10.391 -6.316 -24.359 1 74.38 365 ASN A C 1
ATOM 2902 O O . ASN A 1 365 ? 10.773 -7.09 -25.25 1 74.38 365 ASN A O 1
ATOM 2906 N N . LYS A 1 366 ? 11.008 -6.109 -23.344 1 78.62 366 LYS A N 1
ATOM 2907 C CA . LYS A 1 366 ? 12.242 -6.84 -23.062 1 78.62 366 LYS A CA 1
ATOM 2908 C C . LYS A 1 366 ? 11.992 -8.344 -22.984 1 78.62 366 LYS A C 1
ATOM 2910 O O . LYS A 1 366 ? 12.773 -9.141 -23.5 1 78.62 366 LYS A O 1
ATOM 2915 N N . VAL A 1 367 ? 10.891 -8.742 -22.297 1 83.19 367 VAL A N 1
ATOM 2916 C CA . VAL A 1 367 ? 10.539 -10.156 -22.172 1 83.19 367 VAL A CA 1
ATOM 2917 C C . VAL A 1 367 ? 10.242 -10.734 -23.562 1 83.19 367 VAL A C 1
ATOM 2919 O O . VAL A 1 367 ? 10.68 -11.844 -23.875 1 83.19 367 VAL A O 1
ATOM 2922 N N . LEU A 1 368 ? 9.555 -10.008 -24.359 1 76.75 368 LEU A N 1
ATOM 2923 C CA . LEU A 1 368 ? 9.195 -10.477 -25.688 1 76.75 368 LEU A CA 1
ATOM 2924 C C . LEU A 1 368 ? 10.445 -10.68 -26.547 1 76.75 368 LEU A C 1
ATOM 2926 O O . LEU A 1 368 ? 10.531 -11.641 -27.312 1 76.75 368 LEU A O 1
ATOM 2930 N N . VAL A 1 369 ? 11.383 -9.781 -26.422 1 73 369 VAL A N 1
ATOM 2931 C CA . VAL A 1 369 ? 12.641 -9.898 -27.156 1 73 369 VAL A CA 1
ATOM 2932 C C . VAL A 1 369 ? 13.375 -11.172 -26.734 1 73 369 VAL A C 1
ATOM 2934 O O . VAL A 1 369 ? 13.875 -11.914 -27.578 1 73 369 VAL A O 1
ATOM 2937 N N . LEU A 1 370 ? 13.367 -11.43 -25.484 1 76.62 370 LEU A N 1
ATOM 2938 C CA . LEU A 1 370 ? 14.023 -12.625 -24.969 1 76.62 370 LEU A CA 1
ATOM 2939 C C . LEU A 1 370 ? 13.312 -13.883 -25.453 1 76.62 370 LEU A C 1
ATOM 2941 O O . LEU A 1 370 ? 13.961 -14.875 -25.797 1 76.62 370 LEU A O 1
ATOM 2945 N N . LEU A 1 371 ? 11.992 -13.883 -25.453 1 75.75 371 LEU A N 1
ATOM 2946 C CA . LEU A 1 371 ? 11.211 -15.031 -25.891 1 75.75 371 LEU A CA 1
ATOM 2947 C C . LEU A 1 371 ? 11.461 -15.32 -27.375 1 75.75 371 LEU A C 1
ATOM 2949 O O . LEU A 1 371 ? 11.523 -16.484 -27.781 1 75.75 371 LEU A O 1
ATOM 2953 N N . ARG A 1 372 ? 11.664 -14.328 -28.047 1 69.56 372 ARG A N 1
ATOM 2954 C CA . ARG A 1 372 ? 11.922 -14.484 -29.484 1 69.56 372 ARG A CA 1
ATOM 2955 C C . ARG A 1 372 ? 13.312 -15.039 -29.734 1 69.56 372 ARG A C 1
ATOM 2957 O O . ARG A 1 372 ? 13.5 -15.883 -30.609 1 69.56 372 ARG A O 1
ATOM 2964 N N . GLU A 1 373 ? 14.227 -14.5 -29.031 1 66.25 373 GLU A N 1
ATOM 2965 C CA . GLU A 1 373 ? 15.602 -14.961 -29.172 1 66.25 373 GLU A CA 1
ATOM 2966 C C . GLU A 1 373 ? 15.758 -16.391 -28.672 1 66.25 373 GLU A C 1
ATOM 2968 O O . GLU A 1 373 ? 16.562 -17.156 -29.203 1 66.25 373 GLU A O 1
ATOM 2973 N N . GLY A 1 374 ? 15.164 -16.672 -27.609 1 61.41 374 GLY A N 1
ATOM 2974 C CA . GLY A 1 374 ? 15.227 -18.016 -27.078 1 61.41 374 GLY A CA 1
ATOM 2975 C C . GLY A 1 374 ? 14.539 -19.047 -27.953 1 61.41 374 GLY A C 1
ATOM 2976 O O . GLY A 1 374 ? 14.914 -20.219 -27.953 1 61.41 374 GLY A O 1
ATOM 2977 N N . ASN A 1 375 ? 13.5 -18.797 -28.594 1 46.91 375 ASN A N 1
ATOM 2978 C CA . ASN A 1 375 ? 12.82 -19.719 -29.5 1 46.91 375 ASN A CA 1
ATOM 2979 C C . ASN A 1 375 ? 13.578 -19.875 -30.812 1 46.91 375 ASN A C 1
ATOM 2981 O O . ASN A 1 375 ? 13.164 -20.641 -31.688 1 46.91 375 ASN A O 1
ATOM 2985 N N . ARG A 1 376 ? 14.758 -19.141 -31 1 39.97 376 ARG A N 1
ATOM 2986 C CA . ARG A 1 376 ? 15.625 -19.422 -32.125 1 39.97 376 ARG A CA 1
ATOM 2987 C C . ARG A 1 376 ? 16.641 -20.5 -31.797 1 39.97 376 ARG A C 1
ATOM 2989 O O . ARG A 1 376 ? 17.031 -20.656 -30.641 1 39.97 376 ARG A O 1
ATOM 2996 N N . MET B 1 1 ? 30.266 9.094 1.619 1 17.23 1 MET B N 1
ATOM 2997 C CA . MET B 1 1 ? 30.406 8.297 0.403 1 17.23 1 MET B CA 1
ATOM 2998 C C . MET B 1 1 ? 29.234 8.539 -0.541 1 17.23 1 MET B C 1
ATOM 3000 O O . MET B 1 1 ? 28.094 8.664 -0.098 1 17.23 1 MET B O 1
ATOM 3004 N N . MET B 1 2 ? 29.422 9.078 -1.838 1 16.77 2 MET B N 1
ATOM 3005 C CA . MET B 1 2 ? 28.688 9.805 -2.863 1 16.77 2 MET B CA 1
ATOM 3006 C C . MET B 1 2 ? 27.516 8.984 -3.371 1 16.77 2 MET B C 1
ATOM 3008 O O . MET B 1 2 ? 27.688 7.871 -3.869 1 16.77 2 MET B O 1
ATOM 3012 N N . ILE B 1 3 ? 26.484 8.906 -2.738 1 20.38 3 ILE B N 1
ATOM 3013 C CA . ILE B 1 3 ? 25.281 8.195 -3.158 1 20.38 3 ILE B CA 1
ATOM 3014 C C . ILE B 1 3 ? 24.969 8.531 -4.613 1 20.38 3 ILE B C 1
ATOM 3016 O O . ILE B 1 3 ? 24.812 9.695 -4.969 1 20.38 3 ILE B O 1
ATOM 3020 N N . ASP B 1 4 ? 25.578 7.789 -5.66 1 20.56 4 ASP B N 1
ATOM 3021 C CA . ASP B 1 4 ? 25.719 7.93 -7.105 1 20.56 4 ASP B CA 1
ATOM 3022 C C . ASP B 1 4 ? 24.422 8.406 -7.742 1 20.56 4 ASP B C 1
ATOM 3024 O O . ASP B 1 4 ? 23.328 7.961 -7.355 1 20.56 4 ASP B O 1
ATOM 3028 N N . SER B 1 5 ? 24.359 9.562 -8.375 1 21.08 5 SER B N 1
ATOM 3029 C CA . SER B 1 5 ? 23.547 10.461 -9.188 1 21.08 5 SER B CA 1
ATOM 3030 C C . SER B 1 5 ? 22.766 9.688 -10.242 1 21.08 5 SER B C 1
ATOM 3032 O O . SER B 1 5 ? 21.922 10.258 -10.945 1 21.08 5 SER B O 1
ATOM 3034 N N . HIS B 1 6 ? 23.406 8.594 -10.633 1 21.2 6 HIS B N 1
ATOM 3035 C CA . HIS B 1 6 ? 22.953 7.988 -11.883 1 21.2 6 HIS B CA 1
ATOM 3036 C C . HIS B 1 6 ? 21.5 7.555 -11.789 1 21.2 6 HIS B C 1
ATOM 3038 O O . HIS B 1 6 ? 20.891 7.184 -12.797 1 21.2 6 HIS B O 1
ATOM 3044 N N . PHE B 1 7 ? 21.234 7.262 -10.648 1 21.08 7 PHE B N 1
ATOM 3045 C CA . PHE B 1 7 ? 19.906 6.652 -10.641 1 21.08 7 PHE B CA 1
ATOM 3046 C C . PHE B 1 7 ? 18.844 7.691 -10.953 1 21.08 7 PHE B C 1
ATOM 3048 O O . PHE B 1 7 ? 17.672 7.344 -11.133 1 21.08 7 PHE B O 1
ATOM 3055 N N . TYR B 1 8 ? 19.172 8.93 -10.695 1 24.16 8 TYR B N 1
ATOM 3056 C CA . TYR B 1 8 ? 18.203 10.008 -10.836 1 24.16 8 TYR B CA 1
ATOM 3057 C C . TYR B 1 8 ? 18.062 10.422 -12.297 1 24.16 8 TYR B C 1
ATOM 3059 O O . TYR B 1 8 ? 17.344 11.367 -12.617 1 24.16 8 TYR B O 1
ATOM 3067 N N . GLY B 1 9 ? 19.094 10.117 -13.164 1 23.67 9 GLY B N 1
ATOM 3068 C CA . GLY B 1 9 ? 19.172 10.625 -14.516 1 23.67 9 GLY B CA 1
ATOM 3069 C C . GLY B 1 9 ? 18.109 10.062 -15.438 1 23.67 9 GLY B C 1
ATOM 3070 O O . GLY B 1 9 ? 18.422 9.477 -16.484 1 23.67 9 GLY B O 1
ATOM 3071 N N . PHE B 1 10 ? 17.234 9.453 -14.961 1 23.41 10 PHE B N 1
ATOM 3072 C CA . PHE B 1 10 ? 16.266 9.008 -15.953 1 23.41 10 PHE B CA 1
ATOM 3073 C C . PHE B 1 10 ? 15.695 10.195 -16.734 1 23.41 10 PHE B C 1
ATOM 3075 O O . PHE B 1 10 ? 14.992 11.031 -16.172 1 23.41 10 PHE B O 1
ATOM 3082 N N . SER B 1 11 ? 16.578 10.719 -17.5 1 24.83 11 SER B N 1
ATOM 3083 C CA . SER B 1 11 ? 16.016 11.633 -18.5 1 24.83 11 SER B CA 1
ATOM 3084 C C . SER B 1 11 ? 14.859 10.977 -19.25 1 24.83 11 SER B C 1
ATOM 3086 O O . SER B 1 11 ? 14.992 9.844 -19.734 1 24.83 11 SER B O 1
ATOM 3088 N N . TYR B 1 12 ? 13.727 11.234 -18.812 1 26.47 12 TYR B N 1
ATOM 3089 C CA . TYR B 1 12 ? 12.625 10.758 -19.641 1 26.47 12 TYR B CA 1
ATOM 3090 C C . TYR B 1 12 ? 12.953 10.922 -21.109 1 26.47 12 TYR B C 1
ATOM 3092 O O . TYR B 1 12 ? 13.383 12 -21.547 1 26.47 12 TYR B O 1
ATOM 3100 N N . PRO B 1 13 ? 13.445 9.945 -21.688 1 29.23 13 PRO B N 1
ATOM 3101 C CA . PRO B 1 13 ? 13.695 10.172 -23.109 1 29.23 13 PRO B CA 1
ATOM 3102 C C . PRO B 1 13 ? 12.586 10.984 -23.781 1 29.23 13 PRO B C 1
ATOM 3104 O O . PRO B 1 13 ? 11.453 11.016 -23.297 1 29.23 13 PRO B O 1
ATOM 3107 N N . ASP B 1 14 ? 12.836 11.867 -24.641 1 30.14 14 ASP B N 1
ATOM 3108 C CA . ASP B 1 14 ? 11.898 12.602 -25.484 1 30.14 14 ASP B CA 1
ATOM 3109 C C . ASP B 1 14 ? 10.789 11.695 -26 1 30.14 14 ASP B C 1
ATOM 3111 O O . ASP B 1 14 ? 11.062 10.672 -26.625 1 30.14 14 ASP B O 1
ATOM 3115 N N . PRO B 1 15 ? 9.641 11.789 -25.484 1 30.95 15 PRO B N 1
ATOM 3116 C CA . PRO B 1 15 ? 8.586 10.859 -25.906 1 30.95 15 PRO B CA 1
ATOM 3117 C C . PRO B 1 15 ? 8.562 10.625 -27.406 1 30.95 15 PRO B C 1
ATOM 3119 O O . PRO B 1 15 ? 8.273 9.516 -27.859 1 30.95 15 PRO B O 1
ATOM 3122 N N . ALA B 1 16 ? 8.922 11.68 -28.156 1 33.47 16 ALA B N 1
ATOM 3123 C CA . ALA B 1 16 ? 9.023 11.5 -29.594 1 33.47 16 ALA B CA 1
ATOM 3124 C C . ALA B 1 16 ? 10.164 10.555 -29.953 1 33.47 16 ALA B C 1
ATOM 3126 O O . ALA B 1 16 ? 10.008 9.695 -30.828 1 33.47 16 ALA B O 1
ATOM 3127 N N . VAL B 1 17 ? 11.164 10.852 -29.344 1 38.53 17 VAL B N 1
ATOM 3128 C CA . VAL B 1 17 ? 12.328 10.031 -29.672 1 38.53 17 VAL B CA 1
ATOM 3129 C C . VAL B 1 17 ? 12.133 8.617 -29.141 1 38.53 17 VAL B C 1
ATOM 3131 O O . VAL B 1 17 ? 12.453 7.641 -29.828 1 38.53 17 VAL B O 1
ATOM 3134 N N . TRP B 1 18 ? 11.5 8.516 -28.062 1 33.34 18 TRP B N 1
ATOM 3135 C CA . TRP B 1 18 ? 11.227 7.188 -27.516 1 33.34 18 TRP B CA 1
ATOM 3136 C C . TRP B 1 18 ? 10.188 6.457 -28.359 1 33.34 18 TRP B C 1
ATOM 3138 O O . TRP B 1 18 ? 10.359 5.281 -28.688 1 33.34 18 TRP B O 1
ATOM 3148 N N . LYS B 1 19 ? 9.141 7.141 -28.688 1 34.81 19 LYS B N 1
ATOM 3149 C CA . LYS B 1 19 ? 8.172 6.566 -29.609 1 34.81 19 LYS B CA 1
ATOM 3150 C C . LYS B 1 19 ? 8.844 6.133 -30.906 1 34.81 19 LYS B C 1
ATOM 3152 O O . LYS B 1 19 ? 8.609 5.027 -31.391 1 34.81 19 LYS B O 1
ATOM 3157 N N . GLN B 1 20 ? 9.562 7.055 -31.422 1 42 20 GLN B N 1
ATOM 3158 C CA . GLN B 1 20 ? 10.242 6.734 -32.656 1 42 20 GLN B CA 1
ATOM 3159 C C . GLN B 1 20 ? 11.25 5.605 -32.469 1 42 20 GLN B C 1
ATOM 3161 O O . GLN B 1 20 ? 11.383 4.727 -33.312 1 42 20 GLN B O 1
ATOM 3166 N N . ASN B 1 21 ? 11.836 5.539 -31.438 1 38.56 21 ASN B N 1
ATOM 3167 C CA . ASN B 1 21 ? 12.828 4.488 -31.203 1 38.56 21 ASN B CA 1
ATOM 3168 C C . ASN B 1 21 ? 12.156 3.141 -30.938 1 38.56 21 ASN B C 1
ATOM 3170 O O . ASN B 1 21 ? 12.609 2.113 -31.453 1 38.56 21 ASN B O 1
ATOM 3174 N N . VAL B 1 22 ? 11.125 3.174 -30.188 1 36.53 22 VAL B N 1
ATOM 3175 C CA . VAL B 1 22 ? 10.344 1.953 -30 1 36.53 22 VAL B CA 1
ATOM 3176 C C . VAL B 1 22 ? 9.727 1.521 -31.328 1 36.53 22 VAL B C 1
ATOM 3178 O O . VAL B 1 22 ? 9.781 0.344 -31.703 1 36.53 22 VAL B O 1
ATOM 3181 N N . LEU B 1 23 ? 9.195 2.541 -31.969 1 39.78 23 LEU B N 1
ATOM 3182 C CA . LEU B 1 23 ? 8.672 2.225 -33.281 1 39.78 23 LEU B CA 1
ATOM 3183 C C . LEU B 1 23 ? 9.789 1.735 -34.219 1 39.78 23 LEU B C 1
ATOM 3185 O O . LEU B 1 23 ? 9.594 0.781 -34.969 1 39.78 23 LEU B O 1
ATOM 3189 N N . ASN B 1 24 ? 10.883 2.369 -34.219 1 44.16 24 ASN B N 1
ATOM 3190 C CA . ASN B 1 24 ? 12.016 1.951 -35.031 1 44.16 24 ASN B CA 1
ATOM 3191 C C . ASN B 1 24 ? 12.508 0.562 -34.656 1 44.16 24 ASN B C 1
ATOM 3193 O O . ASN B 1 24 ? 12.805 -0.26 -35.5 1 44.16 24 ASN B O 1
ATOM 3197 N N . GLU B 1 25 ? 12.586 0.33 -33.469 1 37.34 25 GLU B N 1
ATOM 3198 C CA . GLU B 1 25 ? 13.07 -0.976 -33.031 1 37.34 25 GLU B CA 1
ATOM 3199 C C . GLU B 1 25 ? 12.023 -2.061 -33.281 1 37.34 25 GLU B C 1
ATOM 3201 O O . GLU B 1 25 ? 12.367 -3.168 -33.719 1 37.34 25 GLU B O 1
ATOM 3206 N N . LEU B 1 26 ? 10.82 -1.716 -32.969 1 36.09 26 LEU B N 1
ATOM 3207 C CA . LEU B 1 26 ? 9.773 -2.66 -33.312 1 36.09 26 LEU B CA 1
ATOM 3208 C C . LEU B 1 26 ? 9.727 -2.871 -34.844 1 36.09 26 LEU B C 1
ATOM 3210 O O . LEU B 1 26 ? 9.555 -3.998 -35.312 1 36.09 26 LEU B O 1
ATOM 3214 N N . THR B 1 27 ? 9.797 -1.798 -35.625 1 40.16 27 THR B N 1
ATOM 3215 C CA . THR B 1 27 ? 9.805 -1.926 -37.062 1 40.16 27 THR B CA 1
ATOM 3216 C C . THR B 1 27 ? 11.008 -2.746 -37.531 1 40.16 27 THR B C 1
ATOM 3218 O O . THR B 1 27 ? 10.898 -3.539 -38.469 1 40.16 27 THR B O 1
ATOM 3221 N N . LYS B 1 28 ? 12.141 -2.516 -37.125 1 41.91 28 LYS B N 1
ATOM 3222 C CA . LYS B 1 28 ? 13.297 -3.322 -37.5 1 41.91 28 LYS B CA 1
ATOM 3223 C C . LYS B 1 28 ? 13.086 -4.789 -37.125 1 41.91 28 LYS B C 1
ATOM 3225 O O . LYS B 1 28 ? 13.422 -5.684 -37.906 1 41.91 28 LYS B O 1
ATOM 3230 N N . LYS B 1 29 ? 12.773 -4.98 -35.875 1 32.12 29 LYS B N 1
ATOM 3231 C CA . LYS B 1 29 ? 12.672 -6.332 -35.344 1 32.12 29 LYS B CA 1
ATOM 3232 C C . LYS B 1 29 ? 11.445 -7.055 -35.875 1 32.12 29 LYS B C 1
ATOM 3234 O O . LYS B 1 29 ? 11.469 -8.273 -36.094 1 32.12 29 LYS B O 1
ATOM 3239 N N . PHE B 1 30 ? 10.258 -6.367 -35.875 1 34.31 30 PHE B N 1
ATOM 3240 C CA . PHE B 1 30 ? 9.07 -6.996 -36.469 1 34.31 30 PHE B CA 1
ATOM 3241 C C . PHE B 1 30 ? 8.883 -6.57 -37.906 1 34.31 30 PHE B C 1
ATOM 3243 O O . PHE B 1 30 ? 8.062 -5.703 -38.219 1 34.31 30 PHE B O 1
ATOM 3250 N N . SER B 1 31 ? 9.695 -6.477 -38.719 1 35.34 31 SER B N 1
ATOM 3251 C CA . SER B 1 31 ? 9.555 -6.211 -40.156 1 35.34 31 SER B CA 1
ATOM 3252 C C . SER B 1 31 ? 8.367 -6.957 -40.75 1 35.34 31 SER B C 1
ATOM 3254 O O . SER B 1 31 ? 7.945 -6.68 -41.875 1 35.34 31 SER B O 1
ATOM 3256 N N . GLY B 1 32 ? 8.141 -8.281 -40.625 1 34.5 32 GLY B N 1
ATOM 3257 C CA . GLY B 1 32 ? 7.129 -8.781 -41.531 1 34.5 32 GLY B CA 1
ATOM 3258 C C . GLY B 1 32 ? 5.734 -8.273 -41.188 1 34.5 32 GLY B C 1
ATOM 3259 O O . GLY B 1 32 ? 5.52 -7.656 -40.156 1 34.5 32 GLY B O 1
ATOM 3260 N N . GLU B 1 33 ? 4.539 -8.5 -42.25 1 33.84 33 GLU B N 1
ATOM 3261 C CA . GLU B 1 33 ? 3.16 -8.031 -42.312 1 33.84 33 GLU B CA 1
ATOM 3262 C C . GLU B 1 33 ? 2.469 -8.109 -40.969 1 33.84 33 GLU B C 1
ATOM 3264 O O . GLU B 1 33 ? 1.675 -7.234 -40.625 1 33.84 33 GLU B O 1
ATOM 3269 N N . ASN B 1 34 ? 2.551 -9.234 -40.25 1 29.84 34 ASN B N 1
ATOM 3270 C CA . ASN B 1 34 ? 1.613 -9.617 -39.219 1 29.84 34 ASN B CA 1
ATOM 3271 C C . ASN B 1 34 ? 1.908 -8.875 -37.906 1 29.84 34 ASN B C 1
ATOM 3273 O O . ASN B 1 34 ? 1.302 -9.172 -36.875 1 29.84 34 ASN B O 1
ATOM 3277 N N . LEU B 1 35 ? 2.908 -8.336 -37.719 1 30.5 35 LEU B N 1
ATOM 3278 C CA . LEU B 1 35 ? 3.225 -7.602 -36.5 1 30.5 35 LEU B CA 1
ATOM 3279 C C . LEU B 1 35 ? 2.25 -6.445 -36.312 1 30.5 35 LEU B C 1
ATOM 3281 O O . LEU B 1 35 ? 1.887 -6.129 -35.156 1 30.5 35 LEU B O 1
ATOM 3285 N N . ASP B 1 36 ? 1.812 -5.754 -37.375 1 31.67 36 ASP B N 1
ATOM 3286 C CA . ASP B 1 36 ? 0.84 -4.668 -37.312 1 31.67 36 ASP B CA 1
ATOM 3287 C C . ASP B 1 36 ? -0.424 -5.113 -36.562 1 31.67 36 ASP B C 1
ATOM 3289 O O . ASP B 1 36 ? -1.036 -4.328 -35.844 1 31.67 36 ASP B O 1
ATOM 3293 N N . LYS B 1 37 ? -0.818 -6.344 -36.812 1 32.25 37 LYS B N 1
ATOM 3294 C CA . LYS B 1 37 ? -2.016 -6.836 -36.156 1 32.25 37 LYS B CA 1
ATOM 3295 C C . LYS B 1 37 ? -1.779 -6.977 -34.656 1 32.25 37 LYS B C 1
ATOM 3297 O O . LYS B 1 37 ? -2.684 -6.734 -33.844 1 32.25 37 LYS B O 1
ATOM 3302 N N . LEU B 1 38 ? -0.673 -7.477 -34.375 1 28.12 38 LEU B N 1
ATOM 3303 C CA . LEU B 1 38 ? -0.453 -7.707 -32.969 1 28.12 38 LEU B CA 1
ATOM 3304 C C . LEU B 1 38 ? -0.312 -6.387 -32.219 1 28.12 38 LEU B C 1
ATOM 3306 O O . LEU B 1 38 ? -0.863 -6.223 -31.109 1 28.12 38 LEU B O 1
ATOM 3310 N N . ILE B 1 39 ? 0.495 -5.473 -32.812 1 31.05 39 ILE B N 1
ATOM 3311 C CA . ILE B 1 39 ? 0.664 -4.168 -32.188 1 31.05 39 ILE B CA 1
ATOM 3312 C C . ILE B 1 39 ? -0.673 -3.432 -32.156 1 31.05 39 ILE B C 1
ATOM 3314 O O . ILE B 1 39 ? -0.985 -2.732 -31.203 1 31.05 39 ILE B O 1
ATOM 3318 N N . HIS B 1 40 ? -1.429 -3.484 -33.312 1 28.83 40 HIS B N 1
ATOM 3319 C CA . HIS B 1 40 ? -2.721 -2.807 -33.344 1 28.83 40 HIS B CA 1
ATOM 3320 C C . HIS B 1 40 ? -3.619 -3.273 -32.188 1 28.83 40 HIS B C 1
ATOM 3322 O O . HIS B 1 40 ? -4.383 -2.482 -31.641 1 28.83 40 HIS B O 1
ATOM 3328 N N . ASN B 1 41 ? -3.656 -4.562 -32.094 1 27.39 41 ASN B N 1
ATOM 3329 C CA . ASN B 1 41 ? -4.543 -5.027 -31.016 1 27.39 41 ASN B CA 1
ATOM 3330 C C . ASN B 1 41 ? -4.004 -4.648 -29.641 1 27.39 41 ASN B C 1
ATOM 3332 O O . ASN B 1 41 ? -4.746 -4.672 -28.656 1 27.39 41 ASN B O 1
ATOM 3336 N N . TYR B 1 42 ? -2.758 -4.695 -29.516 1 27.09 42 TYR B N 1
ATOM 3337 C CA . TYR B 1 42 ? -2.227 -4.219 -28.25 1 27.09 42 TYR B CA 1
ATOM 3338 C C . TYR B 1 42 ? -2.119 -2.699 -28.234 1 27.09 42 TYR B C 1
ATOM 3340 O O . TYR B 1 42 ? -1.418 -2.127 -27.391 1 27.09 42 TYR B O 1
ATOM 3348 N N . GLU B 1 43 ? -2.51 -1.973 -29.312 1 26.75 43 GLU B N 1
ATOM 3349 C CA . GLU B 1 43 ? -2.445 -0.518 -29.219 1 26.75 43 GLU B CA 1
ATOM 3350 C C . GLU B 1 43 ? -3.045 -0.02 -27.906 1 26.75 43 GLU B C 1
ATOM 3352 O O . GLU B 1 43 ? -4.266 0.041 -27.766 1 26.75 43 GLU B O 1
ATOM 3357 N N . VAL B 1 44 ? -2.498 -0.492 -26.938 1 27.97 44 VAL B N 1
ATOM 3358 C CA . VAL B 1 44 ? -2.766 0.243 -25.703 1 27.97 44 VAL B CA 1
ATOM 3359 C C . VAL B 1 44 ? -2.543 1.735 -25.938 1 27.97 44 VAL B C 1
ATOM 3361 O O . VAL B 1 44 ? -1.447 2.154 -26.312 1 27.97 44 VAL B O 1
ATOM 3364 N N . ASN B 1 45 ? -3.426 2.35 -26.594 1 25.02 45 ASN B N 1
ATOM 3365 C CA . ASN B 1 45 ? -3.385 3.807 -26.656 1 25.02 45 ASN B CA 1
ATOM 3366 C C . ASN B 1 45 ? -2.83 4.414 -25.375 1 25.02 45 ASN B C 1
ATOM 3368 O O . ASN B 1 45 ? -3.453 4.316 -24.312 1 25.02 45 ASN B O 1
ATOM 3372 N N . PRO B 1 46 ? -1.562 4.449 -25.312 1 26.62 46 PRO B N 1
ATOM 3373 C CA . PRO B 1 46 ? -1.058 5.191 -24.156 1 26.62 46 PRO B CA 1
ATOM 3374 C C . PRO B 1 46 ? -1.679 6.582 -24.031 1 26.62 46 PRO B C 1
ATOM 3376 O O . PRO B 1 46 ? -1.94 7.238 -25.047 1 26.62 46 PRO B O 1
ATOM 3379 N N . PRO B 1 47 ? -2.609 6.852 -23.234 1 26.77 47 PRO B N 1
ATOM 3380 C CA . PRO B 1 47 ? -2.816 8.297 -23.156 1 26.77 47 PRO B CA 1
ATOM 3381 C C . PRO B 1 47 ? -1.508 9.086 -23.219 1 26.77 47 PRO B C 1
ATOM 3383 O O . PRO B 1 47 ? -0.693 9 -22.297 1 26.77 47 PRO B O 1
ATOM 3386 N N . PHE B 1 48 ? -0.864 9.102 -24.391 1 24.95 48 PHE B N 1
ATOM 3387 C CA . PHE B 1 48 ? 0.32 9.922 -24.594 1 24.95 48 PHE B CA 1
ATOM 3388 C C . PHE B 1 48 ? 0.041 11.375 -24.234 1 24.95 48 PHE B C 1
ATOM 3390 O O . PHE B 1 48 ? -0.654 12.086 -24.969 1 24.95 48 PHE B O 1
ATOM 3397 N N . TYR B 1 49 ? -0.334 11.734 -23.156 1 25.02 49 TYR B N 1
ATOM 3398 C CA . TYR B 1 49 ? -0.204 13.164 -22.906 1 25.02 49 TYR B CA 1
ATOM 3399 C C . TYR B 1 49 ? 1.15 13.68 -23.375 1 25.02 49 TYR B C 1
ATOM 3401 O O . TYR B 1 49 ? 2.172 13.016 -23.188 1 25.02 49 TYR B O 1
ATOM 3409 N N . GLY B 1 50 ? 1.261 14.156 -24.594 1 24.83 50 GLY B N 1
ATOM 3410 C CA . GLY B 1 50 ? 2.432 14.945 -24.938 1 24.83 50 GLY B CA 1
ATOM 3411 C C . GLY B 1 50 ? 3.012 15.703 -23.75 1 24.83 50 GLY B C 1
ATOM 3412 O O . GLY B 1 50 ? 2.285 16.078 -22.828 1 24.83 50 GLY B O 1
ATOM 3413 N N . LEU B 1 51 ? 4.277 15.438 -23.516 1 25.83 51 LEU B N 1
ATOM 3414 C CA . LEU B 1 51 ? 5.07 16.266 -22.609 1 25.83 51 LEU B CA 1
ATOM 3415 C C . LEU B 1 51 ? 4.707 17.734 -22.766 1 25.83 51 LEU B C 1
ATOM 3417 O O . LEU B 1 51 ? 5.059 18.562 -21.922 1 25.83 51 LEU B O 1
ATOM 3421 N N . SER B 1 52 ? 4.383 18.094 -23.969 1 24.16 52 SER B N 1
ATOM 3422 C CA . SER B 1 52 ? 4.246 19.531 -24.188 1 24.16 52 SER B CA 1
ATOM 3423 C C . SER B 1 52 ? 3.08 20.109 -23.391 1 24.16 52 SER B C 1
ATOM 3425 O O . SER B 1 52 ? 3.117 21.266 -22.984 1 24.16 52 SER B O 1
ATOM 3427 N N . ASP B 1 53 ? 1.959 19.547 -23.797 1 23.66 53 ASP B N 1
ATOM 3428 C CA . ASP B 1 53 ? 0.875 20.312 -23.188 1 23.66 53 ASP B CA 1
ATOM 3429 C C . ASP B 1 53 ? 0.688 19.922 -21.719 1 23.66 53 ASP B C 1
ATOM 3431 O O . ASP B 1 53 ? -0.226 19.172 -21.375 1 23.66 53 ASP B O 1
ATOM 3435 N N . ARG B 1 54 ? 1.803 19.453 -21.094 1 28.38 54 ARG B N 1
ATOM 3436 C CA . ARG B 1 54 ? 1.92 19.453 -19.641 1 28.38 54 ARG B CA 1
ATOM 3437 C C . ARG B 1 54 ? 1.186 20.641 -19.031 1 28.38 54 ARG B C 1
ATOM 3439 O O . ARG B 1 54 ? 1.509 21.781 -19.312 1 28.38 54 ARG B O 1
ATOM 3446 N N . PRO B 1 55 ? -0.04 20.5 -18.891 1 26.53 55 PRO B N 1
ATOM 3447 C CA . PRO B 1 55 ? -0.286 21.766 -18.188 1 26.53 55 PRO B CA 1
ATOM 3448 C C . PRO B 1 55 ? 0.86 22.156 -17.266 1 26.53 55 PRO B C 1
ATOM 3450 O O . PRO B 1 55 ? 1.592 21.297 -16.781 1 26.53 55 PRO B O 1
ATOM 3453 N N . THR B 1 56 ? 1.637 23.281 -17.516 1 25.7 56 THR B N 1
ATOM 3454 C CA . THR B 1 56 ? 2.367 24.047 -16.516 1 25.7 56 THR B CA 1
ATOM 3455 C C . THR B 1 56 ? 1.803 23.812 -15.117 1 25.7 56 THR B C 1
ATOM 3457 O O . THR B 1 56 ? 1.531 24.75 -14.375 1 25.7 56 THR B O 1
ATOM 3460 N N . LEU B 1 57 ? 0.851 23.062 -15.102 1 28.66 57 LEU B N 1
ATOM 3461 C CA . LEU B 1 57 ? 0.369 23.109 -13.719 1 28.66 57 LEU B CA 1
ATOM 3462 C C . LEU B 1 57 ? 1.531 23.031 -12.734 1 28.66 57 LEU B C 1
ATOM 3464 O O . LEU B 1 57 ? 2.633 22.609 -13.102 1 28.66 57 LEU B O 1
ATOM 3468 N N . LEU B 1 58 ? 1.012 22.891 -11.328 1 28.2 58 LEU B N 1
ATOM 3469 C CA . LEU B 1 58 ? 1.658 23.125 -10.047 1 28.2 58 LEU B CA 1
ATOM 3470 C C . LEU B 1 58 ? 2.791 22.125 -9.812 1 28.2 58 LEU B C 1
ATOM 3472 O O . LEU B 1 58 ? 2.789 21.031 -10.391 1 28.2 58 LEU B O 1
ATOM 3476 N N . ASP B 1 59 ? 3.828 22.562 -9.297 1 28.14 59 ASP B N 1
ATOM 3477 C CA . ASP B 1 59 ? 5.031 21.922 -8.758 1 28.14 59 ASP B CA 1
ATOM 3478 C C . ASP B 1 59 ? 4.742 20.5 -8.297 1 28.14 59 ASP B C 1
ATOM 3480 O O . ASP B 1 59 ? 3.912 20.281 -7.406 1 28.14 59 ASP B O 1
ATOM 3484 N N . ARG B 1 60 ? 4.695 19.625 -9.172 1 36.09 60 ARG B N 1
ATOM 3485 C CA . ARG B 1 60 ? 4.551 18.172 -9.133 1 36.09 60 ARG B CA 1
ATOM 3486 C C . ARG B 1 60 ? 5.121 17.609 -7.836 1 36.09 60 ARG B C 1
ATOM 3488 O O . ARG B 1 60 ? 5.012 16.406 -7.586 1 36.09 60 ARG B O 1
ATOM 3495 N N . SER B 1 61 ? 6.148 18.281 -7.379 1 33.91 61 SER B N 1
ATOM 3496 C CA . SER B 1 61 ? 6.832 17.672 -6.246 1 33.91 61 SER B CA 1
ATOM 3497 C C . SER B 1 61 ? 5.941 17.641 -5.012 1 33.91 61 SER B C 1
ATOM 3499 O O . SER B 1 61 ? 5.695 18.688 -4.395 1 33.91 61 SER B O 1
ATOM 3501 N N . ILE B 1 62 ? 4.855 16.938 -5.133 1 35.06 62 ILE B N 1
ATOM 3502 C CA . ILE B 1 62 ? 4.102 16.828 -3.887 1 35.06 62 ILE B CA 1
ATOM 3503 C C . ILE B 1 62 ? 5.047 16.5 -2.734 1 35.06 62 ILE B C 1
ATOM 3505 O O . ILE B 1 62 ? 4.77 16.828 -1.581 1 35.06 62 ILE B O 1
ATOM 3509 N N . HIS B 1 63 ? 6.09 15.562 -3.047 1 36.84 63 HIS B N 1
ATOM 3510 C CA . HIS B 1 63 ? 6.98 15.258 -1.934 1 36.84 63 HIS B CA 1
ATOM 3511 C C . HIS B 1 63 ? 8.18 16.203 -1.914 1 36.84 63 HIS B C 1
ATOM 3513 O O . HIS B 1 63 ? 8.781 16.469 -2.957 1 36.84 63 HIS B O 1
ATOM 3519 N N . ASN B 1 64 ? 8.328 17.234 -1.157 1 40.91 64 ASN B N 1
ATOM 3520 C CA . ASN B 1 64 ? 9.461 18.156 -1.062 1 40.91 64 ASN B CA 1
ATOM 3521 C C . ASN B 1 64 ? 10.781 17.453 -1.365 1 40.91 64 ASN B C 1
ATOM 3523 O O . ASN B 1 64 ? 11.555 17.906 -2.201 1 40.91 64 ASN B O 1
ATOM 3527 N N . GLN B 1 65 ? 11.469 16.734 -0.486 1 45.91 65 GLN B N 1
ATOM 3528 C CA . GLN B 1 65 ? 12.805 16.172 -0.646 1 45.91 65 GLN B CA 1
ATOM 3529 C C . GLN B 1 65 ? 12.758 14.641 -0.675 1 45.91 65 GLN B C 1
ATOM 3531 O O . GLN B 1 65 ? 13.734 13.984 -0.323 1 45.91 65 GLN B O 1
ATOM 3536 N N . ASN B 1 66 ? 11.789 13.961 -1.358 1 54.16 66 ASN B N 1
ATOM 3537 C CA . ASN B 1 66 ? 11.688 12.508 -1.497 1 54.16 66 ASN B CA 1
ATOM 3538 C C . ASN B 1 66 ? 11.812 11.805 -0.147 1 54.16 66 ASN B C 1
ATOM 3540 O O . ASN B 1 66 ? 12.422 10.742 -0.048 1 54.16 66 ASN B O 1
ATOM 3544 N N . GLN B 1 67 ? 11.586 12.641 0.955 1 73.75 67 GLN B N 1
ATOM 3545 C CA . GLN B 1 67 ? 11.578 12 2.268 1 73.75 67 GLN B CA 1
ATOM 3546 C C . GLN B 1 67 ? 10.57 12.664 3.197 1 73.75 67 GLN B C 1
ATOM 3548 O O . GLN B 1 67 ? 10.148 13.797 2.959 1 73.75 67 GLN B O 1
ATOM 3553 N N . PHE B 1 68 ? 9.898 11.867 4.043 1 88.44 68 PHE B N 1
ATOM 3554 C CA . PHE B 1 68 ? 9.141 12.422 5.16 1 88.44 68 PHE B CA 1
ATOM 3555 C C . PHE B 1 68 ? 9.898 12.258 6.469 1 88.44 68 PHE B C 1
ATOM 3557 O O . PHE B 1 68 ? 10.758 11.375 6.586 1 88.44 68 PHE B O 1
ATOM 3564 N N . SER B 1 69 ? 9.641 13.211 7.391 1 90.94 69 SER B N 1
ATOM 3565 C CA . SER B 1 69 ? 10.211 13.07 8.727 1 90.94 69 SER B CA 1
ATOM 3566 C C . SER B 1 69 ? 9.461 12.023 9.539 1 90.94 69 SER B C 1
ATOM 3568 O O . SER B 1 69 ? 8.227 11.977 9.523 1 90.94 69 SER B O 1
ATOM 3570 N N . ILE B 1 70 ? 10.234 11.18 10.164 1 90.06 70 ILE B N 1
ATOM 3571 C CA . ILE B 1 70 ? 9.656 10.195 11.062 1 90.06 70 ILE B CA 1
ATOM 3572 C C . ILE B 1 70 ? 9.539 10.781 12.469 1 90.06 70 ILE B C 1
ATOM 3574 O O . ILE B 1 70 ? 10.547 11.109 13.094 1 90.06 70 ILE B O 1
ATOM 3578 N N . ILE B 1 71 ? 8.312 10.891 12.953 1 92.06 71 ILE B N 1
ATOM 3579 C CA . ILE B 1 71 ? 8.039 11.547 14.227 1 92.06 71 ILE B CA 1
ATOM 3580 C C . ILE B 1 71 ? 7.523 10.516 15.234 1 92.06 71 ILE B C 1
ATOM 3582 O O . ILE B 1 71 ? 6.695 9.664 14.898 1 92.06 71 ILE B O 1
ATOM 3586 N N . SER B 1 72 ? 8.047 10.516 16.453 1 86.44 72 SER B N 1
ATOM 3587 C CA . SER B 1 72 ? 7.574 9.648 17.531 1 86.44 72 SER B CA 1
ATOM 3588 C C . SER B 1 72 ? 6.785 10.438 18.562 1 86.44 72 SER B C 1
ATOM 3590 O O . SER B 1 72 ? 7.172 11.547 18.922 1 86.44 72 SER B O 1
ATOM 3592 N N . PRO B 1 73 ? 5.703 9.844 19.016 1 84.25 73 PRO B N 1
ATOM 3593 C CA . PRO B 1 73 ? 4.938 10.547 20.047 1 84.25 73 PRO B CA 1
ATOM 3594 C C . PRO B 1 73 ? 5.52 10.352 21.453 1 84.25 73 PRO B C 1
ATOM 3596 O O . PRO B 1 73 ? 6.074 9.289 21.75 1 84.25 73 PRO B O 1
ATOM 3599 N N . ILE B 1 74 ? 5.449 11.375 22.172 1 79.44 74 ILE B N 1
ATOM 3600 C CA . ILE B 1 74 ? 5.754 11.328 23.609 1 79.44 74 ILE B CA 1
ATOM 3601 C C . ILE B 1 74 ? 4.508 11.68 24.406 1 79.44 74 ILE B C 1
ATOM 3603 O O . ILE B 1 74 ? 4.004 12.805 24.328 1 79.44 74 ILE B O 1
ATOM 3607 N N . LEU B 1 75 ? 3.922 10.688 25.125 1 71.44 75 LEU B N 1
ATOM 3608 C CA . LEU B 1 75 ? 2.619 10.828 25.766 1 71.44 75 LEU B CA 1
ATOM 3609 C C . LEU B 1 75 ? 2.758 11.477 27.141 1 71.44 75 LEU B C 1
ATOM 3611 O O . LEU B 1 75 ? 1.802 12.062 27.656 1 71.44 75 LEU B O 1
ATOM 3615 N N . SER B 1 76 ? 3.875 11.164 27.812 1 63.81 76 SER B N 1
ATOM 3616 C CA . SER B 1 76 ? 4.008 11.797 29.109 1 63.81 76 SER B CA 1
ATOM 3617 C C . SER B 1 76 ? 5.203 12.742 29.156 1 63.81 76 SER B C 1
ATOM 3619 O O . SER B 1 76 ? 6.328 12.336 28.859 1 63.81 76 SER B O 1
ATOM 3621 N N . ALA B 1 77 ? 4.82 13.961 29.406 1 58.22 77 ALA B N 1
ATOM 3622 C CA . ALA B 1 77 ? 5.82 15.023 29.484 1 58.22 77 ALA B CA 1
ATOM 3623 C C . ALA B 1 77 ? 6.852 14.734 30.562 1 58.22 77 ALA B C 1
ATOM 3625 O O . ALA B 1 77 ? 8.016 15.117 30.438 1 58.22 77 ALA B O 1
ATOM 3626 N N . HIS B 1 78 ? 6.398 13.953 31.516 1 60.25 78 HIS B N 1
ATOM 3627 C CA . HIS B 1 78 ? 7.277 13.742 32.656 1 60.25 78 HIS B CA 1
ATOM 3628 C C . HIS B 1 78 ? 8.484 12.898 32.281 1 60.25 78 HIS B C 1
ATOM 3630 O O . HIS B 1 78 ? 9.594 13.125 32.781 1 60.25 78 HIS B O 1
ATOM 3636 N N . ASP B 1 79 ? 8.336 12.023 31.359 1 63.16 79 ASP B N 1
ATOM 3637 C CA . ASP B 1 79 ? 9.414 11.094 31.016 1 63.16 79 ASP B CA 1
ATOM 3638 C C . ASP B 1 79 ? 10.094 11.5 29.719 1 63.16 79 ASP B C 1
ATOM 3640 O O . ASP B 1 79 ? 10.906 10.75 29.172 1 63.16 79 ASP B O 1
ATOM 3644 N N . ALA B 1 80 ? 9.836 12.789 29.312 1 63.44 80 ALA B N 1
ATOM 3645 C CA . ALA B 1 80 ? 10.195 13.188 27.953 1 63.44 80 ALA B CA 1
ATOM 3646 C C . ALA B 1 80 ? 11.703 13.219 27.766 1 63.44 80 ALA B C 1
ATOM 3648 O O . ALA B 1 80 ? 12.234 12.68 26.797 1 63.44 80 ALA B O 1
ATOM 3649 N N . PRO B 1 81 ? 12.461 13.805 28.781 1 63.16 81 PRO B N 1
ATOM 3650 C CA . PRO B 1 81 ? 13.898 13.867 28.5 1 63.16 81 PRO B CA 1
ATOM 3651 C C . PRO B 1 81 ? 14.531 12.484 28.344 1 63.16 81 PRO B C 1
ATOM 3653 O O . PRO B 1 81 ? 15.344 12.266 27.453 1 63.16 81 PRO B O 1
ATOM 3656 N N . ASP B 1 82 ? 14.156 11.617 29.234 1 66.94 82 ASP B N 1
ATOM 3657 C CA . ASP B 1 82 ? 14.727 10.273 29.172 1 66.94 82 ASP B CA 1
ATOM 3658 C C . ASP B 1 82 ? 14.242 9.516 27.938 1 66.94 82 ASP B C 1
ATOM 3660 O O . ASP B 1 82 ? 15.016 8.805 27.297 1 66.94 82 ASP B O 1
ATOM 3664 N N . LEU B 1 83 ? 13.031 9.844 27.672 1 71.75 83 LEU B N 1
ATOM 3665 C CA . LEU B 1 83 ? 12.445 9.141 26.531 1 71.75 83 LEU B CA 1
ATOM 3666 C C . LEU B 1 83 ? 13.031 9.664 25.219 1 71.75 83 LEU B C 1
ATOM 3668 O O . LEU B 1 83 ? 13.234 8.898 24.281 1 71.75 83 LEU B O 1
ATOM 3672 N N . LEU B 1 84 ? 13.336 10.93 25.297 1 68.06 84 LEU B N 1
ATOM 3673 C CA . LEU B 1 84 ? 13.883 11.539 24.094 1 68.06 84 LEU B CA 1
ATOM 3674 C C . LEU B 1 84 ? 15.258 10.953 23.781 1 68.06 84 LEU B C 1
ATOM 3676 O O . LEU B 1 84 ? 15.539 10.633 22.625 1 68.06 84 LEU B O 1
ATOM 3680 N N . ALA B 1 85 ? 16.016 10.82 24.781 1 64.69 85 ALA B N 1
ATOM 3681 C CA . ALA B 1 85 ? 17.359 10.266 24.594 1 64.69 85 ALA B CA 1
ATOM 3682 C C . ALA B 1 85 ? 17.281 8.82 24.109 1 64.69 85 ALA B C 1
ATOM 3684 O O . ALA B 1 85 ? 18.031 8.414 23.234 1 64.69 85 ALA B O 1
ATOM 3685 N N . GLN B 1 86 ? 16.422 8.141 24.641 1 69.12 86 GLN B N 1
ATOM 3686 C CA . GLN B 1 86 ? 16.266 6.73 24.281 1 69.12 86 GLN B CA 1
ATOM 3687 C C . GLN B 1 86 ? 15.766 6.57 22.859 1 69.12 86 GLN B C 1
ATOM 3689 O O . GLN B 1 86 ? 16.312 5.781 22.078 1 69.12 86 GLN B O 1
ATOM 3694 N N . ARG B 1 87 ? 14.844 7.41 22.516 1 72.38 87 ARG B N 1
ATOM 3695 C CA . ARG B 1 87 ? 14.188 7.246 21.219 1 72.38 87 ARG B CA 1
ATOM 3696 C C . ARG B 1 87 ? 15.047 7.828 20.109 1 72.38 87 ARG B C 1
ATOM 3698 O O . ARG B 1 87 ? 14.914 7.426 18.938 1 72.38 87 ARG B O 1
ATOM 3705 N N . ALA B 1 88 ? 15.844 8.766 20.469 1 67.06 88 ALA B N 1
ATOM 3706 C CA . ALA B 1 88 ? 16.734 9.352 19.469 1 67.06 88 ALA B CA 1
ATOM 3707 C C . ALA B 1 88 ? 17.625 8.281 18.844 1 67.06 88 ALA B C 1
ATOM 3709 O O . ALA B 1 88 ? 18.031 8.406 17.688 1 67.06 88 ALA B O 1
ATOM 3710 N N . ARG B 1 89 ? 17.766 7.203 19.516 1 68.62 89 ARG B N 1
ATOM 3711 C CA . ARG B 1 89 ? 18.625 6.129 19.047 1 68.62 89 ARG B CA 1
ATOM 3712 C C . ARG B 1 89 ? 17.938 5.297 17.969 1 68.62 89 ARG B C 1
ATOM 3714 O O . ARG B 1 89 ? 18.578 4.527 17.25 1 68.62 89 ARG B O 1
ATOM 3721 N N . TRP B 1 90 ? 16.594 5.555 17.906 1 77.62 90 TRP B N 1
ATOM 3722 C CA . TRP B 1 90 ? 15.844 4.754 16.953 1 77.62 90 TRP B CA 1
ATOM 3723 C C . TRP B 1 90 ? 15.883 5.375 15.562 1 77.62 90 TRP B C 1
ATOM 3725 O O . TRP B 1 90 ? 15.258 4.867 14.633 1 77.62 90 TRP B O 1
ATOM 3735 N N . GLY B 1 91 ? 16.531 6.426 15.281 1 76.12 91 GLY B N 1
ATOM 3736 C CA . GLY B 1 91 ? 16.672 7.043 13.977 1 76.12 91 GLY B CA 1
ATOM 3737 C C . GLY B 1 91 ? 15.492 7.918 13.602 1 76.12 91 GLY B C 1
ATOM 3738 O O . GLY B 1 91 ? 15.219 8.133 12.414 1 76.12 91 GLY B O 1
ATOM 3739 N N . MET B 1 92 ? 14.75 8.367 14.578 1 82.25 92 MET B N 1
ATOM 3740 C CA . MET B 1 92 ? 13.641 9.266 14.281 1 82.25 92 MET B CA 1
ATOM 3741 C C . MET B 1 92 ? 14.141 10.672 13.984 1 82.25 92 MET B C 1
ATOM 3743 O O . MET B 1 92 ? 15.273 11.016 14.328 1 82.25 92 MET B O 1
ATOM 3747 N N . ASP B 1 93 ? 13.32 11.438 13.297 1 84.25 93 ASP B N 1
ATOM 3748 C CA . ASP B 1 93 ? 13.695 12.789 12.898 1 84.25 93 ASP B CA 1
ATOM 3749 C C . ASP B 1 93 ? 13.156 13.828 13.883 1 84.25 93 ASP B C 1
ATOM 3751 O O . ASP B 1 93 ? 13.617 14.969 13.906 1 84.25 93 ASP B O 1
ATOM 3755 N N . GLY B 1 94 ? 12.148 13.383 14.711 1 85.44 94 GLY B N 1
ATOM 3756 C CA . GLY B 1 94 ? 11.57 14.328 15.656 1 85.44 94 GLY B CA 1
ATOM 3757 C C . GLY B 1 94 ? 10.562 13.695 16.594 1 85.44 94 GLY B C 1
ATOM 3758 O O . GLY B 1 94 ? 10.453 12.469 16.656 1 85.44 94 GLY B O 1
ATOM 3759 N N . PHE B 1 95 ? 9.898 14.648 17.359 1 84.44 95 PHE B N 1
ATOM 3760 C CA . PHE B 1 95 ? 8.953 14.203 18.375 1 84.44 95 PHE B CA 1
ATOM 3761 C C . PHE B 1 95 ? 7.719 15.102 18.391 1 84.44 95 PHE B C 1
ATOM 3763 O O . PHE B 1 95 ? 7.801 16.281 18.062 1 84.44 95 PHE B O 1
ATOM 3770 N N . ILE B 1 96 ? 6.656 14.453 18.719 1 88.25 96 ILE B N 1
ATOM 3771 C CA . ILE B 1 96 ? 5.477 15.234 19.062 1 88.25 96 ILE B CA 1
ATOM 3772 C C . ILE B 1 96 ? 5.086 14.977 20.516 1 88.25 96 ILE B C 1
ATOM 3774 O O . ILE B 1 96 ? 4.863 13.836 20.906 1 88.25 96 ILE B O 1
ATOM 3778 N N . ILE B 1 97 ? 5.148 15.969 21.297 1 83.12 97 ILE B N 1
ATOM 3779 C CA . ILE B 1 97 ? 4.828 15.906 22.719 1 83.12 97 ILE B CA 1
ATOM 3780 C C . ILE B 1 97 ? 3.352 16.219 22.938 1 83.12 97 ILE B C 1
ATOM 3782 O O . ILE B 1 97 ? 2.893 17.312 22.594 1 83.12 97 ILE B O 1
ATOM 3786 N N . GLU B 1 98 ? 2.742 15.133 23.578 1 78.94 98 GLU B N 1
ATOM 3787 C CA . GLU B 1 98 ? 1.306 15.266 23.812 1 78.94 98 GLU B CA 1
ATOM 3788 C C . GLU B 1 98 ? 1.02 16.016 25.094 1 78.94 98 GLU B C 1
ATOM 3790 O O . GLU B 1 98 ? 1.621 15.734 26.141 1 78.94 98 GLU B O 1
ATOM 3795 N N . GLU B 1 99 ? 0.172 17.016 25.188 1 70.12 99 GLU B N 1
ATOM 3796 C CA . GLU B 1 99 ? -0.339 17.859 26.281 1 70.12 99 GLU B CA 1
ATOM 3797 C C . GLU B 1 99 ? 0.727 18.828 26.781 1 70.12 99 GLU B C 1
ATOM 3799 O O . GLU B 1 99 ? 0.645 19.312 27.906 1 70.12 99 GLU B O 1
ATOM 3804 N N . GLY B 1 100 ? 1.476 19.391 26 1 58.34 100 GLY B N 1
ATOM 3805 C CA . GLY B 1 100 ? 2.432 20.469 26.25 1 58.34 100 GLY B CA 1
ATOM 3806 C C . GLY B 1 100 ? 3.217 20.266 27.531 1 58.34 100 GLY B C 1
ATOM 3807 O O . GLY B 1 100 ? 2.73 19.625 28.469 1 58.34 100 GLY B O 1
ATOM 3808 N N . LEU B 1 101 ? 4.555 20.125 27.469 1 57.19 101 LEU B N 1
ATOM 3809 C CA . LEU B 1 101 ? 5.488 19.984 28.578 1 57.19 101 LEU B CA 1
ATOM 3810 C C . LEU B 1 101 ? 5.488 21.25 29.438 1 57.19 101 LEU B C 1
ATOM 3812 O O . LEU B 1 101 ? 5.273 22.359 28.922 1 57.19 101 LEU B O 1
ATOM 3816 N N . SER B 1 102 ? 5.316 20.984 30.734 1 56.34 102 SER B N 1
ATOM 3817 C CA . SER B 1 102 ? 5.602 22.125 31.594 1 56.34 102 SER B CA 1
ATOM 3818 C C . SER B 1 102 ? 6.887 22.828 31.172 1 56.34 102 SER B C 1
ATOM 3820 O O . SER B 1 102 ? 7.805 22.203 30.641 1 56.34 102 SER B O 1
ATOM 3822 N N . PRO B 1 103 ? 6.828 24.156 31.031 1 54.41 103 PRO B N 1
ATOM 3823 C CA . PRO B 1 103 ? 8.016 24.938 30.656 1 54.41 103 PRO B CA 1
ATOM 3824 C C . PRO B 1 103 ? 9.297 24.391 31.266 1 54.41 103 PRO B C 1
ATOM 3826 O O . PRO B 1 103 ? 10.359 24.453 30.641 1 54.41 103 PRO B O 1
ATOM 3829 N N . LEU B 1 104 ? 9.203 24.016 32.562 1 51.66 104 LEU B N 1
ATOM 3830 C CA . LEU B 1 104 ? 10.391 23.609 33.312 1 51.66 104 LEU B CA 1
ATOM 3831 C C . LEU B 1 104 ? 11.008 22.359 32.688 1 51.66 104 LEU B C 1
ATOM 3833 O O . LEU B 1 104 ? 12.227 22.188 32.75 1 51.66 104 LEU B O 1
ATOM 3837 N N . ARG B 1 105 ? 10.188 21.609 32.188 1 56.22 105 ARG B N 1
ATOM 3838 C CA . ARG B 1 105 ? 10.758 20.328 31.75 1 56.22 105 ARG B CA 1
ATOM 3839 C C . ARG B 1 105 ? 11.281 20.438 30.328 1 56.22 105 ARG B C 1
ATOM 3841 O O . ARG B 1 105 ? 11.953 19.516 29.844 1 56.22 105 ARG B O 1
ATOM 3848 N N . LEU B 1 106 ? 10.992 21.453 29.719 1 57.75 106 LEU B N 1
ATOM 3849 C CA . LEU B 1 106 ? 11.531 21.688 28.375 1 57.75 106 LEU B CA 1
ATOM 3850 C C . LEU B 1 106 ? 13.039 21.922 28.438 1 57.75 106 LEU B C 1
ATOM 3852 O O . LEU B 1 106 ? 13.75 21.656 27.453 1 57.75 106 LEU B O 1
ATOM 3856 N N . GLU B 1 107 ? 13.375 22.484 29.672 1 53.72 107 GLU B N 1
ATOM 3857 C CA . GLU B 1 107 ? 14.805 22.688 29.859 1 53.72 107 GLU B CA 1
ATOM 3858 C C . GLU B 1 107 ? 15.562 21.359 29.719 1 53.72 107 GLU B C 1
ATOM 3860 O O . GLU B 1 107 ? 16.75 21.359 29.391 1 53.72 107 GLU B O 1
ATOM 3865 N N . LEU B 1 108 ? 14.828 20.422 30.109 1 50.41 108 LEU B N 1
ATOM 3866 C CA . LEU B 1 108 ? 15.445 19.109 30.062 1 50.41 108 LEU B CA 1
ATOM 3867 C C . LEU B 1 108 ? 15.617 18.641 28.625 1 50.41 108 LEU B C 1
ATOM 3869 O O . LEU B 1 108 ? 16.344 17.672 28.359 1 50.41 108 LEU B O 1
ATOM 3873 N N . LEU B 1 109 ? 14.703 19.047 27.812 1 53.16 109 LEU B N 1
ATOM 3874 C CA . LEU B 1 109 ? 15.023 18.75 26.422 1 53.16 109 LEU B CA 1
ATOM 3875 C C . LEU B 1 109 ? 16.375 19.359 26.047 1 53.16 109 LEU B C 1
ATOM 3877 O O . LEU B 1 109 ? 16.516 20.594 25.984 1 53.16 109 LEU B O 1
ATOM 3881 N N . SER B 1 110 ? 17.391 19 26.875 1 45.81 110 SER B N 1
ATOM 3882 C CA . SER B 1 110 ? 18.75 19.516 26.734 1 45.81 110 SER B CA 1
ATOM 3883 C C . SER B 1 110 ? 19.062 19.875 25.281 1 45.81 110 SER B C 1
ATOM 3885 O O . SER B 1 110 ? 18.375 19.422 24.359 1 45.81 110 SER B O 1
ATOM 3887 N N . ALA B 1 111 ? 20.125 20.734 25.172 1 48.22 111 ALA B N 1
ATOM 3888 C CA . ALA B 1 111 ? 20.875 21.281 24.031 1 48.22 111 ALA B CA 1
ATOM 3889 C C . ALA B 1 111 ? 21.047 20.234 22.938 1 48.22 111 ALA B C 1
ATOM 3891 O O . ALA B 1 111 ? 21.062 20.562 21.75 1 48.22 111 ALA B O 1
ATOM 3892 N N . THR B 1 112 ? 21.25 19.188 23.359 1 46.56 112 THR B N 1
ATOM 3893 C CA . THR B 1 112 ? 21.734 18.203 22.391 1 46.56 112 THR B CA 1
ATOM 3894 C C . THR B 1 112 ? 20.625 17.828 21.406 1 46.56 112 THR B C 1
ATOM 3896 O O . THR B 1 112 ? 20.891 17.688 20.219 1 46.56 112 THR B O 1
ATOM 3899 N N . TYR B 1 113 ? 19.469 17.484 21.891 1 51.09 113 TYR B N 1
ATOM 3900 C CA . TYR B 1 113 ? 18.5 16.938 20.938 1 51.09 113 TYR B CA 1
ATOM 3901 C C . TYR B 1 113 ? 17.828 18.047 20.141 1 51.09 113 TYR B C 1
ATOM 3903 O O . TYR B 1 113 ? 17.344 17.812 19.031 1 51.09 113 TYR B O 1
ATOM 3911 N N . ARG B 1 114 ? 17.938 19.344 20.75 1 52.25 114 ARG B N 1
ATOM 3912 C CA . ARG B 1 114 ? 17.297 20.516 20.156 1 52.25 114 ARG B CA 1
ATOM 3913 C C . ARG B 1 114 ? 17.859 20.797 18.766 1 52.25 114 ARG B C 1
ATOM 3915 O O . ARG B 1 114 ? 17.125 21.219 17.859 1 52.25 114 ARG B O 1
ATOM 3922 N N . SER B 1 115 ? 19.172 20.438 18.734 1 53.31 115 SER B N 1
ATOM 3923 C CA . SER B 1 115 ? 19.75 21 17.531 1 53.31 115 SER B CA 1
ATOM 3924 C C . SER B 1 115 ? 19.578 20.078 16.328 1 53.31 115 SER B C 1
ATOM 3926 O O . SER B 1 115 ? 19.609 20.516 15.18 1 53.31 115 SER B O 1
ATOM 3928 N N . ASN B 1 116 ? 19.062 18.766 16.625 1 63.09 116 ASN B N 1
ATOM 3929 C CA . ASN B 1 116 ? 19.094 17.938 15.43 1 63.09 116 ASN B CA 1
ATOM 3930 C C . ASN B 1 116 ? 17.781 17.203 15.219 1 63.09 116 ASN B C 1
ATOM 3932 O O . ASN B 1 116 ? 17.703 16.266 14.414 1 63.09 116 ASN B O 1
ATOM 3936 N N . SER B 1 117 ? 16.703 17.641 16.031 1 77 117 SER B N 1
ATOM 3937 C CA . SER B 1 117 ? 15.414 16.969 15.906 1 77 117 SER B CA 1
ATOM 3938 C C . SER B 1 117 ? 14.273 17.969 15.742 1 77 117 SER B C 1
ATOM 3940 O O . SER B 1 117 ? 14.359 19.094 16.219 1 77 117 SER B O 1
ATOM 3942 N N . GLU B 1 118 ? 13.266 17.516 15.016 1 86.25 118 GLU B N 1
ATOM 3943 C CA . GLU B 1 118 ? 12.047 18.328 14.938 1 86.25 118 GLU B CA 1
ATOM 3944 C C . GLU B 1 118 ? 11.195 18.141 16.188 1 86.25 118 GLU B C 1
ATOM 3946 O O . GLU B 1 118 ? 10.984 17.031 16.656 1 86.25 118 GLU B O 1
ATOM 3951 N N . LEU B 1 119 ? 10.781 19.297 16.75 1 85.12 119 LEU B N 1
ATOM 3952 C CA . LEU B 1 119 ? 9.977 19.25 17.969 1 85.12 119 LEU B CA 1
ATOM 3953 C C . LEU B 1 119 ? 8.578 19.781 17.719 1 85.12 119 LEU B C 1
ATOM 3955 O O . LEU B 1 119 ? 8.414 20.938 17.312 1 85.12 119 LEU B O 1
ATOM 3959 N N . TYR B 1 120 ? 7.637 18.891 17.953 1 89.75 120 TYR B N 1
ATOM 3960 C CA . TYR B 1 120 ? 6.238 19.281 17.844 1 89.75 120 TYR B CA 1
ATOM 3961 C C . TYR B 1 120 ? 5.559 19.266 19.203 1 89.75 120 TYR B C 1
ATOM 3963 O O . TYR B 1 120 ? 5.812 18.359 20.016 1 89.75 120 TYR B O 1
ATOM 3971 N N . PHE B 1 121 ? 4.723 20.266 19.438 1 87.94 121 PHE B N 1
ATOM 3972 C CA . PHE B 1 121 ? 3.984 20.359 20.688 1 87.94 121 PHE B CA 1
ATOM 3973 C C . PHE B 1 121 ? 2.482 20.391 20.438 1 87.94 121 PHE B C 1
ATOM 3975 O O . PHE B 1 121 ? 1.993 21.234 19.688 1 87.94 121 PHE B O 1
ATOM 3982 N N . HIS B 1 122 ? 1.809 19.453 21.062 1 89.75 122 HIS B N 1
ATOM 3983 C CA . HIS B 1 122 ? 0.36 19.391 20.906 1 89.75 122 HIS B CA 1
ATOM 3984 C C . HIS B 1 122 ? -0.352 19.906 22.156 1 89.75 122 HIS B C 1
ATOM 3986 O O . HIS B 1 122 ? -0.168 19.359 23.234 1 89.75 122 HIS B O 1
ATOM 3992 N N . PHE B 1 123 ? -1.145 20.953 21.938 1 85.5 123 PHE B N 1
ATOM 3993 C CA . PHE B 1 123 ? -1.929 21.516 23.031 1 85.5 123 PHE B CA 1
ATOM 3994 C C . PHE B 1 123 ? -3.422 21.344 22.766 1 85.5 123 PHE B C 1
ATOM 3996 O O . PHE B 1 123 ? -3.928 21.797 21.734 1 85.5 123 PHE B O 1
ATOM 4003 N N . THR B 1 124 ? -4.086 20.75 23.703 1 80.62 124 THR B N 1
ATOM 4004 C CA . THR B 1 124 ? -5.527 20.578 23.562 1 80.62 124 THR B CA 1
ATOM 4005 C C . THR B 1 124 ? -6.285 21.703 24.266 1 80.62 124 THR B C 1
ATOM 4007 O O . THR B 1 124 ? -7.465 21.922 23.984 1 80.62 124 THR B O 1
ATOM 4010 N N . ARG B 1 125 ? -5.598 22.469 25.203 1 78.06 125 ARG B N 1
ATOM 4011 C CA . ARG B 1 125 ? -6.203 23.562 25.953 1 78.06 125 ARG B CA 1
ATOM 4012 C C . ARG B 1 125 ? -5.453 24.859 25.719 1 78.06 125 ARG B C 1
ATOM 4014 O O . ARG B 1 125 ? -4.223 24.875 25.641 1 78.06 125 ARG B O 1
ATOM 4021 N N . PRO B 1 126 ? -6.168 25.906 25.547 1 76.88 126 PRO B N 1
ATOM 4022 C CA . PRO B 1 126 ? -5.527 27.203 25.297 1 76.88 126 PRO B CA 1
ATOM 4023 C C . PRO B 1 126 ? -4.582 27.625 26.422 1 76.88 126 PRO B C 1
ATOM 4025 O O . PRO B 1 126 ? -3.596 28.312 26.172 1 76.88 126 PRO B O 1
ATOM 4028 N N . GLU B 1 127 ? -4.867 27.188 27.656 1 76.5 127 GLU B N 1
ATOM 4029 C CA . GLU B 1 127 ? -4.039 27.578 28.797 1 76.5 127 GLU B CA 1
ATOM 4030 C C . GLU B 1 127 ? -2.627 27.016 28.672 1 76.5 127 GLU B C 1
ATOM 4032 O O . GLU B 1 127 ? -1.649 27.703 28.969 1 76.5 127 GLU B O 1
ATOM 4037 N N . GLY B 1 128 ? -2.562 25.75 28.219 1 80.38 128 GLY B N 1
ATOM 4038 C CA . GLY B 1 128 ? -1.247 25.172 28.016 1 80.38 128 GLY B CA 1
ATOM 4039 C C . GLY B 1 128 ? -0.434 25.875 26.953 1 80.38 128 GLY B C 1
ATOM 4040 O O 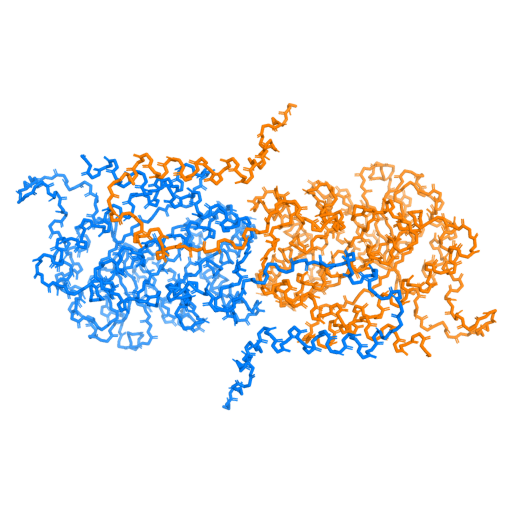. GLY B 1 128 ? 0.775 26.062 27.109 1 80.38 128 GLY B O 1
ATOM 4041 N N . LEU B 1 129 ? -1.115 26.25 25.953 1 84.81 129 LEU B N 1
ATOM 4042 C CA . LEU B 1 129 ? -0.456 26.969 24.875 1 84.81 129 LEU B CA 1
ATOM 4043 C C . LEU B 1 129 ? 0.043 28.328 25.344 1 84.81 129 LEU B C 1
ATOM 4045 O O . LEU B 1 129 ? 1.18 28.719 25.062 1 84.81 129 LEU B O 1
ATOM 4049 N N . SER B 1 130 ? -0.822 29.031 26.062 1 81.88 130 SER B N 1
ATOM 4050 C CA . SER B 1 130 ? -0.449 30.359 26.578 1 81.88 130 SER B CA 1
ATOM 4051 C C . SER B 1 130 ? 0.768 30.266 27.484 1 81.88 130 SER B C 1
ATOM 4053 O O . SER B 1 130 ? 1.669 31.109 27.406 1 81.88 130 SER B O 1
ATOM 4055 N N . ASP B 1 131 ? 0.768 29.25 28.328 1 81.38 131 ASP B N 1
ATOM 4056 C CA . ASP B 1 131 ? 1.896 29.031 29.234 1 81.38 131 ASP B CA 1
ATOM 4057 C C . ASP B 1 131 ? 3.178 28.75 28.438 1 81.38 131 ASP B C 1
ATOM 4059 O O . ASP B 1 131 ? 4.246 29.266 28.781 1 81.38 131 ASP B O 1
ATOM 4063 N N . PHE B 1 132 ? 3.031 28 27.438 1 84 132 PHE B N 1
ATOM 4064 C CA . PHE B 1 132 ? 4.18 27.656 26.609 1 84 132 PHE B CA 1
ATOM 4065 C C . PHE B 1 132 ? 4.699 28.891 25.875 1 84 132 PHE B C 1
ATOM 4067 O O . PHE B 1 132 ? 5.914 29.094 25.781 1 84 132 PHE B O 1
ATOM 4074 N N . LEU B 1 133 ? 3.83 29.703 25.391 1 84.5 133 LEU B N 1
ATOM 4075 C CA . LEU B 1 133 ? 4.219 30.891 24.641 1 84.5 133 LEU B CA 1
ATOM 4076 C C . LEU B 1 133 ? 4.922 31.891 25.547 1 84.5 133 LEU B C 1
ATOM 4078 O O . LEU B 1 133 ? 5.816 32.625 25.109 1 84.5 133 LEU B O 1
ATOM 4082 N N . SER B 1 134 ? 4.5 31.906 26.797 1 81.06 134 SER B N 1
ATOM 4083 C CA . SER B 1 134 ? 5.039 32.875 27.734 1 81.06 134 SER B CA 1
ATOM 4084 C C . SER B 1 134 ? 6.352 32.406 28.344 1 81.06 134 SER B C 1
ATOM 4086 O O . SER B 1 134 ? 7.281 33.188 28.531 1 81.06 134 SER B O 1
ATOM 4088 N N . GLN B 1 135 ? 6.434 31.125 28.562 1 76.62 135 GLN B N 1
ATOM 4089 C CA . GLN B 1 135 ? 7.574 30.656 29.344 1 76.62 135 GLN B CA 1
ATOM 4090 C C . GLN B 1 135 ? 8.375 29.594 28.562 1 76.62 135 GLN B C 1
ATOM 4092 O O . GLN B 1 135 ? 9.578 29.438 28.797 1 76.62 135 GLN B O 1
ATOM 4097 N N . GLY B 1 136 ? 7.77 28.875 27.781 1 76.5 136 GLY B N 1
ATOM 4098 C CA . GLY B 1 136 ? 8.406 27.719 27.172 1 76.5 136 GLY B CA 1
ATOM 4099 C C . GLY B 1 136 ? 9.117 28.047 25.875 1 76.5 136 GLY B C 1
ATOM 4100 O O . GLY B 1 136 ? 10.227 27.578 25.641 1 76.5 136 GLY B O 1
ATOM 4101 N N . LEU B 1 137 ? 8.539 28.859 25.047 1 80.31 137 LEU B N 1
ATOM 4102 C CA . LEU B 1 137 ? 9.016 29.125 23.688 1 80.31 137 LEU B CA 1
ATOM 4103 C C . LEU B 1 137 ? 10.383 29.797 23.719 1 80.31 137 LEU B C 1
ATOM 4105 O O . LEU B 1 137 ? 11.242 29.5 22.875 1 80.31 137 LEU B O 1
ATOM 4109 N N . ASP B 1 138 ? 10.602 30.688 24.656 1 76.38 138 ASP B N 1
ATOM 4110 C CA . ASP B 1 138 ? 11.836 31.453 24.719 1 76.38 138 ASP B CA 1
ATOM 4111 C C . ASP B 1 138 ? 13.016 30.578 25.109 1 76.38 138 ASP B C 1
ATOM 4113 O O . ASP B 1 138 ? 14.172 30.953 24.891 1 76.38 138 ASP B O 1
ATOM 4117 N N . SER B 1 139 ? 12.695 29.453 25.672 1 75.5 139 SER B N 1
ATOM 4118 C CA . SER B 1 139 ? 13.758 28.531 26.078 1 75.5 139 SER B CA 1
ATOM 4119 C C . SER B 1 139 ? 14.273 27.734 24.891 1 75.5 139 SER B C 1
ATOM 4121 O O . SER B 1 139 ? 15.32 27.094 24.969 1 75.5 139 SER B O 1
ATOM 4123 N N . LEU B 1 140 ? 13.625 27.797 23.75 1 78.44 140 LEU B N 1
ATOM 4124 C CA . LEU B 1 140 ? 14.016 27.031 22.578 1 78.44 140 LEU B CA 1
ATOM 4125 C C . LEU B 1 140 ? 15.023 27.797 21.734 1 78.44 140 LEU B C 1
ATOM 4127 O O . LEU B 1 140 ? 14.914 29.016 21.594 1 78.44 140 LEU B O 1
ATOM 4131 N N . PRO B 1 141 ? 16.047 27.078 21.297 1 74.94 141 PRO B N 1
ATOM 4132 C CA . PRO B 1 141 ? 16.969 27.75 20.359 1 74.94 141 PRO B CA 1
ATOM 4133 C C . PRO B 1 141 ? 16.266 28.25 19.109 1 74.94 141 PRO B C 1
ATOM 4135 O O . PRO B 1 141 ? 15.258 27.672 18.688 1 74.94 141 PRO B O 1
ATOM 4138 N N . LEU B 1 142 ? 16.844 29.266 18.484 1 77.81 142 LEU B N 1
ATOM 4139 C CA . LEU B 1 142 ? 16.25 29.875 17.297 1 77.81 142 LEU B CA 1
ATOM 4140 C C . LEU B 1 142 ? 16.281 28.891 16.125 1 77.81 142 LEU B C 1
ATOM 4142 O O . LEU B 1 142 ? 15.5 29.031 15.18 1 77.81 142 LEU B O 1
ATOM 4146 N N . GLU B 1 143 ? 17.109 27.844 16.219 1 76.94 143 GLU B N 1
ATOM 4147 C CA . GLU B 1 143 ? 17.266 26.859 15.148 1 76.94 143 GLU B CA 1
ATOM 4148 C C . GLU B 1 143 ? 16.266 25.719 15.289 1 76.94 143 GLU B C 1
ATOM 4150 O O . GLU B 1 143 ? 16.203 24.844 14.43 1 76.94 143 GLU B O 1
ATOM 4155 N N . THR B 1 144 ? 15.43 25.844 16.297 1 80.81 144 THR B N 1
ATOM 4156 C CA . THR B 1 144 ? 14.469 24.766 16.562 1 80.81 144 THR B CA 1
ATOM 4157 C C . THR B 1 144 ? 13.492 24.625 15.398 1 80.81 144 THR B C 1
ATOM 4159 O O . THR B 1 144 ? 12.961 25.625 14.898 1 80.81 144 THR B O 1
ATOM 4162 N N . SER B 1 145 ? 13.422 23.328 14.906 1 86.56 145 SER B N 1
ATOM 4163 C CA . SER B 1 145 ? 12.445 23.016 13.867 1 86.56 145 SER B CA 1
ATOM 4164 C C . SER B 1 145 ? 11.266 22.219 14.438 1 86.56 145 SER B C 1
ATOM 4166 O O . SER B 1 145 ? 11.398 21.562 15.477 1 86.56 145 SER B O 1
ATOM 4168 N N . GLY B 1 146 ? 10.141 22.297 13.789 1 91.38 146 GLY B N 1
ATOM 4169 C CA . GLY B 1 146 ? 8.914 21.641 14.242 1 91.38 146 GLY B CA 1
ATOM 4170 C C . GLY B 1 146 ? 7.707 22.562 14.203 1 91.38 146 GLY B C 1
ATOM 4171 O O . GLY B 1 146 ? 7.52 23.312 13.234 1 91.38 146 GLY B O 1
ATOM 4172 N N . GLY B 1 147 ? 6.867 22.375 15.273 1 92.56 147 GLY B N 1
ATOM 4173 C CA . GLY B 1 147 ? 5.691 23.234 15.242 1 92.56 147 GLY B CA 1
ATOM 4174 C C . GLY B 1 147 ? 4.715 22.969 16.359 1 92.56 147 GLY B C 1
ATOM 4175 O O . GLY B 1 147 ? 5.031 22.219 17.297 1 92.56 147 GLY B O 1
ATOM 4176 N N . LEU B 1 148 ? 3.646 23.703 16.328 1 93 148 LEU B N 1
ATOM 4177 C CA . LEU B 1 148 ? 2.576 23.594 17.297 1 93 148 LEU B CA 1
ATOM 4178 C C . LEU B 1 148 ? 1.338 22.953 16.688 1 93 148 LEU B C 1
ATOM 4180 O O . LEU B 1 148 ? 0.986 23.234 15.547 1 93 148 LEU B O 1
ATOM 4184 N N . ARG B 1 149 ? 0.815 22.047 17.406 1 93.25 149 ARG B N 1
ATOM 4185 C CA . ARG B 1 149 ? -0.499 21.5 17.078 1 93.25 149 ARG B CA 1
ATOM 4186 C C . ARG B 1 149 ? -1.545 21.953 18.094 1 93.25 149 ARG B C 1
ATOM 4188 O O . ARG B 1 149 ? -1.473 21.578 19.266 1 93.25 149 ARG B O 1
ATOM 4195 N N . TRP B 1 150 ? -2.441 22.781 17.672 1 89.38 150 TRP B N 1
ATOM 4196 C CA . TRP B 1 150 ? -3.484 23.344 18.531 1 89.38 150 TRP B CA 1
ATOM 4197 C C . TRP B 1 150 ? -4.707 23.734 17.703 1 89.38 150 TRP B C 1
ATOM 4199 O O . TRP B 1 150 ? -4.617 23.922 16.484 1 89.38 150 TRP B O 1
ATOM 4209 N N . ASN B 1 151 ? -5.84 23.688 18.359 1 85.88 151 ASN B N 1
ATOM 4210 C CA . ASN B 1 151 ? -7.066 24.062 17.656 1 85.88 151 ASN B CA 1
ATOM 4211 C C . ASN B 1 151 ? -7.242 25.578 17.594 1 85.88 151 ASN B C 1
ATOM 4213 O O . ASN B 1 151 ? -7.68 26.203 18.562 1 85.88 151 ASN B O 1
ATOM 4217 N N . MET B 1 152 ? -6.953 26.156 16.469 1 86.94 152 MET B N 1
ATOM 4218 C CA . MET B 1 152 ? -6.988 27.609 16.281 1 86.94 152 MET B CA 1
ATOM 4219 C C . MET B 1 152 ? -8.43 28.109 16.266 1 86.94 152 MET B C 1
ATOM 4221 O O . MET B 1 152 ? -8.68 29.281 16.562 1 86.94 152 MET B O 1
ATOM 4225 N N . PHE B 1 153 ? -9.383 27.234 16.016 1 79.5 153 PHE B N 1
ATOM 4226 C CA . PHE B 1 153 ? -10.758 27.688 15.844 1 79.5 153 PHE B CA 1
ATOM 4227 C C . PHE B 1 153 ? -11.664 27.078 16.906 1 79.5 153 PHE B C 1
ATOM 4229 O O . PHE B 1 153 ? -12.883 26.984 16.703 1 79.5 153 PHE B O 1
ATOM 4236 N N . ALA B 1 154 ? -11.039 26.516 17.969 1 68.31 154 ALA B N 1
ATOM 4237 C CA . ALA B 1 154 ? -11.836 26.078 19.125 1 68.31 154 ALA B CA 1
ATOM 4238 C C . ALA B 1 154 ? -12.633 27.25 19.703 1 68.31 154 ALA B C 1
ATOM 4240 O O . ALA B 1 154 ? -12.172 28.391 19.688 1 68.31 154 ALA B O 1
ATOM 4241 N N . PRO B 1 155 ? -14.039 26.938 19.969 1 55.94 155 PRO B N 1
ATOM 4242 C CA . PRO B 1 155 ? -14.844 28 20.562 1 55.94 155 PRO B CA 1
ATOM 4243 C C . PRO B 1 155 ? -14.18 28.641 21.797 1 55.94 155 PRO B C 1
ATOM 4245 O O . PRO B 1 155 ? -13.586 27.922 22.609 1 55.94 155 PRO B O 1
ATOM 4248 N N . ILE B 1 156 ? -13.695 29.828 21.875 1 48.41 156 ILE B N 1
ATOM 4249 C CA . ILE B 1 156 ? -13.203 30.531 23.047 1 48.41 156 ILE B CA 1
ATOM 4250 C C . ILE B 1 156 ? -14.383 31 23.891 1 48.41 156 ILE B C 1
ATOM 4252 O O . ILE B 1 156 ? -15.281 31.688 23.391 1 48.41 156 ILE B O 1
ATOM 4256 N N . ALA B 1 157 ? -14.758 30.312 25.078 1 43.41 157 ALA B N 1
ATOM 4257 C CA . ALA B 1 157 ? -15.875 30.641 25.953 1 43.41 157 ALA B CA 1
AT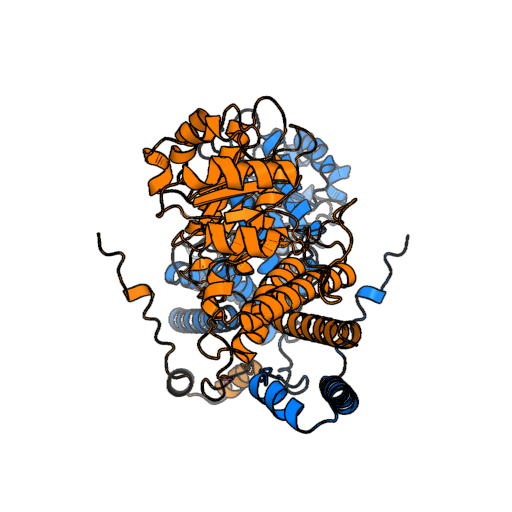OM 4258 C C . ALA B 1 157 ? -16.125 32.156 25.984 1 43.41 157 ALA B C 1
ATOM 4260 O O . ALA B 1 157 ? -17.25 32.594 25.828 1 43.41 157 ALA B O 1
ATOM 4261 N N . ASP B 1 158 ? -15.336 32.938 26.953 1 38.69 158 ASP B N 1
ATOM 4262 C CA . ASP B 1 158 ? -15.664 34.25 27.484 1 38.69 158 ASP B CA 1
ATOM 4263 C C . ASP B 1 158 ? -15.352 35.344 26.484 1 38.69 158 ASP B C 1
ATOM 4265 O O . ASP B 1 158 ? -15.508 36.531 26.781 1 38.69 158 ASP B O 1
ATOM 4269 N N . ARG B 1 159 ? -14.477 35.406 25.75 1 44.53 159 ARG B N 1
ATOM 4270 C CA . ARG B 1 159 ? -14.117 36.656 25.078 1 44.53 159 ARG B CA 1
ATOM 4271 C C . ARG B 1 159 ? -15.039 36.906 23.906 1 44.53 159 ARG B C 1
ATOM 4273 O O . ARG B 1 159 ? -15.43 36 23.188 1 44.53 159 ARG B O 1
ATOM 4280 N N . LYS B 1 160 ? -15.727 37.969 24.047 1 41.16 160 LYS B N 1
ATOM 4281 C CA . LYS B 1 160 ? -16.547 38.719 23.109 1 41.16 160 LYS B CA 1
ATOM 4282 C C . LYS B 1 160 ? -15.883 38.781 21.734 1 41.16 160 LYS B C 1
ATOM 4284 O O . LYS B 1 160 ? -14.664 38.938 21.625 1 41.16 160 LYS B O 1
ATOM 4289 N N . PRO B 1 161 ? -16.562 38.406 20.641 1 37.53 161 PRO B N 1
ATOM 4290 C CA . PRO B 1 161 ? -16.047 38.594 19.281 1 37.53 161 PRO B CA 1
ATOM 4291 C C . PRO B 1 161 ? -15.445 39.969 19.062 1 37.53 161 PRO B C 1
ATOM 4293 O O . PRO B 1 161 ? -16.156 40.969 19.109 1 37.53 161 PRO B O 1
ATOM 4296 N N . SER B 1 162 ? -14.711 40.594 19.797 1 31.59 162 SER B N 1
ATOM 4297 C CA . SER B 1 162 ? -14.469 42.031 19.5 1 31.59 162 SER B CA 1
ATOM 4298 C C . SER B 1 162 ? -14.195 42.25 18.016 1 31.59 162 SER B C 1
ATOM 4300 O O . SER B 1 162 ? -14.828 43.094 17.391 1 31.59 162 SER B O 1
ATOM 4302 N N . PHE B 1 163 ? -12.961 42.812 17.562 1 28.92 163 PHE B N 1
ATOM 4303 C CA . PHE B 1 163 ? -12.82 43.531 16.297 1 28.92 163 PHE B CA 1
ATOM 4304 C C . PHE B 1 163 ? -13.32 42.656 15.141 1 28.92 163 PHE B C 1
ATOM 4306 O O . PHE B 1 163 ? -13.289 41.438 15.211 1 28.92 163 PHE B O 1
ATOM 4313 N N . GLY B 1 164 ? -13.586 43.094 13.562 1 33.16 164 GLY B N 1
ATOM 4314 C CA . GLY B 1 164 ? -14.406 42.656 12.445 1 33.16 164 GLY B CA 1
ATOM 4315 C C . GLY B 1 164 ? -14.766 41.188 12.516 1 33.16 164 GLY B C 1
ATOM 4316 O O . GLY B 1 164 ? -14.25 40.438 13.367 1 33.16 164 GLY B O 1
ATOM 4317 N N . ASP B 1 165 ? -16.062 40.719 11.891 1 36.75 165 ASP B N 1
ATOM 4318 C CA . ASP B 1 165 ? -16.766 39.438 11.938 1 36.75 165 ASP B CA 1
ATOM 4319 C C . ASP B 1 165 ? -15.766 38.281 12 1 36.75 165 ASP B C 1
ATOM 4321 O O . ASP B 1 165 ? -16.156 37.094 11.891 1 36.75 165 ASP B O 1
ATOM 4325 N N . LEU B 1 166 ? -14.539 38.312 11.43 1 42.81 166 LEU B N 1
ATOM 4326 C CA . LEU B 1 166 ? -13.719 37.094 11.492 1 42.81 166 LEU B CA 1
ATOM 4327 C C . LEU B 1 166 ? -13.289 36.812 12.93 1 42.81 166 LEU B C 1
ATOM 4329 O O . LEU B 1 166 ? -12.617 37.625 13.555 1 42.81 166 LEU B O 1
ATOM 4333 N N . ALA B 1 167 ? -14.117 36.375 13.914 1 49.34 167 ALA B N 1
ATOM 4334 C CA . ALA B 1 167 ? -13.898 35.75 15.219 1 49.34 167 ALA B CA 1
ATOM 4335 C C . ALA B 1 167 ? -12.594 34.969 15.242 1 49.34 167 ALA B C 1
ATOM 4337 O O . ALA B 1 167 ? -12.594 33.75 15.078 1 49.34 167 ALA B O 1
ATOM 4338 N N . ILE B 1 168 ? -11.5 35.469 14.578 1 57.28 168 ILE B N 1
ATOM 4339 C CA . ILE B 1 168 ? -10.289 34.625 14.633 1 57.28 168 ILE B CA 1
ATOM 4340 C C . ILE B 1 168 ? -9.766 34.562 16.062 1 57.28 168 ILE B C 1
ATOM 4342 O O . ILE B 1 168 ? -9.891 35.531 16.812 1 57.28 168 ILE B O 1
ATOM 4346 N N . ASN B 1 169 ? -9.484 33.5 16.594 1 70.25 169 ASN B N 1
ATOM 4347 C CA . ASN B 1 169 ? -8.789 33.188 17.844 1 70.25 169 ASN B CA 1
ATOM 4348 C C . ASN B 1 169 ? -7.625 34.156 18.078 1 70.25 169 ASN B C 1
ATOM 4350 O O . ASN B 1 169 ? -6.75 34.312 17.219 1 70.25 169 ASN B O 1
ATOM 4354 N N . PRO B 1 170 ? -7.781 35.219 19.047 1 74.06 170 PRO B N 1
ATOM 4355 C CA . PRO B 1 170 ? -6.75 36.219 19.297 1 74.06 170 PRO B CA 1
ATOM 4356 C C . PRO B 1 170 ? -5.363 35.625 19.5 1 74.06 170 PRO B C 1
ATOM 4358 O O . PRO B 1 170 ? -4.355 36.312 19.406 1 74.06 170 PRO B O 1
ATOM 4361 N N . LEU B 1 171 ? -5.316 34.406 19.719 1 81.25 171 LEU B N 1
ATOM 4362 C CA . LEU B 1 171 ? -4.031 33.75 19.922 1 81.25 171 LEU B CA 1
ATOM 4363 C C . LEU B 1 171 ? -3.287 33.562 18.609 1 81.25 171 LEU B C 1
ATOM 4365 O O . LEU B 1 171 ? -2.064 33.406 18.594 1 81.25 171 LEU B O 1
ATOM 4369 N N . ILE B 1 172 ? -3.979 33.688 17.5 1 87 172 ILE B N 1
ATOM 4370 C CA . ILE B 1 172 ? -3.391 33.375 16.203 1 87 172 ILE B CA 1
ATOM 4371 C C . ILE B 1 172 ? -2.303 34.406 15.883 1 87 172 ILE B C 1
ATOM 4373 O O . ILE B 1 172 ? -1.156 34.031 15.609 1 87 172 ILE B O 1
ATOM 4377 N N . PRO B 1 173 ? -2.615 35.688 15.969 1 83.81 173 PRO B N 1
ATOM 4378 C CA . PRO B 1 173 ? -1.553 36.656 15.68 1 83.81 173 PRO B CA 1
ATOM 4379 C C . PRO B 1 173 ? -0.398 36.562 16.672 1 83.81 173 PRO B C 1
ATOM 4381 O O . PRO B 1 173 ? 0.759 36.781 16.297 1 83.81 173 PRO B O 1
ATOM 4384 N N . GLU B 1 174 ? -0.76 36.312 17.891 1 84.88 174 GLU B N 1
ATOM 4385 C CA . GLU B 1 174 ? 0.274 36.219 18.922 1 84.88 174 GLU B CA 1
ATOM 4386 C C . GLU B 1 174 ? 1.215 35.062 18.641 1 84.88 174 GLU B C 1
ATOM 4388 O O . GLU B 1 174 ? 2.438 35.219 18.688 1 84.88 174 GLU B O 1
ATOM 4393 N N . VAL B 1 175 ? 0.631 33.906 18.391 1 90.94 175 VAL B N 1
ATOM 4394 C CA . VAL B 1 175 ? 1.416 32.688 18.094 1 90.94 175 VAL B CA 1
ATOM 4395 C C . VAL B 1 175 ? 2.271 32.938 16.859 1 90.94 175 VAL B C 1
ATOM 4397 O O . VAL B 1 175 ? 3.461 32.594 16.844 1 90.94 175 VAL B O 1
ATOM 4400 N N . TYR B 1 176 ? 1.681 33.5 15.852 1 92.19 176 TYR B N 1
ATOM 4401 C CA . TYR B 1 176 ? 2.385 33.781 14.609 1 92.19 176 TYR B CA 1
ATOM 4402 C C . TYR B 1 176 ? 3.588 34.688 14.844 1 92.19 176 TYR B C 1
ATOM 4404 O O . TYR B 1 176 ? 4.699 34.375 14.398 1 92.19 176 TYR B O 1
ATOM 4412 N N . ALA B 1 177 ? 3.395 35.75 15.586 1 89.5 177 ALA B N 1
ATOM 4413 C CA . ALA B 1 177 ? 4.449 36.719 15.844 1 89.5 177 ALA B CA 1
ATOM 4414 C C . ALA B 1 177 ? 5.574 36.094 16.672 1 89.5 177 ALA B C 1
ATOM 4416 O O . ALA B 1 177 ? 6.754 36.375 16.422 1 89.5 177 ALA B O 1
ATOM 4417 N N . LYS B 1 178 ? 5.223 35.312 17.609 1 89.88 178 LYS B N 1
ATOM 4418 C CA . LYS B 1 178 ? 6.211 34.75 18.531 1 89.88 178 LYS B CA 1
ATOM 4419 C C . LYS B 1 178 ? 6.988 33.594 17.875 1 89.88 178 LYS B C 1
ATOM 4421 O O . LYS B 1 178 ? 8.141 33.344 18.219 1 89.88 178 LYS B O 1
ATOM 4426 N N . THR B 1 179 ? 6.402 32.875 16.953 1 90.81 179 THR B N 1
ATOM 4427 C CA . THR B 1 179 ? 7.051 31.703 16.391 1 90.81 179 THR B CA 1
ATOM 4428 C C . THR B 1 179 ? 7.781 32.062 15.094 1 90.81 179 THR B C 1
ATOM 4430 O O . THR B 1 179 ? 8.641 31.297 14.633 1 90.81 179 THR B O 1
ATOM 4433 N N . LYS B 1 180 ? 7.535 33.156 14.516 1 85.62 180 LYS B N 1
ATOM 4434 C CA . LYS B 1 180 ? 8.125 33.562 13.242 1 85.62 180 LYS B CA 1
ATOM 4435 C C . LYS B 1 180 ? 9.633 33.719 13.359 1 85.62 180 LYS B C 1
ATOM 4437 O O . LYS B 1 180 ? 10.352 33.656 12.359 1 85.62 180 LYS B O 1
ATOM 4442 N N . LYS B 1 181 ? 10.078 33.969 14.562 1 82.94 181 LYS B N 1
ATOM 4443 C CA . LYS B 1 181 ? 11.508 34.188 14.773 1 82.94 181 LYS B CA 1
ATOM 4444 C C . LYS B 1 181 ? 12.289 32.906 14.555 1 82.94 181 LYS B C 1
ATOM 4446 O O . LYS B 1 181 ? 13.5 32.938 14.297 1 82.94 181 LYS B O 1
ATOM 4451 N N . PHE B 1 182 ? 11.617 31.797 14.656 1 83.75 182 PHE B N 1
ATOM 4452 C CA . PHE B 1 182 ? 12.266 30.5 14.477 1 83.75 182 PHE B CA 1
ATOM 4453 C C . PHE B 1 182 ? 12.367 30.156 13 1 83.75 182 PHE B C 1
ATOM 4455 O O . PHE B 1 182 ? 11.453 30.438 12.227 1 83.75 182 PHE B O 1
ATOM 4462 N N . LEU B 1 183 ? 13.469 29.594 12.469 1 77.19 183 LEU B N 1
ATOM 4463 C CA . LEU B 1 183 ? 13.727 29.297 11.062 1 77.19 183 LEU B CA 1
ATOM 4464 C C . LEU B 1 183 ? 12.867 28.125 10.594 1 77.19 183 LEU B C 1
ATOM 4466 O O . LEU B 1 183 ? 12.477 28.062 9.422 1 77.19 183 LEU B O 1
ATOM 4470 N N . GLY B 1 184 ? 12.492 27.172 11.43 1 85.38 184 GLY B N 1
ATOM 4471 C CA . GLY B 1 184 ? 11.805 25.969 11 1 85.38 184 GLY B CA 1
ATOM 4472 C C . GLY B 1 184 ? 10.68 25.547 11.93 1 85.38 184 GLY B C 1
ATOM 4473 O O . GLY B 1 184 ? 10.32 24.375 11.992 1 85.38 184 GLY B O 1
ATOM 4474 N N . PHE B 1 185 ? 10.133 26.578 12.641 1 90.62 185 PHE B N 1
ATOM 4475 C CA . PHE B 1 185 ? 9.094 26.266 13.617 1 90.62 185 PHE B CA 1
ATOM 4476 C C . PHE B 1 185 ? 7.738 26.781 13.148 1 90.62 185 PHE B C 1
ATOM 4478 O O . PHE B 1 185 ? 7.578 27.984 12.914 1 90.62 185 PHE B O 1
ATOM 4485 N N . ARG B 1 186 ? 6.805 25.875 13.016 1 95.44 186 ARG B N 1
ATOM 4486 C CA . ARG B 1 186 ? 5.496 26.203 12.461 1 95.44 186 ARG B CA 1
ATOM 4487 C C . ARG B 1 186 ? 4.469 26.422 13.57 1 95.44 186 ARG B C 1
ATOM 4489 O O . ARG B 1 186 ? 4.02 25.469 14.203 1 95.44 186 ARG B O 1
ATOM 4496 N N . GLY B 1 187 ? 4.078 27.656 13.672 1 94.69 187 GLY B N 1
ATOM 4497 C CA . GLY B 1 187 ? 3.186 28 14.766 1 94.69 187 GLY B CA 1
ATOM 4498 C C . GLY B 1 187 ? 1.719 27.875 14.406 1 94.69 187 GLY B C 1
ATOM 4499 O O . GLY B 1 187 ? 0.882 27.625 15.273 1 94.69 187 GLY B O 1
ATOM 4500 N N . LEU B 1 188 ? 1.373 28.062 13.148 1 95.06 188 LEU B N 1
ATOM 4501 C CA . LEU B 1 188 ? -0.016 27.953 12.711 1 95.06 188 LEU B CA 1
ATOM 4502 C C . LEU B 1 188 ? -0.392 26.5 12.43 1 95.06 188 LEU B C 1
ATOM 4504 O O . LEU B 1 188 ? 0.356 25.781 11.766 1 95.06 188 LEU B O 1
ATOM 4508 N N . SER B 1 189 ? -1.479 26.141 13.016 1 95.19 189 SER B N 1
ATOM 4509 C CA . SER B 1 189 ? -1.907 24.75 12.969 1 95.19 189 SER B CA 1
ATOM 4510 C C . SER B 1 189 ? -3.297 24.625 12.352 1 95.19 189 SER B C 1
ATOM 4512 O O . SER B 1 189 ? -4.262 25.203 12.852 1 95.19 189 SER B O 1
ATOM 4514 N N . PHE B 1 190 ? -3.42 23.906 11.281 1 95.06 190 PHE B N 1
ATOM 4515 C CA . PHE B 1 190 ? -4.707 23.609 10.664 1 95.06 190 PHE B CA 1
ATOM 4516 C C . PHE B 1 190 ? -4.996 22.109 10.727 1 95.06 190 PHE B C 1
ATOM 4518 O O . PHE B 1 190 ? -4.211 21.297 10.227 1 95.06 190 PHE B O 1
ATOM 4525 N N . GLU B 1 191 ? -6.109 21.797 11.297 1 91.75 191 GLU B N 1
ATOM 4526 C CA . GLU B 1 191 ? -6.484 20.391 11.484 1 91.75 191 GLU B CA 1
ATOM 4527 C C . GLU B 1 191 ? -7.484 19.938 10.422 1 91.75 191 GLU B C 1
ATOM 4529 O O . GLU B 1 191 ? -8.57 20.516 10.297 1 91.75 191 GLU B O 1
ATOM 4534 N N . CYS B 1 192 ? -7.164 18.969 9.672 1 91.94 192 CYS B N 1
ATOM 4535 C CA . CYS B 1 192 ? -8.062 18.453 8.648 1 91.94 192 CYS B CA 1
ATOM 4536 C C . CYS B 1 192 ? -8.945 17.344 9.195 1 91.94 192 CYS B C 1
ATOM 4538 O O . CYS B 1 192 ? -9.922 16.938 8.555 1 91.94 192 CYS B O 1
ATOM 4540 N N . GLY B 1 193 ? -8.703 16.922 10.406 1 84.75 193 GLY B N 1
ATOM 4541 C CA . GLY B 1 193 ? -9.547 15.914 11.023 1 84.75 193 GLY B CA 1
ATOM 4542 C C . GLY B 1 193 ? -8.945 14.523 10.977 1 84.75 193 GLY B C 1
ATOM 4543 O O . GLY B 1 193 ? -7.848 14.336 10.445 1 84.75 193 GLY B O 1
ATOM 4544 N N . GLU B 1 194 ? -9.797 13.758 11.57 1 80.81 194 GLU B N 1
ATOM 4545 C CA . GLU B 1 194 ? -9.406 12.344 11.586 1 80.81 194 GLU B CA 1
ATOM 4546 C C . GLU B 1 194 ? -9.875 11.641 10.312 1 80.81 194 GLU B C 1
ATOM 4548 O O . GLU B 1 194 ? -10.539 12.242 9.469 1 80.81 194 GLU B O 1
ATOM 4553 N N . GLY B 1 195 ? -9.367 10.469 10.07 1 72.88 195 GLY B N 1
ATOM 4554 C CA . GLY B 1 195 ? -9.797 9.711 8.906 1 72.88 195 GLY B CA 1
ATOM 4555 C C . GLY B 1 195 ? -11.305 9.656 8.758 1 72.88 195 GLY B C 1
ATOM 4556 O O . GLY B 1 195 ? -12.039 9.891 9.719 1 72.88 195 GLY B O 1
ATOM 4557 N N . GLY B 1 196 ? -11.859 9.75 7.465 1 71.06 196 GLY B N 1
ATOM 4558 C CA . GLY B 1 196 ? -13.289 9.75 7.223 1 71.06 196 GLY B CA 1
ATOM 4559 C C . GLY B 1 196 ? -13.836 8.367 6.906 1 71.06 196 GLY B C 1
ATOM 4560 O O . GLY B 1 196 ? -13.117 7.52 6.375 1 71.06 196 GLY B O 1
ATOM 4561 N N . ASP B 1 197 ? -15.078 8.242 7.355 1 74 197 ASP B N 1
ATOM 4562 C CA . ASP B 1 197 ? -15.766 6.98 7.09 1 74 197 ASP B CA 1
ATOM 4563 C C . ASP B 1 197 ? -16.547 7.047 5.777 1 74 197 ASP B C 1
ATOM 4565 O O . ASP B 1 197 ? -17.016 6.027 5.273 1 74 197 ASP B O 1
ATOM 4569 N N . SER B 1 198 ? -16.641 8.305 5.379 1 83.38 198 SER B N 1
ATOM 4570 C CA . SER B 1 198 ? -17.359 8.508 4.125 1 83.38 198 SER B CA 1
ATOM 4571 C C . SER B 1 198 ? -16.719 9.609 3.287 1 83.38 198 SER B C 1
ATOM 4573 O O . SER B 1 198 ? -15.984 10.445 3.811 1 83.38 198 SER B O 1
ATOM 4575 N N . GLU B 1 199 ? -17.062 9.562 2.057 1 86.75 199 GLU B N 1
ATOM 4576 C CA . GLU B 1 199 ? -16.562 10.578 1.137 1 86.75 199 GLU B CA 1
ATOM 4577 C C . GLU B 1 199 ? -17.078 11.969 1.506 1 86.75 199 GLU B C 1
ATOM 4579 O O . GLU B 1 199 ? -16.344 12.945 1.46 1 86.75 199 GLU B O 1
ATOM 4584 N N . GLU B 1 200 ? -18.359 12.039 1.817 1 88.06 200 GLU B N 1
ATOM 4585 C CA . GLU B 1 200 ? -18.969 13.32 2.186 1 88.06 200 GLU B CA 1
ATOM 4586 C C . GLU B 1 200 ? -18.266 13.938 3.387 1 88.06 200 GLU B C 1
ATOM 4588 O O . GLU B 1 200 ? -18 15.141 3.41 1 88.06 200 GLU B O 1
ATOM 4593 N N . GLN B 1 201 ? -17.938 13.117 4.32 1 90.06 201 GLN B N 1
ATOM 4594 C CA . GLN B 1 201 ? -17.234 13.594 5.508 1 90.06 201 GLN B CA 1
ATOM 4595 C C . GLN B 1 201 ? -15.836 14.102 5.152 1 90.06 201 GLN B C 1
ATOM 4597 O O . GLN B 1 201 ? -15.398 15.141 5.656 1 90.06 201 GLN B O 1
ATOM 4602 N N . MET B 1 202 ? -15.188 13.398 4.316 1 93.88 202 MET B N 1
ATOM 4603 C CA . MET B 1 202 ? -13.836 13.781 3.918 1 93.88 202 MET B CA 1
ATOM 4604 C C . MET B 1 202 ? -13.852 15.086 3.135 1 93.88 202 MET B C 1
ATOM 4606 O O . MET B 1 202 ? -12.992 15.945 3.336 1 93.88 202 MET B O 1
ATOM 4610 N N . ILE B 1 203 ? -14.828 15.258 2.291 1 90.5 203 ILE B N 1
ATOM 4611 C CA . ILE B 1 203 ? -14.977 16.484 1.518 1 90.5 203 ILE B CA 1
ATOM 4612 C C . ILE B 1 203 ? -15.258 17.656 2.457 1 90.5 203 ILE B C 1
ATOM 4614 O O . ILE B 1 203 ? -14.68 18.734 2.301 1 90.5 203 ILE B O 1
ATOM 4618 N N . HIS B 1 204 ? -16.031 17.406 3.447 1 90.12 204 HIS B N 1
ATOM 4619 C CA . HIS B 1 204 ? -16.359 18.469 4.406 1 90.12 204 HIS B CA 1
ATOM 4620 C C . HIS B 1 204 ? -15.141 18.828 5.25 1 90.12 204 HIS B C 1
ATOM 4622 O O . HIS B 1 204 ? -14.969 19.984 5.625 1 90.12 204 HIS B O 1
ATOM 4628 N N . GLN B 1 205 ? -14.352 17.828 5.566 1 92.62 205 GLN B N 1
ATOM 4629 C CA . GLN B 1 205 ? -13.109 18.109 6.285 1 92.62 205 GLN B CA 1
ATOM 4630 C C . GLN B 1 205 ? -12.18 19 5.469 1 92.62 205 GLN B C 1
ATOM 4632 O O . GLN B 1 205 ? -11.602 19.953 6.004 1 92.62 205 GLN B O 1
ATOM 4637 N N . LEU B 1 206 ? -12.094 18.703 4.207 1 92.44 206 LEU B N 1
ATOM 4638 C CA . LEU B 1 206 ? -11.273 19.531 3.322 1 92.44 206 LEU B CA 1
ATOM 4639 C C . LEU B 1 206 ? -11.836 20.938 3.225 1 92.44 206 LEU B C 1
ATOM 4641 O O . LEU B 1 206 ? -11.086 21.922 3.293 1 92.44 206 LEU B O 1
ATOM 4645 N N . TYR B 1 207 ? -13.133 21.062 3.18 1 88 207 TYR B N 1
ATOM 4646 C CA . TYR B 1 207 ? -13.781 22.359 3.121 1 88 207 TYR B CA 1
ATOM 4647 C C . TYR B 1 207 ? -13.477 23.188 4.371 1 88 207 TYR B C 1
ATOM 4649 O O . TYR B 1 207 ? -13.102 24.344 4.281 1 88 207 TYR B O 1
ATOM 4657 N N . ARG B 1 208 ? -13.586 22.547 5.48 1 87.69 208 ARG B N 1
ATOM 4658 C CA . ARG B 1 208 ? -13.414 23.25 6.75 1 87.69 208 ARG B CA 1
ATOM 4659 C C . ARG B 1 208 ? -11.984 23.75 6.902 1 87.69 208 ARG B C 1
ATOM 4661 O O . ARG B 1 208 ? -11.766 24.922 7.219 1 87.69 208 ARG B O 1
ATOM 4668 N N . VAL B 1 209 ? -11.055 22.906 6.652 1 91.88 209 VAL B N 1
ATOM 4669 C CA . VAL B 1 209 ? -9.656 23.266 6.859 1 91.88 209 VAL B CA 1
ATOM 4670 C C . VAL B 1 209 ? -9.242 24.328 5.844 1 91.88 209 VAL B C 1
ATOM 4672 O O . VAL B 1 209 ? -8.516 25.266 6.18 1 91.88 209 VAL B O 1
ATOM 4675 N N . LEU B 1 210 ? -9.742 24.219 4.656 1 88.75 210 LEU B N 1
ATOM 4676 C CA . LEU B 1 210 ? -9.391 25.203 3.633 1 88.75 210 LEU B CA 1
ATOM 4677 C C . LEU B 1 210 ? -10.055 26.547 3.916 1 88.75 210 LEU B C 1
ATOM 4679 O O . LEU B 1 210 ? -9.445 27.594 3.691 1 88.75 210 LEU B O 1
ATOM 4683 N N . SER B 1 211 ? -11.281 26.484 4.391 1 84 211 SER B N 1
ATOM 4684 C CA . SER B 1 211 ? -11.953 27.719 4.77 1 84 211 SER B CA 1
ATOM 4685 C C . SER B 1 211 ? -11.195 28.438 5.883 1 84 211 SER B C 1
ATOM 4687 O O . SER B 1 211 ? -11.008 29.656 5.824 1 84 211 SER B O 1
ATOM 4689 N N . GLU B 1 212 ? -10.758 27.672 6.84 1 85.06 212 GLU B N 1
ATOM 4690 C CA . GLU B 1 212 ? -9.977 28.234 7.938 1 85.06 212 GLU B CA 1
ATOM 4691 C C . GLU B 1 212 ? -8.656 28.812 7.438 1 85.06 212 GLU B C 1
ATOM 4693 O O . GLU B 1 212 ? -8.258 29.906 7.848 1 85.06 212 GLU B O 1
ATOM 4698 N N . PHE B 1 213 ? -8.047 28.125 6.566 1 89.5 213 PHE B N 1
ATOM 4699 C CA . PHE B 1 213 ? -6.766 28.562 6.012 1 89.5 213 PHE B CA 1
ATOM 4700 C C . PHE B 1 213 ? -6.926 29.875 5.242 1 89.5 213 PHE B C 1
ATOM 4702 O O . PHE B 1 213 ? -6.121 30.797 5.398 1 89.5 213 PHE B O 1
ATOM 4709 N N . ILE B 1 214 ? -7.996 29.922 4.457 1 84.44 214 ILE B N 1
ATOM 4710 C CA . ILE B 1 214 ? -8.25 31.125 3.666 1 84.44 214 ILE B CA 1
ATOM 4711 C C . ILE B 1 214 ? -8.453 32.312 4.594 1 84.44 214 ILE B C 1
ATOM 4713 O O . ILE B 1 214 ? -7.91 33.406 4.352 1 84.44 214 ILE B O 1
ATOM 4717 N N . GLU B 1 215 ? -9.141 32.094 5.621 1 82 215 GLU B N 1
ATOM 4718 C CA . GLU B 1 215 ? -9.422 33.188 6.57 1 82 215 GLU B CA 1
ATOM 4719 C C . GLU B 1 215 ? -8.133 33.688 7.211 1 82 215 GLU B C 1
ATOM 4721 O O . GLU B 1 215 ? -7.906 34.906 7.27 1 82 215 GLU B O 1
ATOM 4726 N N . VAL B 1 216 ? -7.355 32.781 7.676 1 86.25 216 VAL B N 1
ATOM 4727 C CA . VAL B 1 216 ? -6.113 33.188 8.344 1 86.25 216 VAL B CA 1
ATOM 4728 C C . VAL B 1 216 ? -5.164 33.812 7.336 1 86.25 216 VAL B C 1
ATOM 4730 O O . VAL B 1 216 ? -4.52 34.844 7.637 1 86.25 216 VAL B O 1
ATOM 4733 N N . LEU B 1 217 ? -5.094 33.25 6.137 1 86.19 217 LEU B N 1
ATOM 4734 C CA . LEU B 1 217 ? -4.23 33.781 5.09 1 86.19 217 LEU B CA 1
ATOM 4735 C C . LEU B 1 217 ? -4.641 35.188 4.719 1 86.19 217 LEU B C 1
ATOM 4737 O O . LEU B 1 217 ? -3.785 36.062 4.562 1 86.19 217 LEU B O 1
ATOM 4741 N N . ASP B 1 218 ? -5.91 35.438 4.656 1 80.06 218 ASP B N 1
ATOM 4742 C CA . ASP B 1 218 ? -6.422 36.75 4.312 1 80.06 218 ASP B CA 1
ATOM 4743 C C . ASP B 1 218 ? -6.031 37.781 5.371 1 80.06 218 ASP B C 1
ATOM 4745 O O . ASP B 1 218 ? -5.543 38.875 5.039 1 80.06 218 ASP B O 1
ATOM 4749 N N . VAL B 1 219 ? -6.227 37.438 6.574 1 79.56 219 VAL B N 1
ATOM 4750 C CA . VAL B 1 219 ? -5.945 38.344 7.68 1 79.56 219 VAL B CA 1
ATOM 4751 C C . VAL B 1 219 ? -4.453 38.656 7.715 1 79.56 219 VAL B C 1
ATOM 4753 O O . VAL B 1 219 ? -4.066 39.812 7.844 1 79.56 219 VAL B O 1
ATOM 4756 N N . LEU B 1 220 ? -3.619 37.688 7.566 1 85.5 220 LEU B N 1
ATOM 4757 C CA . LEU B 1 220 ? -2.178 37.875 7.672 1 85.5 220 LEU B CA 1
ATOM 4758 C C . LEU B 1 220 ? -1.641 38.625 6.449 1 85.5 220 LEU B C 1
ATOM 4760 O O . LEU B 1 220 ? -0.745 39.469 6.57 1 85.5 220 LEU B O 1
ATOM 4764 N N . THR B 1 221 ? -2.184 38.344 5.301 1 83.5 221 THR B N 1
ATOM 4765 C CA . THR B 1 221 ? -1.735 39.031 4.098 1 83.5 221 THR B CA 1
ATOM 4766 C C . THR B 1 221 ? -2.184 40.469 4.113 1 83.5 221 THR B C 1
ATOM 4768 O O . THR B 1 221 ? -1.478 41.344 3.607 1 83.5 221 THR B O 1
ATOM 4771 N N . GLU B 1 222 ? -3.346 40.719 4.699 1 82.56 222 GLU B N 1
ATOM 4772 C CA . GLU B 1 222 ? -3.812 42.094 4.859 1 82.56 222 GLU B CA 1
ATOM 4773 C C . GLU B 1 222 ? -2.895 42.906 5.789 1 82.56 222 GLU B C 1
ATOM 4775 O O . GLU B 1 222 ? -2.756 44.125 5.645 1 82.56 222 GLU B O 1
ATOM 4780 N N . GLN B 1 223 ? -2.297 42.219 6.684 1 85.75 223 GLN B N 1
ATOM 4781 C CA . GLN B 1 223 ? -1.362 42.844 7.609 1 85.75 223 GLN B CA 1
ATOM 4782 C C . GLN B 1 223 ? 0.023 42.969 6.984 1 85.75 223 GLN B C 1
ATOM 4784 O O . GLN B 1 223 ? 0.967 43.406 7.648 1 85.75 223 GLN B O 1
ATOM 4789 N N . GLY B 1 224 ? 0.194 42.531 5.664 1 88.88 224 GLY B N 1
ATOM 4790 C CA . GLY B 1 224 ? 1.418 42.75 4.914 1 88.88 224 GLY B CA 1
ATOM 4791 C C . GLY B 1 224 ? 2.334 41.531 4.879 1 88.88 224 GLY B C 1
ATOM 4792 O O . GLY B 1 224 ? 3.453 41.625 4.367 1 88.88 224 GLY B O 1
ATOM 4793 N N . GLU B 1 225 ? 1.862 40.469 5.406 1 90.62 225 GLU B N 1
ATOM 4794 C CA . GLU B 1 225 ? 2.686 39.25 5.402 1 90.62 225 GLU B CA 1
ATOM 4795 C C . GLU B 1 225 ? 2.697 38.594 4.027 1 90.62 225 GLU B C 1
ATOM 4797 O O . GLU B 1 225 ? 1.673 38.562 3.34 1 90.62 225 GLU B O 1
ATOM 4802 N N . GLU B 1 226 ? 3.918 38.125 3.617 1 92.44 226 GLU B N 1
ATOM 4803 C CA . GLU B 1 226 ? 4.031 37.375 2.373 1 92.44 226 GLU B CA 1
ATOM 4804 C C . GLU B 1 226 ? 3.449 35.969 2.523 1 92.44 226 GLU B C 1
ATOM 4806 O O . GLU B 1 226 ? 3.615 35.344 3.566 1 92.44 226 GLU B O 1
ATOM 4811 N N . VAL B 1 227 ? 2.844 35.469 1.482 1 92.25 227 VAL B N 1
ATOM 4812 C CA . VAL B 1 227 ? 2.178 34.156 1.488 1 92.25 227 VAL B CA 1
ATOM 4813 C C . VAL B 1 227 ? 3.188 33.062 1.826 1 92.25 227 VAL B C 1
ATOM 4815 O O . VAL B 1 227 ? 2.893 32.156 2.613 1 92.25 227 VAL B O 1
ATOM 4818 N N . ARG B 1 228 ? 4.371 33.125 1.271 1 90 228 ARG B N 1
ATOM 4819 C CA . ARG B 1 228 ? 5.391 32.094 1.518 1 90 228 ARG B CA 1
ATOM 4820 C C . ARG B 1 228 ? 5.801 32.094 2.986 1 90 228 ARG B C 1
ATOM 4822 O O . ARG B 1 228 ? 6.07 31.016 3.547 1 90 228 ARG B O 1
ATOM 4829 N N . THR B 1 229 ? 5.848 33.25 3.516 1 91.19 229 THR B N 1
ATOM 4830 C CA . THR B 1 229 ? 6.188 33.344 4.93 1 91.19 229 THR B CA 1
ATOM 4831 C C . THR B 1 229 ? 5.098 32.719 5.793 1 91.19 229 THR B C 1
ATOM 4833 O O . THR B 1 229 ? 5.395 32.031 6.758 1 91.19 229 THR B O 1
ATOM 4836 N N . VAL B 1 230 ? 3.842 32.938 5.422 1 92.88 230 VAL B N 1
ATOM 4837 C CA . VAL B 1 230 ? 2.723 32.375 6.152 1 92.88 230 VAL B CA 1
ATOM 4838 C C . VAL B 1 230 ? 2.756 30.844 6.02 1 92.88 230 VAL B C 1
ATOM 4840 O O . VAL B 1 230 ? 2.592 30.125 7.008 1 92.88 230 VAL B O 1
ATOM 4843 N N . LEU B 1 231 ? 3.057 30.375 4.824 1 93.62 231 LEU B N 1
ATOM 4844 C CA . LEU B 1 231 ? 3.104 28.938 4.574 1 93.62 231 LEU B CA 1
ATOM 4845 C C . LEU B 1 231 ? 4.25 28.297 5.348 1 93.62 231 LEU B C 1
ATOM 4847 O O . LEU B 1 231 ? 4.098 27.188 5.875 1 93.62 231 LEU B O 1
ATOM 4851 N N . SER B 1 232 ? 5.363 28.953 5.414 1 91.5 232 SER B N 1
ATOM 4852 C CA . SER B 1 232 ? 6.516 28.422 6.133 1 91.5 232 SER B CA 1
ATOM 4853 C C . SER B 1 232 ? 6.234 28.312 7.625 1 91.5 232 SER B C 1
ATOM 4855 O O . SER B 1 232 ? 6.879 27.531 8.328 1 91.5 232 SER B O 1
ATOM 4857 N N . ALA B 1 233 ? 5.23 29.047 8.102 1 94.38 233 ALA B N 1
ATOM 4858 C CA . ALA B 1 233 ? 4.852 29.031 9.516 1 94.38 233 ALA B CA 1
ATOM 4859 C C . ALA B 1 233 ? 3.641 28.141 9.742 1 94.38 233 ALA B C 1
ATOM 4861 O O . ALA B 1 233 ? 3.111 28.078 10.859 1 94.38 233 ALA B O 1
ATOM 4862 N N . THR B 1 234 ? 3.221 27.453 8.703 1 96.12 234 THR B N 1
ATOM 4863 C CA . THR B 1 234 ? 1.957 26.719 8.758 1 96.12 234 THR B CA 1
ATOM 4864 C C . THR B 1 234 ? 2.193 25.219 8.641 1 96.12 234 THR B C 1
ATOM 4866 O O . THR B 1 234 ? 2.996 24.781 7.816 1 96.12 234 THR B O 1
ATOM 4869 N N . ALA B 1 235 ? 1.548 24.453 9.477 1 96.69 235 ALA B N 1
ATOM 4870 C CA . ALA B 1 235 ? 1.481 23 9.359 1 96.69 235 ALA B CA 1
ATOM 4871 C C . ALA B 1 235 ? 0.035 22.531 9.258 1 96.69 235 ALA B C 1
ATOM 4873 O O . ALA B 1 235 ? -0.836 23.016 9.984 1 96.69 235 ALA B O 1
ATOM 4874 N N . PHE B 1 236 ? -0.25 21.688 8.289 1 97.19 236 PHE B N 1
ATOM 4875 C CA . PHE B 1 236 ? -1.541 21.016 8.188 1 97.19 236 PHE B CA 1
ATOM 4876 C C . PHE B 1 236 ? -1.485 19.625 8.82 1 97.19 236 PHE B C 1
ATOM 4878 O O . PHE B 1 236 ? -0.691 18.781 8.406 1 97.19 236 PHE B O 1
ATOM 4885 N N . TYR B 1 237 ? -2.25 19.422 9.828 1 96.06 237 TYR B N 1
ATOM 4886 C CA . TYR B 1 237 ? -2.289 18.141 10.523 1 96.06 237 TYR B CA 1
ATOM 4887 C C . TYR B 1 237 ? -3.447 17.281 10.031 1 96.06 237 TYR B C 1
ATOM 4889 O O . TYR B 1 237 ? -4.598 17.719 10.031 1 96.06 237 TYR B O 1
ATOM 4897 N N . VAL B 1 238 ? -3.139 16.078 9.578 1 96.12 238 VAL B N 1
ATOM 4898 C CA . VAL B 1 238 ? -4.133 15.203 8.969 1 96.12 238 VAL B CA 1
ATOM 4899 C C . VAL B 1 238 ? -4.117 13.836 9.664 1 96.12 238 VAL B C 1
ATOM 4901 O O . VAL B 1 238 ? -3.078 13.18 9.734 1 96.12 238 VAL B O 1
ATOM 4904 N N . GLY B 1 239 ? -5.277 13.453 10.219 1 93.88 239 GLY B N 1
ATOM 4905 C CA . GLY B 1 239 ? -5.449 12.078 10.656 1 93.88 239 GLY B CA 1
ATOM 4906 C C . GLY B 1 239 ? -5.664 11.109 9.516 1 93.88 239 GLY B C 1
ATOM 4907 O O . GLY B 1 239 ? -6.215 11.477 8.477 1 93.88 239 GLY B O 1
ATOM 4908 N N . ILE B 1 240 ? -5.262 9.852 9.688 1 93.25 240 ILE B N 1
ATOM 4909 C CA . ILE B 1 240 ? -5.332 8.883 8.594 1 93.25 240 ILE B CA 1
ATOM 4910 C C . ILE B 1 240 ? -6.355 7.801 8.922 1 93.25 240 ILE B C 1
ATOM 4912 O O . ILE B 1 240 ? -6.285 7.176 9.984 1 93.25 240 ILE B O 1
ATOM 4916 N N . GLY B 1 241 ? -7.258 7.535 8.047 1 89.69 241 GLY B N 1
ATOM 4917 C CA . GLY B 1 241 ? -8.266 6.496 8.195 1 89.69 241 GLY B CA 1
ATOM 4918 C C . GLY B 1 241 ? -7.867 5.184 7.547 1 89.69 241 GLY B C 1
ATOM 4919 O O . GLY B 1 241 ? -6.68 4.887 7.414 1 89.69 241 GLY B O 1
ATOM 4920 N N . ASN B 1 242 ? -8.914 4.434 7.172 1 83.19 242 ASN B N 1
ATOM 4921 C CA . ASN B 1 242 ? -8.617 3.064 6.762 1 83.19 242 ASN B CA 1
ATOM 4922 C C . ASN B 1 242 ? -8.852 2.867 5.266 1 83.19 242 ASN B C 1
ATOM 4924 O O . ASN B 1 242 ? -8.414 1.867 4.691 1 83.19 242 ASN B O 1
ATOM 4928 N N . ASP B 1 243 ? -9.547 3.752 4.637 1 85.81 243 ASP B N 1
ATOM 4929 C CA . ASP B 1 243 ? -9.797 3.596 3.207 1 85.81 243 ASP B CA 1
ATOM 4930 C C . ASP B 1 243 ? -8.57 3.998 2.391 1 85.81 243 ASP B C 1
ATOM 4932 O O . ASP B 1 243 ? -8.234 5.184 2.301 1 85.81 243 ASP B O 1
ATOM 4936 N N . TYR B 1 244 ? -8.023 3.084 1.787 1 89 244 TYR B N 1
ATOM 4937 C CA . TYR B 1 244 ? -6.684 3.227 1.23 1 89 244 TYR B CA 1
ATOM 4938 C C . TYR B 1 244 ? -6.637 4.352 0.204 1 89 244 TYR B C 1
ATOM 4940 O O . TYR B 1 244 ? -5.891 5.32 0.37 1 89 244 TYR B O 1
ATOM 4948 N N . PHE B 1 245 ? -7.418 4.344 -0.812 1 86.38 245 PHE B N 1
ATOM 4949 C CA . PHE B 1 245 ? -7.328 5.316 -1.892 1 86.38 245 PHE B CA 1
ATOM 4950 C C . PHE B 1 245 ? -7.941 6.648 -1.471 1 86.38 245 PHE B C 1
ATOM 4952 O O . PHE B 1 245 ? -7.414 7.715 -1.799 1 86.38 245 PHE B O 1
ATOM 4959 N N . LYS B 1 246 ? -8.961 6.609 -0.722 1 89.69 246 LYS B N 1
ATOM 4960 C CA . LYS B 1 246 ? -9.633 7.852 -0.339 1 89.69 246 LYS B CA 1
ATOM 4961 C C . LYS B 1 246 ? -8.75 8.68 0.594 1 89.69 246 LYS B C 1
ATOM 4963 O O . LYS B 1 246 ? -8.742 9.914 0.516 1 89.69 246 LYS B O 1
ATOM 4968 N N . GLU B 1 247 ? -8.078 7.969 1.431 1 93.31 247 GLU B N 1
ATOM 4969 C CA . GLU B 1 247 ? -7.188 8.703 2.322 1 93.31 247 GLU B CA 1
ATOM 4970 C C . GLU B 1 247 ? -6.031 9.336 1.551 1 93.31 247 GLU B C 1
ATOM 4972 O O . GLU B 1 247 ? -5.617 10.461 1.851 1 93.31 247 GLU B O 1
ATOM 4977 N N . ILE B 1 248 ? -5.516 8.586 0.599 1 92.25 248 ILE B N 1
ATOM 4978 C CA . ILE B 1 248 ? -4.465 9.141 -0.251 1 92.25 248 ILE B CA 1
ATOM 4979 C C . ILE B 1 248 ? -4.984 10.383 -0.972 1 92.25 248 ILE B C 1
ATOM 4981 O O . ILE B 1 248 ? -4.316 11.422 -0.993 1 92.25 248 ILE B O 1
ATOM 4985 N N . ILE B 1 249 ? -6.199 10.312 -1.491 1 90.12 249 ILE B N 1
ATOM 4986 C CA . ILE B 1 249 ? -6.816 11.414 -2.223 1 90.12 249 ILE B CA 1
ATOM 4987 C C . ILE B 1 249 ? -6.988 12.617 -1.296 1 90.12 249 ILE B C 1
ATOM 4989 O O . ILE B 1 249 ? -6.691 13.75 -1.678 1 90.12 249 ILE B O 1
ATOM 4993 N N . ARG B 1 250 ? -7.449 12.336 -0.126 1 94.81 250 ARG B N 1
ATOM 4994 C CA . ARG B 1 250 ? -7.699 13.414 0.829 1 94.81 250 ARG B CA 1
ATOM 4995 C C . ARG B 1 250 ? -6.418 14.18 1.131 1 94.81 250 ARG B C 1
ATOM 4997 O O . ARG B 1 250 ? -6.41 15.414 1.108 1 94.81 250 ARG B O 1
ATOM 5004 N N . ILE B 1 251 ? -5.316 13.523 1.343 1 93.62 251 ILE B N 1
ATOM 5005 C CA . ILE B 1 251 ? -4.039 14.148 1.667 1 93.62 251 ILE B CA 1
ATOM 5006 C C . ILE B 1 251 ? -3.502 14.891 0.445 1 93.62 251 ILE B C 1
ATOM 5008 O O . ILE B 1 251 ? -3.1 16.047 0.544 1 93.62 251 ILE B O 1
ATOM 5012 N N . ARG B 1 252 ? -3.604 14.242 -0.662 1 90 252 ARG B N 1
ATOM 5013 C CA . ARG B 1 252 ? -3.119 14.828 -1.906 1 90 252 ARG B CA 1
ATOM 5014 C C . ARG B 1 252 ? -3.908 16.094 -2.262 1 90 252 ARG B C 1
ATOM 5016 O O . ARG B 1 252 ? -3.328 17.094 -2.656 1 90 252 ARG B O 1
ATOM 5023 N N . LEU B 1 253 ? -5.152 15.953 -2.182 1 89.81 253 LEU B N 1
ATOM 5024 C CA . LEU B 1 253 ? -6.023 17.062 -2.576 1 89.81 253 LEU B CA 1
ATOM 5025 C C . LEU B 1 253 ? -5.832 18.25 -1.65 1 89.81 253 LEU B C 1
ATOM 5027 O O . LEU B 1 253 ? -5.887 19.406 -2.096 1 89.81 253 LEU B O 1
ATOM 5031 N N . LEU B 1 254 ? -5.637 17.984 -0.357 1 93.88 254 LEU B N 1
ATOM 5032 C CA . LEU B 1 254 ? -5.344 19.078 0.564 1 93.88 254 LEU B CA 1
ATOM 5033 C C . LEU B 1 254 ? -4.117 19.859 0.105 1 93.88 254 LEU B C 1
ATOM 5035 O O . LEU B 1 254 ? -4.16 21.078 0.01 1 93.88 254 LEU B O 1
ATOM 5039 N N . LYS B 1 255 ? -3.074 19.156 -0.184 1 90.38 255 LYS B N 1
ATOM 5040 C CA . LYS B 1 255 ? -1.838 19.797 -0.621 1 90.38 255 LYS B CA 1
ATOM 5041 C C . LYS B 1 255 ? -2.051 20.578 -1.92 1 90.38 255 LYS B C 1
ATOM 5043 O O . LYS B 1 255 ? -1.627 21.719 -2.041 1 90.38 255 LYS B O 1
ATOM 5048 N N . LYS B 1 256 ? -2.758 19.984 -2.795 1 84.19 256 LYS B N 1
ATOM 5049 C CA . LYS B 1 256 ? -2.986 20.594 -4.102 1 84.19 256 LYS B CA 1
ATOM 5050 C C . LYS B 1 256 ? -3.865 21.828 -3.977 1 84.19 256 LYS B C 1
ATOM 5052 O O . LYS B 1 256 ? -3.617 22.844 -4.637 1 84.19 256 LYS B O 1
ATOM 5057 N N . MET B 1 257 ? -4.855 21.719 -3.186 1 86.31 257 MET B N 1
ATOM 5058 C CA . MET B 1 257 ? -5.781 22.844 -3.053 1 86.31 257 MET B CA 1
ATOM 5059 C C . MET B 1 257 ? -5.125 24.016 -2.318 1 86.31 257 MET B C 1
ATOM 5061 O O . MET B 1 257 ? -5.328 25.172 -2.68 1 86.31 257 MET B O 1
ATOM 5065 N N . VAL B 1 258 ? -4.34 23.719 -1.281 1 89.88 258 VAL B N 1
ATOM 5066 C CA . VAL B 1 258 ? -3.592 24.781 -0.604 1 89.88 258 VAL B CA 1
ATOM 5067 C C . VAL B 1 258 ? -2.645 25.453 -1.591 1 89.88 258 VAL B C 1
ATOM 5069 O O . VAL B 1 258 ? -2.525 26.688 -1.603 1 89.88 258 VAL B O 1
ATOM 5072 N N . LEU B 1 259 ? -1.979 24.641 -2.369 1 84.25 259 LEU B N 1
ATOM 5073 C CA . LEU B 1 259 ? -1.073 25.172 -3.383 1 84.25 259 LEU B CA 1
ATOM 5074 C C . LEU B 1 259 ? -1.816 26.094 -4.355 1 84.25 259 LEU B C 1
ATOM 5076 O O . LEU B 1 259 ? -1.344 27.188 -4.672 1 84.25 259 LEU B O 1
ATOM 5080 N N . LEU B 1 260 ? -2.967 25.656 -4.699 1 78.44 260 LEU B N 1
ATOM 5081 C CA . LEU B 1 260 ? -3.779 26.438 -5.633 1 78.44 260 LEU B CA 1
ATOM 5082 C C . LEU B 1 260 ? -4.168 27.781 -5.023 1 78.44 260 LEU B C 1
ATOM 5084 O O . LEU B 1 260 ? -4.055 28.812 -5.68 1 78.44 260 LEU B O 1
ATOM 5088 N N . LEU B 1 261 ? -4.605 27.734 -3.852 1 79.56 261 LEU B N 1
ATOM 5089 C CA . LEU B 1 261 ? -5.031 28.953 -3.166 1 79.56 261 LEU B CA 1
ATOM 5090 C C . LEU B 1 261 ? -3.852 29.906 -2.953 1 79.56 261 LEU B C 1
ATOM 5092 O O . LEU B 1 261 ? -3.975 31.109 -3.168 1 79.56 261 LEU B O 1
ATOM 5096 N N . ALA B 1 262 ? -2.723 29.312 -2.594 1 82.5 262 ALA B N 1
ATOM 5097 C CA . ALA B 1 262 ? -1.531 30.109 -2.332 1 82.5 262 ALA B CA 1
ATOM 5098 C C . ALA B 1 262 ? -0.98 30.703 -3.623 1 82.5 262 ALA B C 1
ATOM 5100 O O . ALA B 1 262 ? -0.534 31.859 -3.643 1 82.5 262 ALA B O 1
ATOM 5101 N N . ARG B 1 263 ? -1.031 29.969 -4.668 1 77.31 263 ARG B N 1
ATOM 5102 C CA . ARG B 1 263 ? -0.477 30.406 -5.945 1 77.31 263 ARG B CA 1
ATOM 5103 C C . ARG B 1 263 ? -1.334 31.516 -6.562 1 77.31 263 ARG B C 1
ATOM 5105 O O . ARG B 1 263 ? -0.849 32.312 -7.371 1 77.31 263 ARG B O 1
ATOM 5112 N N . ASP B 1 264 ? -2.602 31.562 -6.156 1 74.88 264 ASP B N 1
ATOM 5113 C CA . ASP B 1 264 ? -3.477 32.625 -6.609 1 74.88 264 ASP B CA 1
ATOM 5114 C C . ASP B 1 264 ? -2.984 34 -6.102 1 74.88 264 ASP B C 1
ATOM 5116 O O . ASP B 1 264 ? -3.229 35.031 -6.734 1 74.88 264 ASP B O 1
ATOM 5120 N N . ILE B 1 265 ? -2.273 34.031 -5.078 1 78.19 265 ILE B N 1
ATOM 5121 C CA . ILE B 1 265 ? -1.738 35.25 -4.477 1 78.19 265 ILE B CA 1
ATOM 5122 C C . ILE B 1 265 ? -0.264 35.406 -4.848 1 78.19 265 ILE B C 1
ATOM 5124 O O . ILE B 1 265 ? 0.178 36.469 -5.227 1 78.19 265 ILE B O 1
ATOM 5128 N N . ASP B 1 266 ? 0.501 34.344 -4.805 1 84.94 266 ASP B N 1
ATOM 5129 C CA . ASP B 1 266 ? 1.93 34.312 -5.102 1 84.94 266 ASP B CA 1
ATOM 5130 C C . ASP B 1 266 ? 2.27 33.125 -6 1 84.94 266 ASP B C 1
ATOM 5132 O O . ASP B 1 266 ? 2.355 31.984 -5.535 1 84.94 266 ASP B O 1
ATOM 5136 N N . SER B 1 267 ? 2.609 33.344 -7.234 1 80 267 SER B N 1
ATOM 5137 C CA . SER B 1 267 ? 2.812 32.312 -8.258 1 80 267 SER B CA 1
ATOM 5138 C C . SER B 1 267 ? 4.109 31.547 -8.016 1 80 267 SER B C 1
ATOM 5140 O O . SER B 1 267 ? 4.332 30.484 -8.609 1 80 267 SER B O 1
ATOM 5142 N N . THR B 1 268 ? 4.926 32 -7.121 1 81.31 268 THR B N 1
ATOM 5143 C CA . THR B 1 268 ? 6.23 31.375 -6.914 1 81.31 268 THR B CA 1
ATOM 5144 C C . THR B 1 268 ? 6.129 30.25 -5.895 1 81.31 268 THR B C 1
ATOM 5146 O O . THR B 1 268 ? 7.078 29.484 -5.723 1 81.31 268 THR B O 1
ATOM 5149 N N . VAL B 1 269 ? 4.961 30.141 -5.258 1 84.25 269 VAL B N 1
ATOM 5150 C CA . VAL B 1 269 ? 4.75 29.109 -4.25 1 84.25 269 VAL B CA 1
ATOM 5151 C C . VAL B 1 269 ? 4.812 27.734 -4.902 1 84.25 269 VAL B C 1
ATOM 5153 O O . VAL B 1 269 ? 4.293 27.531 -6.004 1 84.25 269 VAL B O 1
ATOM 5156 N N . SER B 1 270 ? 5.527 26.812 -4.242 1 82.81 270 SER B N 1
ATOM 5157 C CA . SER B 1 270 ? 5.633 25.438 -4.723 1 82.81 270 SER B CA 1
ATOM 5158 C C . SER B 1 270 ? 5.094 24.438 -3.691 1 82.81 270 SER B C 1
ATOM 5160 O O . SER B 1 270 ? 4.781 24.828 -2.562 1 82.81 270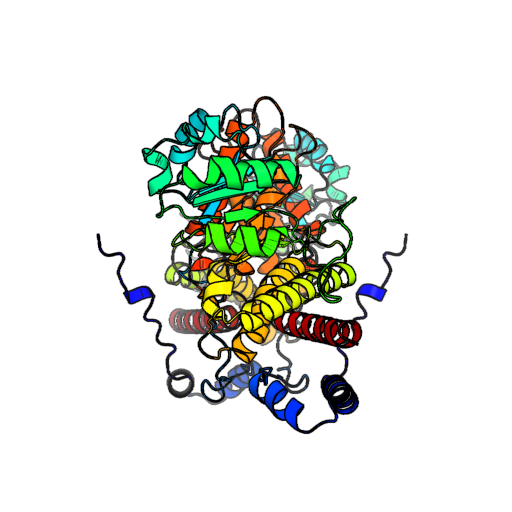 SER B O 1
ATOM 5162 N N . ALA B 1 271 ? 4.98 23.188 -4.125 1 82.5 271 ALA B N 1
ATOM 5163 C CA . ALA B 1 271 ? 4.449 22.141 -3.252 1 82.5 271 ALA B CA 1
ATOM 5164 C C . ALA B 1 271 ? 5.336 21.953 -2.025 1 82.5 271 ALA B C 1
ATOM 5166 O O . ALA B 1 271 ? 4.848 21.609 -0.945 1 82.5 271 ALA B O 1
ATOM 5167 N N . SER B 1 272 ? 6.594 22.25 -2.146 1 82.5 272 SER B N 1
ATOM 5168 C CA . SER B 1 272 ? 7.543 22.062 -1.056 1 82.5 272 SER B CA 1
ATOM 5169 C C . SER B 1 272 ? 7.316 23.078 0.059 1 82.5 272 SER B C 1
ATOM 5171 O O . SER B 1 272 ? 7.812 22.906 1.173 1 82.5 272 SER B O 1
ATOM 5173 N N . ASP B 1 273 ? 6.551 24.125 -0.256 1 88.75 273 ASP B N 1
ATOM 5174 C CA . ASP B 1 273 ? 6.266 25.156 0.741 1 88.75 273 ASP B CA 1
ATOM 5175 C C . ASP B 1 273 ? 5.125 24.719 1.662 1 88.75 273 ASP B C 1
ATOM 5177 O O . ASP B 1 273 ? 4.898 25.344 2.705 1 88.75 273 ASP B O 1
ATOM 5181 N N . ILE B 1 274 ? 4.422 23.703 1.265 1 92.69 274 ILE B N 1
ATOM 5182 C CA . ILE B 1 274 ? 3.281 23.219 2.031 1 92.69 274 ILE B CA 1
ATOM 5183 C C . ILE B 1 274 ? 3.705 22.031 2.898 1 92.69 274 ILE B C 1
ATOM 5185 O O . ILE B 1 274 ? 4.285 21.078 2.398 1 92.69 274 ILE B O 1
ATOM 5189 N N . PHE B 1 275 ? 3.451 22.141 4.188 1 95.19 275 PHE B N 1
ATOM 5190 C CA . PHE B 1 275 ? 3.887 21.109 5.125 1 95.19 275 PHE B CA 1
ATOM 5191 C C . PHE B 1 275 ? 2.693 20.344 5.676 1 95.19 275 PHE B C 1
ATOM 5193 O O . PHE B 1 275 ? 1.837 20.906 6.355 1 95.19 275 PHE B O 1
ATOM 5200 N N . ILE B 1 276 ? 2.631 19.062 5.387 1 96.31 276 ILE B N 1
ATOM 5201 C CA . ILE B 1 276 ? 1.55 18.203 5.852 1 96.31 276 ILE B CA 1
ATOM 5202 C C . ILE B 1 276 ? 2.09 17.203 6.875 1 96.31 276 ILE B C 1
ATOM 5204 O O . ILE B 1 276 ? 3.02 16.453 6.586 1 96.31 276 ILE B O 1
ATOM 5208 N N . PHE B 1 277 ? 1.58 17.25 8.07 1 96.81 277 PHE B N 1
ATOM 5209 C CA . PHE B 1 277 ? 1.87 16.328 9.148 1 96.81 277 PHE B CA 1
ATOM 5210 C C . PHE B 1 277 ? 0.763 15.281 9.281 1 96.81 277 PHE B C 1
ATOM 5212 O O . PHE B 1 277 ? -0.378 15.617 9.602 1 96.81 277 PHE B O 1
ATOM 5219 N N . CYS B 1 278 ? 1.099 14.016 8.992 1 96.12 278 CYS B N 1
ATOM 5220 C CA . CYS B 1 278 ? 0.122 12.945 9.133 1 96.12 278 CYS B CA 1
ATOM 5221 C C . CYS B 1 278 ? 0.342 12.18 10.43 1 96.12 278 CYS B C 1
ATOM 5223 O O . CYS B 1 278 ? 1.468 11.781 10.742 1 96.12 278 CYS B O 1
ATOM 5225 N N . LYS B 1 279 ? -0.698 11.977 11.133 1 93.44 279 LYS B N 1
ATOM 5226 C CA . LYS B 1 279 ? -0.636 11.234 12.391 1 93.44 279 LYS B CA 1
ATOM 5227 C C . LYS B 1 279 ? -1.795 10.25 12.5 1 93.44 279 LYS B C 1
ATOM 5229 O O . LYS B 1 279 ? -2.955 10.617 12.312 1 93.44 279 LYS B O 1
ATOM 5234 N N . SER B 1 280 ? -1.428 9.016 12.711 1 90 280 SER B N 1
ATOM 5235 C CA . SER B 1 280 ? -2.463 8.047 13.047 1 90 280 SER B CA 1
ATOM 5236 C C . SER B 1 280 ? -2.902 8.188 14.5 1 90 280 SER B C 1
ATOM 5238 O O . SER B 1 280 ? -2.068 8.266 15.406 1 90 280 SER B O 1
ATOM 5240 N N . GLU B 1 281 ? -4.188 8.242 14.719 1 79 281 GLU B N 1
ATOM 5241 C CA . GLU B 1 281 ? -4.691 8.445 16.078 1 79 281 GLU B CA 1
ATOM 5242 C C . GLU B 1 281 ? -5.27 7.152 16.641 1 79 281 GLU B C 1
ATOM 5244 O O . GLU B 1 281 ? -5.836 7.148 17.734 1 79 281 GLU B O 1
ATOM 5249 N N . ASP B 1 282 ? -5.051 6.102 15.961 1 76.62 282 ASP B N 1
ATOM 5250 C CA . ASP B 1 282 ? -5.605 4.824 16.406 1 76.62 282 ASP B CA 1
ATOM 5251 C C . ASP B 1 282 ? -4.832 4.277 17.609 1 76.62 282 ASP B C 1
ATOM 5253 O O . ASP B 1 282 ? -3.615 4.465 17.703 1 76.62 282 ASP B O 1
ATOM 5257 N N . LYS B 1 283 ? -5.602 3.73 18.5 1 73.62 283 LYS B N 1
ATOM 5258 C CA . LYS B 1 283 ? -5.02 2.994 19.625 1 73.62 283 LYS B CA 1
ATOM 5259 C C . LYS B 1 283 ? -5.426 1.523 19.578 1 73.62 283 LYS B C 1
ATOM 5261 O O . LYS B 1 283 ? -6.539 1.193 19.172 1 73.62 283 LYS B O 1
ATOM 5266 N N . PRO B 1 284 ? -4.352 0.722 19.922 1 70.88 284 PRO B N 1
ATOM 5267 C CA . PRO B 1 284 ? -4.797 -0.668 20.047 1 70.88 284 PRO B CA 1
ATOM 5268 C C . PRO B 1 284 ? -5.777 -0.874 21.188 1 70.88 284 PRO B C 1
ATOM 5270 O O . PRO B 1 284 ? -5.652 -0.226 22.234 1 70.88 284 PRO B O 1
ATOM 5273 N N . LEU B 1 285 ? -6.754 -1.66 21 1 63.72 285 LEU B N 1
ATOM 5274 C CA . LEU B 1 285 ? -7.754 -1.909 22.031 1 63.72 285 LEU B CA 1
ATOM 5275 C C . LEU B 1 285 ? -7.188 -2.791 23.141 1 63.72 285 LEU B C 1
ATOM 5277 O O . LEU B 1 285 ? -7.559 -2.645 24.312 1 63.72 285 LEU B O 1
ATOM 5281 N N . SER B 1 286 ? -6.348 -3.754 22.766 1 68.5 286 SER B N 1
ATOM 5282 C CA . SER B 1 286 ? -5.742 -4.668 23.734 1 68.5 286 SER B CA 1
ATOM 5283 C C . SER B 1 286 ? -4.367 -5.133 23.266 1 68.5 286 SER B C 1
ATOM 5285 O O . SER B 1 286 ? -3.992 -4.918 22.109 1 68.5 286 SER B O 1
ATOM 5287 N N . ALA B 1 287 ? -3.596 -5.641 24.172 1 69.06 287 ALA B N 1
ATOM 5288 C CA . ALA B 1 287 ? -2.27 -6.172 23.859 1 69.06 287 ALA B CA 1
ATOM 5289 C C . ALA B 1 287 ? -2.355 -7.289 22.828 1 69.06 287 ALA B C 1
ATOM 5291 O O . ALA B 1 287 ? -1.451 -7.457 22 1 69.06 287 ALA B O 1
ATOM 5292 N N . SER B 1 288 ? -3.508 -7.996 22.875 1 68.94 288 SER B N 1
ATOM 5293 C CA . SER B 1 288 ? -3.68 -9.133 21.984 1 68.94 288 SER B CA 1
ATOM 5294 C C . SER B 1 288 ? -3.916 -8.672 20.547 1 68.94 288 SER B C 1
ATOM 5296 O O . SER B 1 288 ? -3.744 -9.445 19.609 1 68.94 288 SER B O 1
ATOM 5298 N N . GLU B 1 289 ? -4.113 -7.336 20.438 1 77.44 289 GLU B N 1
ATOM 5299 C CA . GLU B 1 289 ? -4.438 -6.828 19.109 1 77.44 289 GLU B CA 1
ATOM 5300 C C . GLU B 1 289 ? -3.262 -6.059 18.5 1 77.44 289 GLU B C 1
ATOM 5302 O O . GLU B 1 289 ? -3.414 -5.379 17.484 1 77.44 289 GLU B O 1
ATOM 5307 N N . LEU B 1 290 ? -2.123 -6.238 19.125 1 79.31 290 LEU B N 1
ATOM 5308 C CA . LEU B 1 290 ? -0.957 -5.469 18.719 1 79.31 290 LEU B CA 1
ATOM 5309 C C . LEU B 1 290 ? -0.567 -5.816 17.281 1 79.31 290 LEU B C 1
ATOM 5311 O O . LEU B 1 290 ? -0.151 -4.941 16.516 1 79.31 290 LEU B O 1
ATOM 5315 N N . GLY B 1 291 ? -0.731 -7.086 16.969 1 82.25 291 GLY B N 1
ATOM 5316 C CA . GLY B 1 291 ? -0.411 -7.488 15.617 1 82.25 291 GLY B CA 1
ATOM 5317 C C . GLY B 1 291 ? -1.281 -6.816 14.57 1 82.25 291 GLY B C 1
ATOM 5318 O O . GLY B 1 291 ? -0.771 -6.215 13.625 1 82.25 291 GLY B O 1
ATOM 5319 N N . GLU B 1 292 ? -2.529 -6.859 14.781 1 83.44 292 GLU B N 1
ATOM 5320 C CA . GLU B 1 292 ? -3.473 -6.234 13.867 1 83.44 292 GLU B CA 1
ATOM 5321 C C . GLU B 1 292 ? -3.295 -4.719 13.836 1 83.44 292 GLU B C 1
ATOM 5323 O O . GLU B 1 292 ? -3.443 -4.09 12.789 1 83.44 292 GLU B O 1
ATOM 5328 N N . TYR B 1 293 ? -3.035 -4.223 14.992 1 87.12 293 TYR B N 1
ATOM 5329 C CA . TYR B 1 293 ? -2.766 -2.793 15.094 1 87.12 293 TYR B CA 1
ATOM 5330 C C . TYR B 1 293 ? -1.579 -2.4 14.219 1 87.12 293 TYR B C 1
ATOM 5332 O O . TYR B 1 293 ? -1.645 -1.42 13.477 1 87.12 293 TYR B O 1
ATOM 5340 N N . LEU B 1 294 ? -0.564 -3.199 14.281 1 87.38 294 LEU B N 1
ATOM 5341 C CA . LEU B 1 294 ? 0.638 -2.92 13.5 1 87.38 294 LEU B CA 1
ATOM 5342 C C . LEU B 1 294 ? 0.349 -3.006 12.008 1 87.38 294 LEU B C 1
ATOM 5344 O O . LEU B 1 294 ? 0.875 -2.213 11.219 1 87.38 294 LEU B O 1
ATOM 5348 N N . VAL B 1 295 ? -0.466 -3.93 11.641 1 88.94 295 VAL B N 1
ATOM 5349 C CA . VAL B 1 295 ? -0.86 -4.082 10.242 1 88.94 295 VAL B CA 1
ATOM 5350 C C . VAL B 1 295 ? -1.584 -2.824 9.773 1 88.94 295 VAL B C 1
ATOM 5352 O O . VAL B 1 295 ? -1.242 -2.26 8.734 1 88.94 295 VAL B O 1
ATOM 5355 N N . ARG B 1 296 ? -2.467 -2.346 10.531 1 89.19 296 ARG B N 1
ATOM 5356 C CA . ARG B 1 296 ? -3.236 -1.158 10.172 1 89.19 296 ARG B CA 1
ATOM 5357 C C . ARG B 1 296 ? -2.346 0.08 10.133 1 89.19 296 ARG B C 1
ATOM 5359 O O . ARG B 1 296 ? -2.492 0.929 9.258 1 89.19 296 ARG B O 1
ATOM 5366 N N . GLN B 1 297 ? -1.445 0.16 11.078 1 91.69 297 GLN B N 1
ATOM 5367 C CA . GLN B 1 297 ? -0.526 1.294 11.102 1 91.69 297 GLN B CA 1
ATOM 5368 C C . GLN B 1 297 ? 0.385 1.282 9.875 1 91.69 297 GLN B C 1
ATOM 5370 O O . GLN B 1 297 ? 0.714 2.338 9.328 1 91.69 297 GLN B O 1
ATOM 5375 N N . THR B 1 298 ? 0.764 0.1 9.5 1 91.94 298 THR B N 1
ATOM 5376 C CA . THR B 1 298 ? 1.59 -0.023 8.305 1 91.94 298 THR B CA 1
ATOM 5377 C C . THR B 1 298 ? 0.85 0.506 7.078 1 91.94 298 THR B C 1
ATOM 5379 O O . THR B 1 298 ? 1.4 1.294 6.305 1 91.94 298 THR B O 1
ATOM 5382 N N . MET B 1 299 ? -0.352 0.152 6.969 1 93.06 299 MET B N 1
ATOM 5383 C CA . MET B 1 299 ? -1.151 0.618 5.84 1 93.06 299 MET B CA 1
ATOM 5384 C C . MET B 1 299 ? -1.332 2.131 5.891 1 93.06 299 MET B C 1
ATOM 5386 O O . MET B 1 299 ? -1.236 2.805 4.863 1 93.06 299 MET B O 1
ATOM 5390 N N . LYS B 1 300 ? -1.529 2.613 7.031 1 93.94 300 LYS B N 1
ATOM 5391 C CA . LYS B 1 300 ? -1.682 4.055 7.188 1 93.94 300 LYS B CA 1
ATOM 5392 C C . LYS B 1 300 ? -0.401 4.789 6.797 1 93.94 300 LYS B C 1
ATOM 5394 O O . LYS B 1 300 ? -0.453 5.848 6.168 1 93.94 300 LYS B O 1
ATOM 5399 N N . GLY B 1 301 ? 0.701 4.215 7.199 1 94.38 301 GLY B N 1
ATOM 5400 C CA . GLY B 1 301 ? 1.972 4.781 6.777 1 94.38 301 GLY B CA 1
ATOM 5401 C C . GLY B 1 301 ? 2.143 4.805 5.27 1 94.38 301 GLY B C 1
ATOM 5402 O O . GLY B 1 301 ? 2.633 5.789 4.707 1 94.38 301 GLY B O 1
ATOM 5403 N N . MET B 1 302 ? 1.703 3.75 4.699 1 92.56 302 MET B N 1
ATOM 5404 C CA . MET B 1 302 ? 1.792 3.668 3.244 1 92.56 302 MET B CA 1
ATOM 5405 C C . MET B 1 302 ? 0.892 4.707 2.586 1 92.56 302 MET B C 1
ATOM 5407 O O . MET B 1 302 ? 1.29 5.352 1.613 1 92.56 302 MET B O 1
ATOM 5411 N N . MET B 1 303 ? -0.286 4.898 3.1 1 92.94 303 MET B N 1
ATOM 5412 C CA . MET B 1 303 ? -1.22 5.883 2.564 1 92.94 303 MET B CA 1
ATOM 5413 C C . MET B 1 303 ? -0.664 7.297 2.711 1 92.94 303 MET B C 1
ATOM 5415 O O . MET B 1 303 ? -0.683 8.078 1.758 1 92.94 303 MET B O 1
ATOM 5419 N N . ALA B 1 304 ? -0.15 7.566 3.844 1 94.38 304 ALA B N 1
ATOM 5420 C CA . ALA B 1 304 ? 0.418 8.891 4.102 1 94.38 304 ALA B CA 1
ATOM 5421 C C . ALA B 1 304 ? 1.583 9.18 3.162 1 94.38 304 ALA B C 1
ATOM 5423 O O . ALA B 1 304 ? 1.709 10.289 2.645 1 94.38 304 ALA B O 1
ATOM 5424 N N . THR B 1 305 ? 2.42 8.172 2.947 1 90.94 305 THR B N 1
ATOM 5425 C CA . THR B 1 305 ? 3.584 8.312 2.078 1 90.94 305 THR B CA 1
ATOM 5426 C C . THR B 1 305 ? 3.156 8.594 0.641 1 90.94 305 THR B C 1
ATOM 5428 O O . THR B 1 305 ? 3.668 9.523 0.008 1 90.94 305 THR B O 1
ATOM 5431 N N . GLN B 1 306 ? 2.197 7.898 0.213 1 88.94 306 GLN B N 1
ATOM 5432 C CA . GLN B 1 306 ? 1.73 8.07 -1.159 1 88.94 306 GLN B CA 1
ATOM 5433 C C . GLN B 1 306 ? 0.929 9.359 -1.313 1 88.94 306 GLN B C 1
ATOM 5435 O O . GLN B 1 306 ? 0.788 9.875 -2.422 1 88.94 306 GLN B O 1
ATOM 5440 N N . GLY B 1 307 ? 0.352 9.859 -0.254 1 90.69 307 GLY B N 1
ATOM 5441 C CA . GLY B 1 307 ? -0.387 11.109 -0.272 1 90.69 307 GLY B CA 1
ATOM 5442 C C . GLY B 1 307 ? 0.511 12.328 -0.269 1 90.69 307 GLY B C 1
ATOM 5443 O O . GLY B 1 307 ? 0.053 13.445 -0.534 1 90.69 307 GLY B O 1
ATOM 5444 N N . GLY B 1 308 ? 1.754 12.102 0.095 1 89.31 308 GLY B N 1
ATOM 5445 C CA . GLY B 1 308 ? 2.709 13.195 0.061 1 89.31 308 GLY B CA 1
ATOM 5446 C C . GLY B 1 308 ? 2.877 13.883 1.402 1 89.31 308 GLY B C 1
ATOM 5447 O O . GLY B 1 308 ? 3.01 15.109 1.466 1 89.31 308 GLY B O 1
ATOM 5448 N N . CYS B 1 309 ? 2.857 13.117 2.434 1 92.81 309 CYS B N 1
ATOM 5449 C CA . CYS B 1 309 ? 3.059 13.719 3.75 1 92.81 309 CYS B CA 1
ATOM 5450 C C . CYS B 1 309 ? 4.508 14.156 3.936 1 92.81 309 CYS B C 1
ATOM 5452 O O . CYS B 1 309 ? 5.414 13.594 3.314 1 92.81 309 CYS B O 1
ATOM 5454 N N . ASP B 1 310 ? 4.723 15.172 4.719 1 93 310 ASP B N 1
ATOM 5455 C CA . ASP B 1 310 ? 6.059 15.688 4.996 1 93 310 ASP B CA 1
ATOM 5456 C C . ASP B 1 310 ? 6.582 15.172 6.336 1 93 310 ASP B C 1
ATOM 5458 O O . ASP B 1 310 ? 7.793 15.133 6.562 1 93 310 ASP B O 1
ATOM 5462 N N . ALA B 1 311 ? 5.723 14.875 7.219 1 94.5 311 ALA B N 1
ATOM 5463 C CA . ALA B 1 311 ? 6.02 14.25 8.508 1 94.5 311 ALA B CA 1
ATOM 5464 C C . ALA B 1 311 ? 5 13.164 8.836 1 94.5 311 ALA B C 1
ATOM 5466 O O . ALA B 1 311 ? 3.807 13.32 8.562 1 94.5 311 ALA B O 1
ATOM 5467 N N . LEU B 1 312 ? 5.508 12.086 9.398 1 95.62 312 LEU B N 1
ATOM 5468 C CA . LEU B 1 312 ? 4.656 10.93 9.68 1 95.62 312 LEU B CA 1
ATOM 5469 C C . LEU B 1 312 ? 4.832 10.469 11.117 1 95.62 312 LEU B C 1
ATOM 5471 O O . LEU B 1 312 ? 5.957 10.227 11.562 1 95.62 312 LEU B O 1
ATOM 5475 N N . CYS B 1 313 ? 3.764 10.438 11.836 1 93.81 313 CYS B N 1
ATOM 5476 C CA . CYS B 1 313 ? 3.719 9.875 13.18 1 93.81 313 CYS B CA 1
ATOM 5477 C C . CYS B 1 313 ? 2.727 8.719 13.25 1 93.81 313 CYS B C 1
ATOM 5479 O O . CYS B 1 313 ? 1.514 8.93 13.219 1 93.81 313 CYS B O 1
ATOM 5481 N N . LEU B 1 314 ? 3.332 7.512 13.297 1 90.81 314 LEU B N 1
ATOM 5482 C CA . LEU B 1 314 ? 2.457 6.352 13.414 1 90.81 314 LEU B CA 1
ATOM 5483 C C . LEU B 1 314 ? 2.17 6.035 14.883 1 90.81 314 LEU B C 1
ATOM 5485 O O . LEU B 1 314 ? 3.09 5.961 15.695 1 90.81 314 LEU B O 1
ATOM 5489 N N . GLY B 1 315 ? 0.926 5.852 15.203 1 75.56 315 GLY B N 1
ATOM 5490 C CA . GLY B 1 315 ? 0.496 5.285 16.469 1 75.56 315 GLY B CA 1
ATOM 5491 C C . GLY B 1 315 ? 0.257 6.328 17.547 1 75.56 315 GLY B C 1
ATOM 5492 O O . GLY B 1 315 ? 0.777 7.445 17.453 1 75.56 315 GLY B O 1
ATOM 5493 N N . ALA B 1 316 ? -0.852 6.434 18.344 1 62.12 316 ALA B N 1
ATOM 5494 C CA . ALA B 1 316 ? -1.115 7.145 19.594 1 62.12 316 ALA B CA 1
ATOM 5495 C C . ALA B 1 316 ? -1.134 6.184 20.766 1 62.12 316 ALA B C 1
ATOM 5497 O O . ALA B 1 316 ? -2.203 5.801 21.25 1 62.12 316 ALA B O 1
ATOM 5498 N N . VAL B 1 317 ? 0.018 5.219 20.984 1 56.19 317 VAL B N 1
ATOM 5499 C CA . VAL B 1 317 ? -0.261 3.973 21.703 1 56.19 317 VAL B CA 1
ATOM 5500 C C . VAL B 1 317 ? -0.163 4.203 23.203 1 56.19 317 VAL B C 1
ATOM 5502 O O . VAL B 1 317 ? 0.767 4.859 23.672 1 56.19 317 VAL B O 1
ATOM 5505 N N . SER B 1 318 ? -1.204 4.465 23.812 1 57.22 318 SER B N 1
ATOM 5506 C CA . SER B 1 318 ? -1.21 4.496 25.266 1 57.22 318 SER B CA 1
ATOM 5507 C C . SER B 1 318 ? -1.134 3.086 25.859 1 57.22 318 SER B C 1
ATOM 5509 O O . SER B 1 318 ? -1.274 2.902 27.062 1 57.22 318 SER B O 1
ATOM 5511 N N . LEU B 1 319 ? -0.963 1.978 25.109 1 53.25 319 LEU B N 1
ATOM 5512 C CA . LEU B 1 319 ? -1.413 0.784 25.812 1 53.25 319 LEU B CA 1
ATOM 5513 C C . LEU B 1 319 ? -0.262 0.14 26.578 1 53.25 319 LEU B C 1
ATOM 5515 O O . LEU B 1 319 ? 0.657 -0.416 25.969 1 53.25 319 LEU B O 1
ATOM 5519 N N . GLY B 1 320 ? -0.341 0.302 27.906 1 57.62 320 GLY B N 1
ATOM 5520 C CA . GLY B 1 320 ? 0.169 -0.517 28.984 1 57.62 320 GLY B CA 1
ATOM 5521 C C . GLY B 1 320 ? 1.685 -0.525 29.078 1 57.62 320 GLY B C 1
ATOM 5522 O O . GLY B 1 320 ? 2.34 0.422 28.625 1 57.62 320 GLY B O 1
ATOM 5523 N N . ASP B 1 321 ? 2.318 -1.609 29.641 1 59.53 321 ASP B N 1
ATOM 5524 C CA . ASP B 1 321 ? 3.699 -1.775 30.078 1 59.53 321 ASP B CA 1
ATOM 5525 C C . ASP B 1 321 ? 4.648 -1.869 28.891 1 59.53 321 ASP B C 1
ATOM 5527 O O . ASP B 1 321 ? 5.836 -1.562 29 1 59.53 321 ASP B O 1
ATOM 5531 N N . ASP B 1 322 ? 4.133 -1.983 27.641 1 74.31 322 ASP B N 1
ATOM 5532 C CA . ASP B 1 322 ? 5.047 -2.197 26.531 1 74.31 322 ASP B CA 1
ATOM 5533 C C . ASP B 1 322 ? 5.02 -1.019 25.562 1 74.31 322 ASP B C 1
ATOM 5535 O O . ASP B 1 322 ? 5.215 -1.193 24.359 1 74.31 322 ASP B O 1
ATOM 5539 N N . LEU B 1 323 ? 4.945 0.179 26.203 1 76.62 323 LEU B N 1
ATOM 5540 C CA . LEU B 1 323 ? 4.805 1.385 25.391 1 76.62 323 LEU B CA 1
ATOM 5541 C C . LEU B 1 323 ? 6.062 1.637 24.562 1 76.62 323 LEU B C 1
ATOM 5543 O O . LEU B 1 323 ? 5.98 1.955 23.375 1 76.62 323 LEU B O 1
ATOM 5547 N N . GLU B 1 324 ? 7.215 1.428 25.172 1 78.31 324 GLU B N 1
ATOM 5548 C CA . GLU B 1 324 ? 8.469 1.743 24.5 1 78.31 324 GLU B CA 1
ATOM 5549 C C . GLU B 1 324 ? 8.711 0.799 23.312 1 78.31 324 GLU B C 1
ATOM 5551 O O . GLU B 1 324 ? 9.141 1.23 22.25 1 78.31 324 GLU B O 1
ATOM 5556 N N . GLU B 1 325 ? 8.391 -0.41 23.578 1 78.62 325 GLU B N 1
ATOM 5557 C CA . GLU B 1 325 ? 8.57 -1.376 22.5 1 78.62 325 GLU B CA 1
ATOM 5558 C C . GLU B 1 325 ? 7.613 -1.104 21.344 1 78.62 325 GLU B C 1
ATOM 5560 O O . GLU B 1 325 ? 7.984 -1.244 20.172 1 78.62 325 GLU B O 1
ATOM 5565 N N . GLN B 1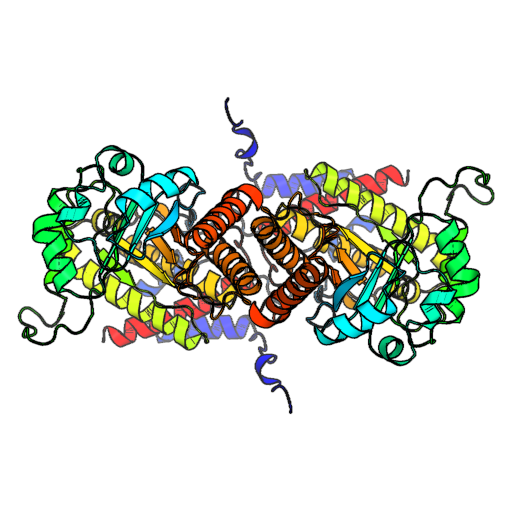 326 ? 6.461 -0.702 21.672 1 80.88 326 GLN B N 1
ATOM 5566 C CA . GLN B 1 326 ? 5.477 -0.382 20.641 1 80.88 326 GLN B CA 1
ATOM 5567 C C . GLN B 1 326 ? 5.902 0.837 19.828 1 80.88 326 GLN B C 1
ATOM 5569 O O . GLN B 1 326 ? 5.805 0.834 18.594 1 80.88 326 GLN B O 1
ATOM 5574 N N . CYS B 1 327 ? 6.395 1.819 20.562 1 81.94 327 CYS B N 1
ATOM 5575 C CA . CYS B 1 327 ? 6.863 3.02 19.891 1 81.94 327 CYS B CA 1
ATOM 5576 C C . CYS B 1 327 ? 8.023 2.697 18.953 1 81.94 327 CYS B C 1
ATOM 5578 O O . CYS B 1 327 ? 8.094 3.215 17.844 1 81.94 327 CYS B O 1
ATOM 5580 N N . ARG B 1 328 ? 8.844 1.896 19.422 1 82.44 328 ARG B N 1
ATOM 5581 C CA . ARG B 1 328 ? 9.977 1.493 18.609 1 82.44 328 ARG B CA 1
ATOM 5582 C C . ARG B 1 328 ? 9.516 0.788 17.344 1 82.44 328 ARG B C 1
ATOM 5584 O O . ARG B 1 328 ? 10.039 1.056 16.25 1 82.44 328 ARG B O 1
ATOM 5591 N N . LEU B 1 329 ? 8.555 -0.091 17.516 1 83.31 329 LEU B N 1
ATOM 5592 C CA . LEU B 1 329 ? 8.031 -0.836 16.375 1 83.31 329 LEU B CA 1
ATOM 5593 C C . LEU B 1 329 ? 7.383 0.102 15.352 1 83.31 329 LEU B C 1
ATOM 5595 O O . LEU B 1 329 ? 7.523 -0.092 14.148 1 83.31 329 LEU B O 1
ATOM 5599 N N . LEU B 1 330 ? 6.742 1.062 15.852 1 88.31 330 LEU B N 1
ATOM 5600 C CA . LEU B 1 330 ? 6.078 2.014 14.969 1 88.31 330 LEU B CA 1
ATOM 5601 C C . LEU B 1 330 ? 7.098 2.879 14.234 1 88.31 330 LEU B C 1
ATOM 5603 O O . LEU B 1 330 ? 6.938 3.162 13.047 1 88.31 330 LEU B O 1
ATOM 5607 N N . VAL B 1 331 ? 8.133 3.264 14.883 1 85.12 331 VAL B N 1
ATOM 5608 C CA . VAL B 1 331 ? 9.211 4.02 14.25 1 85.12 331 VAL B CA 1
ATOM 5609 C C . VAL B 1 331 ? 9.898 3.154 13.195 1 85.12 331 VAL B C 1
ATOM 5611 O O . VAL B 1 331 ? 10.164 3.617 12.086 1 85.12 331 VAL B O 1
ATOM 5614 N N . ASN B 1 332 ? 10.117 1.932 13.539 1 85.44 332 ASN B N 1
ATOM 5615 C CA . ASN B 1 332 ? 10.719 1.013 12.586 1 85.44 332 ASN B CA 1
ATOM 5616 C C . ASN B 1 332 ? 9.836 0.817 11.359 1 85.44 332 ASN B C 1
ATOM 5618 O O . ASN B 1 332 ? 10.336 0.688 10.242 1 85.44 332 ASN B O 1
ATOM 5622 N N . SER B 1 333 ? 8.57 0.72 11.641 1 89.06 333 SER B N 1
ATOM 5623 C CA . SER B 1 333 ? 7.637 0.594 10.523 1 89.06 333 SER B CA 1
ATOM 5624 C C . SER B 1 333 ? 7.773 1.761 9.555 1 89.06 333 SER B C 1
ATOM 5626 O O . SER B 1 333 ? 7.812 1.562 8.336 1 89.06 333 SER B O 1
ATOM 5628 N N . ALA B 1 334 ? 7.875 2.932 10.117 1 89.75 334 ALA B N 1
ATOM 5629 C CA . ALA B 1 334 ? 8.047 4.113 9.281 1 89.75 334 ALA B CA 1
ATOM 5630 C C . ALA B 1 334 ? 9.367 4.059 8.516 1 89.75 334 ALA B C 1
ATOM 5632 O O . ALA B 1 334 ? 9.438 4.453 7.352 1 89.75 334 ALA B O 1
ATOM 5633 N N . HIS B 1 335 ? 10.391 3.533 9.133 1 85.56 335 HIS B N 1
ATOM 5634 C CA . HIS B 1 335 ? 11.68 3.369 8.477 1 85.56 335 HIS B CA 1
ATOM 5635 C C . HIS B 1 335 ? 11.578 2.402 7.297 1 85.56 335 HIS B C 1
ATOM 5637 O O . HIS B 1 335 ? 12.125 2.66 6.227 1 85.56 335 HIS B O 1
ATOM 5643 N N . ILE B 1 336 ? 10.93 1.315 7.547 1 86.5 336 ILE B N 1
ATOM 5644 C CA . ILE B 1 336 ? 10.781 0.303 6.508 1 86.5 336 ILE B CA 1
ATOM 5645 C C . ILE B 1 336 ? 10.031 0.893 5.316 1 86.5 336 ILE B C 1
ATOM 5647 O O . ILE B 1 336 ? 10.453 0.73 4.168 1 86.5 336 ILE B O 1
ATOM 5651 N N . ILE B 1 337 ? 8.984 1.591 5.574 1 88.81 337 ILE B N 1
ATOM 5652 C CA . ILE B 1 337 ? 8.195 2.207 4.512 1 88.81 337 ILE B CA 1
ATOM 5653 C C . ILE B 1 337 ? 9.055 3.207 3.744 1 88.81 337 ILE B C 1
ATOM 5655 O O . ILE B 1 337 ? 9.047 3.23 2.512 1 88.81 337 ILE B O 1
ATOM 5659 N N . ARG B 1 338 ? 9.844 3.988 4.461 1 82.94 338 ARG B N 1
ATOM 5660 C CA . ARG B 1 338 ? 10.648 5.051 3.869 1 82.94 338 ARG B CA 1
ATOM 5661 C C . ARG B 1 338 ? 11.789 4.473 3.041 1 82.94 338 ARG B C 1
ATOM 5663 O O . ARG B 1 338 ? 12.094 4.973 1.956 1 82.94 338 ARG B O 1
ATOM 5670 N N . HIS B 1 339 ? 12.375 3.393 3.459 1 79.19 339 HIS B N 1
ATOM 5671 C CA . HIS B 1 339 ? 13.656 2.996 2.887 1 79.19 339 HIS B CA 1
ATOM 5672 C C . HIS B 1 339 ? 13.516 1.746 2.025 1 79.19 339 HIS B C 1
ATOM 5674 O O . HIS B 1 339 ? 14.297 1.531 1.098 1 79.19 339 HIS B O 1
ATOM 5680 N N . GLU B 1 340 ? 12.523 0.963 2.264 1 77.25 340 GLU B N 1
ATOM 5681 C CA . GLU B 1 340 ? 12.539 -0.357 1.641 1 77.25 340 GLU B CA 1
ATOM 5682 C C . GLU B 1 340 ? 11.523 -0.444 0.507 1 77.25 340 GLU B C 1
ATOM 5684 O O . GLU B 1 340 ? 11.602 -1.332 -0.344 1 77.25 340 GLU B O 1
ATOM 5689 N N . THR B 1 341 ? 10.5 0.358 0.499 1 79.81 341 THR B N 1
ATOM 5690 C CA . THR B 1 341 ? 9.391 0.188 -0.432 1 79.81 341 THR B CA 1
ATOM 5691 C C . THR B 1 341 ? 9.719 0.81 -1.786 1 79.81 341 THR B C 1
ATOM 5693 O O . THR B 1 341 ? 9.109 0.461 -2.799 1 79.81 341 THR B O 1
ATOM 5696 N N . GLY B 1 342 ? 10.602 1.822 -1.83 1 75.12 342 GLY B N 1
ATOM 5697 C CA . GLY B 1 342 ? 10.898 2.545 -3.057 1 75.12 342 GLY B CA 1
ATOM 5698 C C . GLY B 1 342 ? 9.836 3.561 -3.428 1 75.12 342 GLY B C 1
ATOM 5699 O O . GLY B 1 342 ? 9.938 4.219 -4.465 1 75.12 342 GLY B O 1
ATOM 5700 N N . LEU B 1 343 ? 8.859 3.791 -2.641 1 77 343 LEU B N 1
ATOM 5701 C CA . LEU B 1 343 ? 7.762 4.715 -2.908 1 77 343 LEU B CA 1
ATOM 5702 C C . LEU B 1 343 ? 8.273 6.141 -3.061 1 77 343 LEU B C 1
ATOM 5704 O O . LEU B 1 343 ? 7.727 6.926 -3.838 1 77 343 LEU B O 1
ATOM 5708 N N . LEU B 1 344 ? 9.336 6.418 -2.332 1 72 344 LEU B N 1
ATOM 5709 C CA . LEU B 1 344 ? 9.812 7.793 -2.277 1 72 344 LEU B CA 1
ATOM 5710 C C . LEU B 1 344 ? 10.82 8.062 -3.389 1 72 344 LEU B C 1
ATOM 5712 O O . LEU B 1 344 ? 11.344 9.172 -3.504 1 72 344 LEU B O 1
ATOM 5716 N N . ARG B 1 345 ? 11 7.023 -4.242 1 67.88 345 ARG B N 1
ATOM 5717 C CA . ARG B 1 345 ? 11.883 7.219 -5.391 1 67.88 345 ARG B CA 1
ATOM 5718 C C . ARG B 1 345 ? 11.164 7.941 -6.52 1 67.88 345 ARG B C 1
ATOM 5720 O O . ARG B 1 345 ? 11.797 8.461 -7.441 1 67.88 345 ARG B O 1
ATOM 5727 N N . MET B 1 346 ? 9.852 8.047 -6.348 1 67.62 346 MET B N 1
ATOM 5728 C CA . MET B 1 346 ? 9.016 8.719 -7.34 1 67.62 346 MET B CA 1
ATOM 5729 C C . MET B 1 346 ? 8.43 10.008 -6.777 1 67.62 346 MET B C 1
ATOM 5731 O O . MET B 1 346 ? 8.047 10.062 -5.605 1 67.62 346 MET B O 1
ATOM 5735 N N . GLU B 1 347 ? 8.445 11.008 -7.57 1 64.69 347 GLU B N 1
ATOM 5736 C CA . GLU B 1 347 ? 7.84 12.266 -7.133 1 64.69 347 GLU B CA 1
ATOM 5737 C C . GLU B 1 347 ? 6.359 12.086 -6.824 1 64.69 347 GLU B C 1
ATOM 5739 O O . GLU B 1 347 ? 5.867 12.594 -5.812 1 64.69 347 GLU B O 1
ATOM 5744 N N . ASP B 1 348 ? 5.68 11.406 -7.699 1 69.56 348 ASP B N 1
ATOM 5745 C CA . ASP B 1 348 ? 4.277 11.047 -7.52 1 69.56 348 ASP B CA 1
ATOM 5746 C C . ASP B 1 348 ? 4.008 9.625 -8 1 69.56 348 ASP B C 1
ATOM 5748 O O . ASP B 1 348 ? 3.768 9.398 -9.188 1 69.56 348 ASP B O 1
ATOM 5752 N N . PRO B 1 349 ? 3.977 8.75 -7.031 1 72.81 349 PRO B N 1
ATOM 5753 C CA . PRO B 1 349 ? 3.82 7.34 -7.406 1 72.81 349 PRO B CA 1
ATOM 5754 C C . PRO B 1 349 ? 2.455 7.043 -8.023 1 72.81 349 PRO B C 1
ATOM 5756 O O . PRO B 1 349 ? 2.281 6.008 -8.68 1 72.81 349 PRO B O 1
ATOM 5759 N N . LEU B 1 350 ? 1.529 7.879 -7.848 1 77.12 350 LEU B N 1
ATOM 5760 C CA . LEU B 1 350 ? 0.185 7.582 -8.328 1 77.12 350 LEU B CA 1
ATOM 5761 C C . LEU B 1 350 ? -0.213 8.531 -9.453 1 77.12 350 LEU B C 1
ATOM 5763 O O . LEU B 1 350 ? -1.384 8.594 -9.836 1 77.12 350 LEU B O 1
ATOM 5767 N N . TRP B 1 351 ? 0.825 9.094 -9.992 1 72.56 351 TRP B N 1
ATOM 5768 C CA . TRP B 1 351 ? 0.567 10.016 -11.094 1 72.56 351 TRP B CA 1
ATOM 5769 C C . TRP B 1 351 ? -0.126 9.305 -12.25 1 72.56 351 TRP B C 1
ATOM 5771 O O . TRP B 1 351 ? 0.273 8.203 -12.641 1 72.56 351 TRP B O 1
ATOM 5781 N N . GLY B 1 352 ? -1.201 9.867 -12.727 1 65.12 352 GLY B N 1
ATOM 5782 C CA . GLY B 1 352 ? -1.865 9.352 -13.914 1 65.12 352 GLY B CA 1
ATOM 5783 C C . GLY B 1 352 ? -2.916 8.305 -13.602 1 65.12 352 GLY B C 1
ATOM 5784 O O . GLY B 1 352 ? -3.615 7.832 -14.5 1 65.12 352 GLY B O 1
ATOM 5785 N N . ASN B 1 353 ? -2.963 7.949 -12.328 1 73.44 353 ASN B N 1
ATOM 5786 C CA . ASN B 1 353 ? -3.98 6.98 -11.93 1 73.44 353 ASN B CA 1
ATOM 5787 C C . ASN B 1 353 ? -5.387 7.492 -12.234 1 73.44 353 ASN B C 1
ATOM 5789 O O . ASN B 1 353 ? -5.77 8.57 -11.773 1 73.44 353 ASN B O 1
ATOM 5793 N N . PHE B 1 354 ? -6.129 6.688 -12.969 1 64.12 354 PHE B N 1
ATOM 5794 C CA . PHE B 1 354 ? -7.422 7.148 -13.469 1 64.12 354 PHE B CA 1
ATOM 5795 C C . PHE B 1 354 ? -8.414 7.332 -12.328 1 64.12 354 PHE B C 1
ATOM 5797 O O . PHE B 1 354 ? -9.109 8.344 -12.258 1 64.12 354 PHE B O 1
ATOM 5804 N N . TYR B 1 355 ? -8.484 6.43 -11.5 1 71.75 355 TYR B N 1
ATOM 5805 C CA . TYR B 1 355 ? -9.414 6.512 -10.375 1 71.75 355 TYR B CA 1
ATOM 5806 C C . TYR B 1 355 ? -9.086 7.703 -9.484 1 71.75 355 TYR B C 1
ATOM 5808 O O . TYR B 1 355 ? -9.969 8.492 -9.141 1 71.75 355 TYR B O 1
ATOM 5816 N N . MET B 1 356 ? -7.871 7.816 -9.219 1 76.25 356 MET B N 1
ATOM 5817 C CA . MET B 1 356 ? -7.43 8.883 -8.32 1 76.25 356 MET B CA 1
ATOM 5818 C C . MET B 1 356 ? -7.672 10.25 -8.938 1 76.25 356 MET B C 1
ATOM 5820 O O . MET B 1 356 ? -8.18 11.156 -8.273 1 76.25 356 MET B O 1
ATOM 5824 N N . THR B 1 357 ? -7.285 10.312 -10.141 1 69.44 357 THR B N 1
ATOM 5825 C CA . THR B 1 357 ? -7.438 11.586 -10.828 1 69.44 357 THR B CA 1
ATOM 5826 C C . THR B 1 357 ? -8.906 11.992 -10.906 1 69.44 357 THR B C 1
ATOM 5828 O O . THR B 1 357 ? -9.25 13.148 -10.656 1 69.44 357 THR B O 1
ATOM 5831 N N . HIS B 1 358 ? -9.688 11.039 -11.117 1 67.75 358 HIS B N 1
ATOM 5832 C CA . HIS B 1 358 ? -11.117 11.305 -11.219 1 67.75 358 HIS B CA 1
ATOM 5833 C C . HIS B 1 358 ? -11.695 11.703 -9.859 1 67.75 358 HIS B C 1
ATOM 5835 O O . HIS B 1 358 ? -12.391 12.719 -9.75 1 67.75 358 HIS B O 1
ATOM 5841 N N . LYS B 1 359 ? -11.43 10.969 -8.961 1 77.5 359 LYS B N 1
ATOM 5842 C CA . LYS B 1 359 ? -11.961 11.227 -7.625 1 77.5 359 LYS B CA 1
ATOM 5843 C C . LYS B 1 359 ? -11.422 12.531 -7.055 1 77.5 359 LYS B C 1
ATOM 5845 O O . LYS B 1 359 ? -12.141 13.266 -6.383 1 77.5 359 LYS B O 1
ATOM 5850 N N . GLU B 1 360 ? -10.133 12.766 -7.297 1 78.75 360 GLU B N 1
ATOM 5851 C CA . GLU B 1 360 ? -9.555 14.031 -6.867 1 78.75 360 GLU B CA 1
ATOM 5852 C C . GLU B 1 360 ? -10.305 15.211 -7.477 1 78.75 360 GLU B C 1
ATOM 5854 O O . GLU B 1 360 ? -10.602 16.188 -6.785 1 78.75 360 GLU B O 1
ATOM 5859 N N . SER B 1 361 ? -10.586 15.07 -8.734 1 72.06 361 SER B N 1
ATOM 5860 C CA . SER B 1 361 ? -11.297 16.141 -9.43 1 72.06 361 SER B CA 1
ATOM 5861 C C . SER B 1 361 ? -12.703 16.312 -8.883 1 72.06 361 SER B C 1
ATOM 5863 O O . SER B 1 361 ? -13.164 17.438 -8.672 1 72.06 361 SER B O 1
ATOM 5865 N N . GLU B 1 362 ? -13.367 15.258 -8.703 1 75.5 362 GLU B N 1
ATOM 5866 C CA . GLU B 1 362 ? -14.711 15.297 -8.148 1 75.5 362 GLU B CA 1
ATOM 5867 C C . GLU B 1 362 ? -14.727 15.961 -6.773 1 75.5 362 GLU B C 1
ATOM 5869 O O . GLU B 1 362 ? -15.547 16.844 -6.516 1 75.5 362 GLU B O 1
ATOM 5874 N N . TRP B 1 363 ? -13.844 15.516 -5.887 1 85.81 363 TRP B N 1
ATOM 5875 C CA . TRP B 1 363 ? -13.758 16.062 -4.539 1 85.81 363 TRP B CA 1
ATOM 5876 C C . TRP B 1 363 ? -13.391 17.547 -4.578 1 85.81 363 TRP B C 1
ATOM 5878 O O . TRP B 1 363 ? -13.969 18.359 -3.85 1 85.81 363 TRP B O 1
ATOM 5888 N N . ALA B 1 364 ? -12.422 17.844 -5.41 1 83.12 364 ALA B N 1
ATOM 5889 C CA . ALA B 1 364 ? -12 19.234 -5.527 1 83.12 364 ALA B CA 1
ATOM 5890 C C . ALA B 1 364 ? -13.164 20.141 -5.914 1 83.12 364 ALA B C 1
ATOM 5892 O O . ALA B 1 364 ? -13.344 21.219 -5.336 1 83.12 364 ALA B O 1
ATOM 5893 N N . ASN B 1 365 ? -13.984 19.688 -6.859 1 74.25 365 ASN B N 1
ATOM 5894 C CA . ASN B 1 365 ? -15.133 20.469 -7.309 1 74.25 365 ASN B CA 1
ATOM 5895 C C . ASN B 1 365 ? -16.156 20.672 -6.188 1 74.25 365 ASN B C 1
ATOM 5897 O O . ASN B 1 365 ? -16.672 21.766 -6 1 74.25 365 ASN B O 1
ATOM 5901 N N . LYS B 1 366 ? -16.422 19.672 -5.535 1 78.75 366 LYS B N 1
ATOM 5902 C CA . LYS B 1 366 ? -17.375 19.75 -4.434 1 78.75 366 LYS B CA 1
ATOM 5903 C C . LYS B 1 366 ? -16.875 20.703 -3.348 1 78.75 366 LYS B C 1
ATOM 5905 O O . LYS B 1 366 ? -17.656 21.484 -2.799 1 78.75 366 LYS B O 1
ATOM 5910 N N . VAL B 1 367 ? -15.57 20.609 -3.008 1 83.44 367 VAL B N 1
ATOM 5911 C CA . VAL B 1 367 ? -14.984 21.5 -2.002 1 83.44 367 VAL B CA 1
ATOM 5912 C C . VAL B 1 367 ? -15.07 22.953 -2.469 1 83.44 367 VAL B C 1
ATOM 5914 O O . VAL B 1 367 ? -15.414 23.844 -1.688 1 83.44 367 VAL B O 1
ATOM 5917 N N . LEU B 1 368 ? -14.797 23.188 -3.707 1 76.38 368 LEU B N 1
ATOM 5918 C CA . LEU B 1 368 ? -14.828 24.531 -4.25 1 76.38 368 LEU B CA 1
ATOM 5919 C C . LEU B 1 368 ? -16.234 25.109 -4.195 1 76.38 368 LEU B C 1
ATOM 5921 O O . LEU B 1 368 ? -16.422 26.297 -3.895 1 76.38 368 LEU B O 1
ATOM 5925 N N . VAL B 1 369 ? -17.219 24.297 -4.477 1 72.69 369 VAL B N 1
ATOM 5926 C CA . VAL B 1 369 ? -18.609 24.719 -4.41 1 72.69 369 VAL B CA 1
ATOM 5927 C C . VAL B 1 369 ? -18.969 25.125 -2.98 1 72.69 369 VAL B C 1
ATOM 5929 O O . VAL B 1 369 ? -19.594 26.156 -2.752 1 72.69 369 VAL B O 1
ATOM 5932 N N . LEU B 1 370 ? -18.516 24.359 -2.064 1 76.94 370 LEU B N 1
ATOM 5933 C CA . LEU B 1 370 ? -18.781 24.641 -0.659 1 76.94 370 LEU B CA 1
ATOM 5934 C C . LEU B 1 370 ? -18.078 25.922 -0.232 1 76.94 370 LEU B C 1
ATOM 5936 O O . LEU B 1 370 ? -18.641 26.734 0.517 1 76.94 370 LEU B O 1
ATOM 5940 N N . LEU B 1 371 ? -16.844 26.141 -0.667 1 76 371 LEU B N 1
ATOM 5941 C CA . LEU B 1 371 ? -16.094 27.328 -0.322 1 76 371 LEU B CA 1
ATOM 5942 C C . LEU B 1 371 ? -16.75 28.578 -0.884 1 76 371 LEU B C 1
ATOM 5944 O O . LEU B 1 371 ? -16.766 29.625 -0.234 1 76 371 LEU B O 1
ATOM 5948 N N . ARG B 1 372 ? -17.312 28.406 -1.973 1 69.62 372 ARG B N 1
ATOM 5949 C CA . ARG B 1 372 ? -17.984 29.531 -2.604 1 69.62 372 ARG B CA 1
ATOM 5950 C C . ARG B 1 372 ? -19.281 29.859 -1.882 1 69.62 372 ARG B C 1
ATOM 5952 O O . ARG B 1 372 ? -19.625 31.031 -1.71 1 69.62 372 ARG B O 1
ATOM 5959 N N . GLU B 1 373 ? -20 28.844 -1.563 1 66.62 373 GLU B N 1
ATOM 5960 C CA . GLU B 1 373 ? -21.266 29.031 -0.858 1 66.62 373 GLU B CA 1
ATOM 5961 C C . GLU B 1 373 ? -21.031 29.578 0.553 1 66.62 373 GLU B C 1
ATOM 5963 O O . GLU B 1 373 ? -21.844 30.344 1.071 1 66.62 373 GLU B O 1
ATOM 5968 N N . GLY B 1 374 ? -20.078 29.062 1.185 1 61.25 374 GLY B N 1
ATOM 5969 C CA . GLY B 1 374 ? -19.766 29.516 2.527 1 61.25 374 GLY B CA 1
ATOM 5970 C C . GLY B 1 374 ? -19.234 30.938 2.561 1 61.25 374 GLY B C 1
ATOM 5971 O O . GLY B 1 374 ? -19.406 31.641 3.557 1 61.25 374 GLY B O 1
ATOM 5972 N N . ASN B 1 375 ? -18.5 31.422 1.648 1 47 375 ASN B N 1
ATOM 5973 C CA . ASN B 1 375 ? -18.031 32.812 1.59 1 47 375 ASN B CA 1
ATOM 5974 C C . ASN B 1 375 ? -19.141 33.781 1.191 1 47 375 ASN B C 1
ATOM 5976 O O . ASN B 1 375 ? -18.922 34.969 1.129 1 47 375 ASN B O 1
ATOM 5980 N N . ARG B 1 376 ? -20.406 33.25 0.926 1 39.59 376 ARG B N 1
ATOM 5981 C CA . ARG B 1 376 ? -21.547 34.156 0.753 1 39.59 376 ARG B CA 1
ATOM 5982 C C . ARG B 1 376 ? -22.219 34.438 2.088 1 39.59 376 ARG B C 1
ATOM 5984 O O . ARG B 1 376 ? -22.188 33.625 3.002 1 39.59 376 ARG B O 1
#

Foldseek 3Di:
DPPDPVVLPPPVPQVVVVVVVVVVVCCVVVVDPCVCVVCVVVCPVPVPPHPPPPVVDFFLLLAQPLFAFEEFEDEDLVCCLVLVVVCVVLVGQAYEYEAAHQLVSLCSVDDPVQQGHAYEYEHADVVRVVRCLVRRLVSHDLQGAYEYAYDQPPPDPPDDCPDPPPSGRVVLVVQLVSNLSRQHYAYAEFELDAADPDLVSLLVSLLVSVLVVVSSLVVVVVVVDQLLSNLSNYEYEYHFDQDQLSRLLSLQLSLSVSQVVSCVVPVVDHSSSHAYEYEYEDEDPAPVCLVVLLVRQLSRLLSCLLSRHNYYYTYPYPDPPCSSVSSSSSSVSNVCSSPPPCSSVDSHPCPPPPVSVVSSVVSNVVSVVSNVVVVD/DPPDPVVVPPPVPQVVVVVVVVVVVCCVVVVDDCVCVVCVVVCPVPVCPHPPPPVPDAFLLLAQPLFAFEEFEDEDLVCCLVLVVVCVVLVGQAYEYEAAHQLVSLVSVDPPVQQGHAYEYEHADVVNVVRCLVRRLVSHDLQGAYEYAYDQPPPDPPDDCPDPPPSGRVCLVVQLVSNLSRQHYAYAEFELDAADPDLVSLLVSLLVRVLVVVSSLVVVVVVVDQLLSNLSNYEYEYHFDQDQLSRLLSLQLSLSVSQVVSCVVPVVDHSSSHAYAYEYEDEDPDPVCLVVLLVRQLSRLLSCLLSRHRYYYTHPYPDDDCVSVSSSSSSVSNVCSSPPPCSSVDSHPCPPPPVSVVSSVVSNVVSVVSNVVVVD

InterPro domains:
  IPR006099 Methylmalonyl-CoA mutase, alpha/beta chain, catalytic [PF01642] (211-366)
  IPR016176 Cobalamin (vitamin B12)-dependent enzyme, catalytic [SSF51703] (201-372)

Radius of gyration: 28.78 Å; Cα contacts (8 Å, |Δi|>4): 1216; chains: 2; bounding box: 60×86×76 Å

Solvent-accessible surface area (backbone atoms only — not comparable to full-atom values): 40437 Å² total; per-residue (Å²): 132,82,79,74,65,70,76,72,61,68,61,74,63,53,64,65,58,43,49,47,45,50,48,47,48,45,44,68,74,47,59,64,84,69,45,57,57,54,48,58,57,56,38,62,69,61,69,68,65,56,78,73,77,41,51,83,53,71,56,62,37,48,32,61,80,57,59,56,39,41,30,43,77,36,73,48,53,85,53,35,47,63,46,45,62,59,46,54,74,70,71,50,39,26,36,36,32,44,63,41,55,59,44,74,57,48,62,53,56,37,74,72,58,45,75,74,30,30,45,29,36,28,30,90,45,72,68,55,44,53,49,28,64,72,57,27,53,79,72,50,62,56,74,31,28,36,30,37,41,44,70,58,79,57,86,67,87,83,69,71,73,64,70,74,93,70,72,65,47,76,58,52,64,53,41,44,63,68,29,61,74,26,81,41,24,12,43,39,34,40,64,41,43,64,42,51,94,42,67,71,54,42,38,48,27,53,35,52,34,49,51,52,47,49,53,52,51,50,54,44,41,73,73,67,46,53,66,68,61,54,33,58,26,32,35,36,38,34,33,54,43,55,42,42,65,62,47,20,39,54,47,35,44,50,54,51,50,51,45,51,59,47,31,74,79,38,75,83,62,41,31,60,49,58,42,34,37,35,34,33,72,57,57,64,89,44,82,89,36,46,61,62,39,46,41,53,46,44,52,36,51,52,29,39,57,73,19,32,35,42,27,41,27,59,52,42,76,75,58,68,96,52,38,67,61,48,51,49,48,36,51,48,45,51,46,44,54,62,70,50,28,54,57,47,79,38,62,55,75,61,40,59,14,47,65,57,54,49,49,40,51,53,46,52,51,54,28,51,52,49,54,55,56,63,76,97,134,82,80,74,66,69,76,72,60,68,63,74,64,53,64,64,57,43,49,48,45,52,49,47,48,44,44,68,75,46,58,64,84,68,44,58,58,54,50,58,59,56,40,64,71,62,68,67,64,56,80,73,73,41,53,82,48,74,56,63,37,48,31,62,75,58,57,55,39,41,32,43,74,36,77,48,52,86,51,36,48,65,45,47,61,59,46,54,73,70,70,50,40,27,35,35,33,44,64,42,58,58,45,75,56,50,61,50,54,37,75,70,58,46,74,74,29,31,46,29,37,28,30,90,47,72,66,54,45,52,49,28,63,72,57,27,52,76,73,50,62,56,75,33,26,36,30,37,42,44,71,58,78,57,87,66,88,82,69,70,74,66,76,74,93,69,71,63,45,78,58,51,64,53,40,43,64,69,28,61,73,26,82,42,23,11,42,40,33,44,63,42,43,63,43,50,95,43,70,71,52,42,39,50,26,51,33,51,34,48,52,51,47,50,53,52,50,50,55,44,40,72,74,67,48,54,68,67,60,53,34,58,25,32,34,37,37,35,33,54,43,56,42,41,65,60,45,20,40,52,46,34,45,50,54,51,50,51,44,51,60,48,31,74,77,39,75,82,63,45,32,60,50,58,42,32,36,34,35,32,72,57,56,59,90,44,82,88,36,45,62,60,40,47,40,53,46,43,52,37,51,51,28,39,56,72,19,31,35,41,27,41,26,58,52,50,66,76,62,66,96,51,40,66,60,50,51,49,48,36,52,48,45,52,47,45,54,63,69,49,26,54,58,44,77,38,60,53,76,61,42,58,15,48,66,55,53,49,51,40,49,53,45,50,50,53,27,52,52,49,52,55,58,64,77,99

pLDDT: mean 70.37, std 22.6, range [16.77, 97.19]